Protein AF-A0A6J4VJ32-F1 (afdb_monomer)

Foldseek 3Di:
DDDDDDPAPPCVQVVVPDPDDQDAPPLPPPPDPDDQFDFAQAALAFFAQAAPVCLVVFFFAAAKEKDWDDTPNDIKIKIWTQTPQLFIWIWMDDPNGIHHIDTLDPDPARFDYYKEWDDAPQKIKIWTAHPVQWIWIWIDNSHHIPDIDTPQPPFGAPGIWYWDGDPRWIKTWTQTPVQFIWMWIGNPPDIDDIDTLAPPFGADRAHWEWHDAPQWIKIWGAGPQQFIKIWTDNPPDIPHIDTAAADDFGADYIWYWDAQVLQSWIKIWTQGPQQFIWIWIDNPPGIPYIDGDDDGDPARFDAYWAWGDDNRKIKTWTQHPVQWIWIWIGNPHIDPDIHISDGFADYHWHWDDDPQWIWIWGQGPSRGIGIDTTHSNDHSDPDPDRDDDDPDDDDDDDDDDDDDDDDDDDDD

Radius of gyration: 20.92 Å; Cα contacts (8 Å, |Δi|>4): 1018; chains: 1; bounding box: 53×56×60 Å

Secondary structure (DSSP, 8-state):
------S--TTTTHHHH-SS--------------PPPPPP-S----PEESSGGGTTT--BSS--EEEEEEETTEEEEEEEEEBTTS-EEEEEEETTEEPPPEE----SS-EEEEEEEEEETTEEEEEEEETTS-EEEEEE-SS-B---EE--TT---SSPPEEEEETTEEEEEEE-TTS-EEEEEE-SS-BPPPEES-SS----SS--EEEEETTEEEEEEE-TTS-EEEEEE-SS-B---EEPS--S--BSSPPEEEEETTTTEEEEEEEBTTS-EEEEEE-SS-B---EE-SS--SS-B-SPPEEEEETTEEEEEEEBTTSEEEEEEESSSB-SSPEEEEE---S--EEEE-SSEEEEEEE-TTS-EEEEEEETT--TT--------------PPP-PPPPP-PPP----

Sequence (412 aa):
MRPSLNRLDLLSDYRRARRAVAGLALAAAVAATGSLTTLAAGDFADGTPVGGDTADTYSYAAGPYALPYESEGERYVWTFATGEDGNAYYSAYADGAWGDWQAMGDQPTAFKGQPTAVDYADSRHVFYAGEDGKVYANRHDGEAWAGWRDQSGDYRFPEAPYADVYGDQVHLYGTADDGTLYHKAYDSTEWTAWAAVSDDATAAAYQPHAVAWGGYENVFWTGEDGKVYWNRYDGEVWTGAKALPGDGYEYAQSPYAVGYSEGEQLHAYAVTADGVPTYNAFDGEGWSGWDTAPSEAPAPLANQPSVYEHEGALHAVYTSEDGHAYYASYDGTWSEEWVDLGENYAYEPYAYADGDGYTLLYTGTDGYVYAKKYAADAAPDDDYAATKAPANTPTPEYTPAPEYTPTPDSDY

Organism: NCBI:txid1645740

Mean predicted aligned error: 10.2 Å

Structure (mmCIF, N/CA/C/O backbone):
data_AF-A0A6J4VJ32-F1
#
_entry.id   AF-A0A6J4VJ32-F1
#
loop_
_atom_site.group_PDB
_atom_site.id
_atom_site.type_symbol
_atom_site.label_atom_id
_atom_site.label_alt_id
_atom_site.label_comp_id
_atom_site.label_asym_id
_atom_site.label_entity_id
_atom_site.label_seq_id
_atom_site.pdbx_PDB_ins_code
_atom_site.Cartn_x
_atom_site.Cartn_y
_atom_site.Cartn_z
_atom_site.occupancy
_atom_site.B_iso_or_equiv
_atom_site.auth_seq_id
_atom_site.auth_comp_id
_atom_site.auth_asym_id
_atom_site.auth_atom_id
_atom_site.pdbx_PDB_model_num
ATOM 1 N N . MET A 1 1 ? 33.152 15.274 -25.070 1.00 35.91 1 MET A N 1
ATOM 2 C CA . MET A 1 1 ? 32.838 13.870 -25.406 1.00 35.91 1 MET A CA 1
ATOM 3 C C . MET A 1 1 ? 33.432 12.989 -24.325 1.00 35.91 1 MET A C 1
ATOM 5 O O . MET A 1 1 ? 34.614 12.675 -24.374 1.00 35.91 1 MET A O 1
ATOM 9 N N . ARG A 1 2 ? 32.637 12.722 -23.289 1.00 24.08 2 ARG A N 1
ATOM 10 C CA . ARG A 1 2 ? 32.912 11.706 -22.268 1.00 24.08 2 ARG A CA 1
ATOM 11 C C . ARG A 1 2 ? 32.030 10.496 -22.611 1.00 24.08 2 ARG A C 1
ATOM 13 O O . ARG A 1 2 ? 30.951 10.730 -23.156 1.00 24.08 2 ARG A O 1
ATOM 20 N N . PRO A 1 3 ? 32.491 9.254 -22.413 1.00 28.30 3 PRO A N 1
ATOM 21 C CA . PRO A 1 3 ? 31.760 8.078 -22.863 1.00 28.30 3 PRO A CA 1
ATOM 22 C C . PRO A 1 3 ? 30.519 7.871 -21.990 1.00 28.30 3 PRO A C 1
ATOM 24 O O . PRO A 1 3 ? 30.586 8.065 -20.779 1.00 28.30 3 PRO A O 1
ATOM 27 N N . SER A 1 4 ? 29.415 7.473 -22.617 1.00 33.59 4 SER A N 1
ATOM 28 C CA . SER A 1 4 ? 28.249 6.889 -21.958 1.00 33.59 4 SER A CA 1
ATOM 29 C C . SER A 1 4 ? 28.686 5.628 -21.210 1.00 33.59 4 SER A C 1
ATOM 31 O O . SER A 1 4 ? 29.111 4.657 -21.841 1.00 33.59 4 SER A O 1
ATOM 33 N N . LEU A 1 5 ? 28.640 5.658 -19.881 1.00 28.77 5 LEU A N 1
ATOM 34 C CA . LEU A 1 5 ? 28.806 4.465 -19.056 1.00 28.77 5 LEU A CA 1
ATOM 35 C C . LEU A 1 5 ? 27.450 3.752 -18.983 1.00 28.77 5 LEU A C 1
ATOM 37 O O . LEU A 1 5 ? 26.423 4.386 -18.759 1.00 28.77 5 LEU A O 1
ATOM 41 N N . ASN A 1 6 ? 27.457 2.450 -19.267 1.00 33.31 6 ASN A N 1
ATOM 42 C CA . ASN A 1 6 ? 26.282 1.585 -19.231 1.00 33.31 6 ASN A CA 1
ATOM 43 C C . ASN A 1 6 ? 25.721 1.494 -17.799 1.00 33.31 6 ASN A C 1
ATOM 45 O O . ASN A 1 6 ? 26.466 1.219 -16.865 1.00 33.31 6 ASN A O 1
ATOM 49 N N . ARG A 1 7 ? 24.399 1.677 -17.687 1.00 42.72 7 ARG A N 1
ATOM 50 C CA . ARG A 1 7 ? 23.489 1.598 -16.520 1.00 42.72 7 ARG A CA 1
ATOM 51 C C . ARG A 1 7 ? 23.446 0.212 -15.809 1.00 42.72 7 ARG A C 1
ATOM 53 O O . ARG A 1 7 ? 22.370 -0.256 -15.466 1.00 42.72 7 ARG A O 1
ATOM 60 N N . LEU A 1 8 ? 24.570 -0.492 -15.621 1.00 36.78 8 LEU A N 1
ATOM 61 C CA . LEU A 1 8 ? 24.575 -1.912 -15.192 1.00 36.78 8 LEU A CA 1
ATOM 62 C C . LEU A 1 8 ? 25.406 -2.272 -13.942 1.00 36.78 8 LEU A C 1
ATOM 64 O O . LEU A 1 8 ? 25.503 -3.452 -13.630 1.00 36.78 8 LEU A O 1
ATOM 68 N N . ASP A 1 9 ? 25.956 -1.310 -13.193 1.00 36.47 9 ASP A N 1
ATOM 69 C CA . ASP A 1 9 ? 26.766 -1.608 -11.988 1.00 36.47 9 ASP A CA 1
ATOM 70 C C . ASP A 1 9 ? 26.051 -1.368 -10.637 1.00 36.47 9 ASP A C 1
ATOM 72 O O . ASP A 1 9 ? 26.620 -1.668 -9.590 1.00 36.47 9 ASP A O 1
ATOM 76 N N . LEU A 1 10 ? 24.778 -0.946 -10.636 1.00 45.53 10 LEU A N 1
ATOM 77 C CA . LEU A 1 10 ? 24.019 -0.556 -9.427 1.00 45.53 10 LEU A CA 1
ATOM 78 C C . LEU A 1 10 ? 23.763 -1.682 -8.397 1.00 45.53 10 LEU A C 1
ATOM 80 O O . LEU A 1 10 ? 23.222 -1.434 -7.323 1.00 45.53 10 LEU A O 1
ATOM 84 N N . LEU A 1 11 ? 24.131 -2.931 -8.701 1.00 45.03 11 LEU A N 1
ATOM 85 C CA . LEU A 1 11 ? 23.859 -4.100 -7.850 1.00 45.03 11 LEU A CA 1
ATOM 86 C C . LEU A 1 11 ? 25.105 -4.902 -7.458 1.00 45.03 11 LEU A C 1
ATOM 88 O O . LEU A 1 11 ? 25.003 -5.845 -6.667 1.00 45.03 11 LEU A O 1
ATOM 92 N N . SER A 1 12 ? 26.299 -4.529 -7.934 1.00 38.59 12 SER A N 1
ATOM 93 C CA . SER A 1 12 ? 27.528 -5.145 -7.412 1.00 38.59 12 SER A CA 1
ATOM 94 C C . SER A 1 12 ? 27.752 -4.795 -5.928 1.00 38.59 12 SER A C 1
ATOM 96 O O . SER A 1 12 ? 28.304 -5.611 -5.179 1.00 38.59 12 SER A O 1
ATOM 98 N N . ASP A 1 13 ? 27.192 -3.662 -5.488 1.00 42.34 13 ASP A N 1
ATOM 99 C CA . ASP A 1 13 ? 27.245 -3.164 -4.110 1.00 42.34 13 ASP A CA 1
ATOM 100 C C . ASP A 1 13 ? 26.123 -3.720 -3.217 1.00 42.34 13 ASP A C 1
ATOM 102 O O . ASP A 1 13 ? 26.354 -3.998 -2.037 1.00 42.34 13 ASP A O 1
ATOM 106 N N . TYR A 1 14 ? 24.969 -4.082 -3.797 1.00 40.03 14 TYR A N 1
ATOM 107 C CA . TYR A 1 14 ? 23.894 -4.806 -3.100 1.00 40.03 14 TYR A CA 1
ATOM 108 C C . TYR A 1 14 ? 24.388 -6.138 -2.496 1.00 40.03 14 TYR A C 1
ATOM 110 O O . TYR A 1 14 ? 24.089 -6.465 -1.346 1.00 40.03 14 TYR A O 1
ATOM 118 N N . ARG A 1 15 ? 25.262 -6.867 -3.211 1.00 40.09 15 ARG A N 1
ATOM 119 C CA . ARG A 1 15 ? 25.861 -8.140 -2.749 1.00 40.09 15 ARG A CA 1
ATOM 120 C C . ARG A 1 15 ? 26.835 -7.984 -1.569 1.00 40.09 15 ARG A C 1
ATOM 122 O O . ARG A 1 15 ? 27.209 -8.985 -0.957 1.00 40.09 15 ARG A O 1
ATOM 129 N N . ARG A 1 16 ? 27.296 -6.766 -1.252 1.00 36.34 16 ARG A N 1
ATOM 130 C CA . ARG A 1 16 ? 28.270 -6.507 -0.170 1.00 36.34 16 ARG A CA 1
ATOM 131 C C . ARG A 1 16 ? 27.639 -5.969 1.113 1.00 36.34 16 ARG A C 1
ATOM 133 O O . ARG A 1 16 ? 28.264 -6.100 2.165 1.00 36.34 16 ARG A O 1
ATOM 140 N N . ALA A 1 17 ? 26.424 -5.425 1.050 1.00 35.50 17 ALA A N 1
ATOM 141 C CA . ALA A 1 17 ? 25.795 -4.733 2.175 1.00 35.50 17 ALA A CA 1
ATOM 142 C C . ALA A 1 17 ? 25.132 -5.657 3.223 1.00 35.50 17 ALA A C 1
ATOM 144 O O . ALA A 1 17 ? 25.091 -5.305 4.401 1.00 35.50 17 ALA A O 1
ATOM 145 N N . ARG A 1 18 ? 24.651 -6.861 2.872 1.00 35.03 18 ARG A N 1
ATOM 146 C CA . ARG A 1 18 ? 23.809 -7.669 3.784 1.00 35.03 18 ARG A CA 1
ATOM 147 C C . ARG A 1 18 ? 24.521 -8.878 4.397 1.00 35.03 18 ARG A C 1
ATOM 149 O O . ARG A 1 18 ? 24.445 -10.000 3.911 1.00 35.03 18 ARG A O 1
ATOM 156 N N . ARG A 1 19 ? 25.157 -8.666 5.554 1.00 30.22 19 ARG A N 1
ATOM 157 C CA . ARG A 1 19 ? 25.343 -9.730 6.569 1.00 30.22 19 ARG A CA 1
ATOM 158 C C . ARG A 1 19 ? 24.398 -9.616 7.770 1.00 30.22 19 ARG A C 1
ATOM 160 O O . ARG A 1 19 ? 24.496 -10.424 8.685 1.00 30.22 19 ARG A O 1
ATOM 167 N N . ALA A 1 20 ? 23.476 -8.664 7.755 1.00 28.03 20 ALA A N 1
ATOM 168 C CA . ALA A 1 20 ? 22.358 -8.559 8.681 1.00 28.03 20 ALA A CA 1
ATOM 169 C C . ALA A 1 20 ? 21.370 -7.567 8.064 1.00 28.03 20 ALA A C 1
ATOM 171 O O . ALA A 1 20 ? 21.794 -6.448 7.827 1.00 28.03 20 ALA A O 1
ATOM 172 N N . VAL A 1 21 ? 20.154 -7.999 7.724 1.00 27.20 21 VAL A N 1
ATOM 173 C CA . VAL A 1 21 ? 18.869 -7.263 7.685 1.00 27.20 21 VAL A CA 1
ATOM 174 C C . VAL A 1 21 ? 17.891 -8.241 7.019 1.00 27.20 21 VAL A C 1
ATOM 176 O O . VAL A 1 21 ? 17.789 -8.304 5.796 1.00 27.20 21 VAL A O 1
ATOM 179 N N . ALA A 1 22 ? 17.243 -9.073 7.838 1.00 26.34 22 ALA A N 1
ATOM 180 C CA . ALA A 1 22 ? 15.913 -9.573 7.505 1.00 26.34 22 ALA A CA 1
ATOM 181 C C . ALA A 1 22 ? 14.980 -8.357 7.520 1.00 26.34 22 ALA A C 1
ATOM 183 O O . ALA A 1 22 ? 15.210 -7.457 8.332 1.00 26.34 22 ALA A O 1
ATOM 184 N N . GLY A 1 23 ? 14.011 -8.309 6.605 1.00 27.88 23 GLY A N 1
ATOM 185 C CA . GLY A 1 23 ? 13.049 -7.217 6.474 1.00 27.88 23 GLY A CA 1
ATOM 186 C C . GLY A 1 23 ? 12.404 -6.890 7.815 1.00 27.88 23 GLY A C 1
ATOM 187 O O . GLY A 1 23 ? 11.471 -7.542 8.251 1.00 27.88 23 GLY A O 1
ATOM 188 N N . LEU A 1 24 ? 12.955 -5.888 8.484 1.00 26.97 24 LEU A N 1
ATOM 189 C CA . LEU A 1 24 ? 12.249 -5.088 9.451 1.00 26.97 24 LEU A CA 1
ATOM 190 C C . LEU A 1 24 ? 11.799 -3.886 8.633 1.00 26.97 24 LEU A C 1
ATOM 192 O O . LEU A 1 24 ? 12.646 -3.165 8.100 1.00 26.97 24 LEU A O 1
ATOM 196 N N . ALA A 1 25 ? 10.496 -3.626 8.593 1.00 30.81 25 ALA A N 1
ATOM 197 C CA . ALA A 1 25 ? 10.042 -2.246 8.658 1.00 30.81 25 ALA A CA 1
ATOM 198 C C . ALA A 1 25 ? 10.522 -1.701 10.015 1.00 30.81 25 ALA A C 1
ATOM 200 O O . ALA A 1 25 ? 9.773 -1.582 10.978 1.00 30.81 25 ALA A O 1
ATOM 201 N N . LEU A 1 26 ? 11.836 -1.497 10.139 1.00 26.78 26 LEU A N 1
ATOM 202 C CA . LEU A 1 26 ? 12.401 -0.720 11.212 1.00 26.78 26 LEU A CA 1
ATOM 203 C C . LEU A 1 26 ? 11.989 0.692 10.826 1.00 26.78 26 LEU A C 1
ATOM 205 O O . LEU A 1 26 ? 12.568 1.272 9.90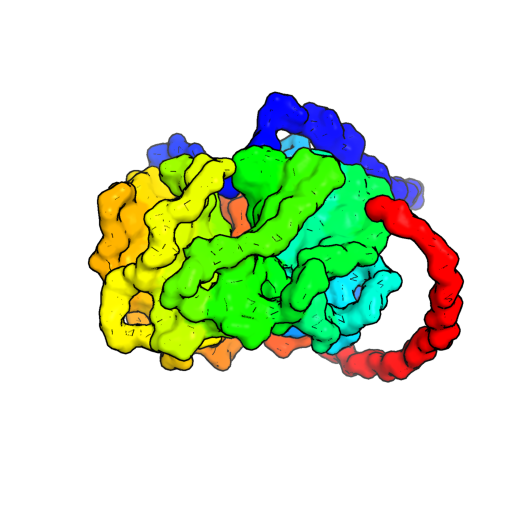7 1.00 26.78 26 LEU A O 1
ATOM 209 N N . ALA A 1 27 ? 10.993 1.240 11.518 1.00 31.02 27 ALA A N 1
ATOM 210 C CA . ALA A 1 27 ? 11.067 2.652 11.835 1.00 31.02 27 ALA A CA 1
ATOM 211 C C . ALA A 1 27 ? 12.500 2.874 12.330 1.00 31.02 27 ALA A C 1
ATOM 213 O O . ALA A 1 27 ? 12.931 2.267 13.318 1.00 31.02 27 ALA A O 1
ATOM 214 N N . ALA A 1 28 ? 13.308 3.581 11.544 1.00 25.69 28 ALA A N 1
ATOM 215 C CA . ALA A 1 28 ? 14.666 3.891 11.933 1.00 25.69 28 ALA A CA 1
ATOM 216 C C . ALA A 1 28 ? 14.560 4.853 13.118 1.00 25.69 28 ALA A C 1
ATOM 218 O O . ALA A 1 28 ? 14.509 6.064 12.944 1.00 25.69 28 ALA A O 1
ATOM 219 N N . ALA A 1 29 ? 14.484 4.309 14.333 1.00 27.19 29 ALA A N 1
ATOM 220 C CA . ALA A 1 29 ? 14.538 5.083 15.557 1.00 27.19 29 ALA A CA 1
ATOM 221 C C . ALA A 1 29 ? 15.966 5.624 15.711 1.00 27.19 29 ALA A C 1
ATOM 223 O O . ALA A 1 29 ? 16.830 5.026 16.361 1.00 27.19 29 ALA A O 1
ATOM 224 N N . VAL A 1 30 ? 16.245 6.757 15.068 1.00 29.09 30 VAL A N 1
ATOM 225 C CA . VAL A 1 30 ? 17.363 7.606 15.459 1.00 29.09 30 VAL A CA 1
ATOM 226 C C . VAL A 1 30 ? 16.919 8.310 16.732 1.00 29.09 30 VAL A C 1
ATOM 228 O O . VAL A 1 30 ? 16.208 9.305 16.694 1.00 29.09 30 VAL A O 1
ATOM 231 N N . ALA A 1 31 ? 17.334 7.771 17.879 1.00 25.72 31 ALA A N 1
ATOM 232 C CA . ALA A 1 31 ? 17.181 8.437 19.166 1.00 25.72 31 ALA A CA 1
ATOM 233 C C . ALA A 1 31 ? 18.080 9.686 19.200 1.00 25.72 31 ALA A C 1
ATOM 235 O O . ALA A 1 31 ? 19.206 9.658 19.708 1.00 25.72 31 ALA A O 1
ATOM 236 N N . ALA A 1 32 ? 17.600 10.783 18.625 1.00 29.09 32 ALA A N 1
ATOM 237 C CA . ALA A 1 32 ? 18.149 12.108 18.827 1.00 29.09 32 ALA A CA 1
ATOM 238 C C . ALA A 1 32 ? 17.280 12.819 19.866 1.00 29.09 32 ALA A C 1
ATOM 240 O O . ALA A 1 32 ? 16.115 13.110 19.635 1.00 29.09 32 ALA A O 1
ATOM 241 N N . THR A 1 33 ? 17.852 13.130 21.031 1.00 30.58 33 THR A N 1
ATOM 242 C CA . THR A 1 33 ? 17.246 14.090 21.962 1.00 30.58 33 THR A CA 1
ATOM 243 C C . THR A 1 33 ? 17.371 15.489 21.350 1.00 30.58 33 THR A C 1
ATOM 245 O O . THR A 1 33 ? 18.305 16.230 21.671 1.00 30.58 33 THR A O 1
ATOM 248 N N . GLY A 1 34 ? 16.494 15.803 20.403 1.00 33.56 34 GLY A N 1
ATOM 249 C CA . GLY A 1 34 ? 16.360 17.089 19.728 1.00 33.56 34 GLY A CA 1
ATOM 250 C C . GLY A 1 34 ? 14.980 17.683 19.993 1.00 33.56 34 GLY A C 1
ATOM 251 O O . GLY A 1 34 ? 14.041 16.972 20.333 1.00 33.56 34 GLY A O 1
ATOM 252 N N . SER A 1 35 ? 14.869 19.005 19.919 1.00 39.16 35 SER A N 1
ATOM 253 C CA . SER A 1 35 ? 13.572 19.682 19.962 1.00 39.16 35 SER A CA 1
ATOM 254 C C . SER A 1 35 ? 12.754 19.273 18.735 1.00 39.16 35 SER A C 1
ATOM 256 O O . SER A 1 35 ? 13.290 19.360 17.637 1.00 39.16 35 SER A O 1
ATOM 258 N N . LEU A 1 36 ? 11.491 18.880 18.931 1.00 39.84 36 LEU A N 1
ATOM 259 C CA . LEU A 1 36 ? 10.533 18.542 17.871 1.00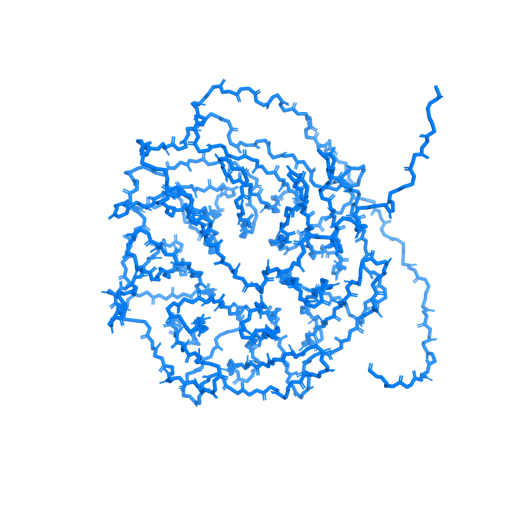 39.84 36 LEU A CA 1
ATOM 260 C C . LEU A 1 36 ? 10.515 19.626 16.784 1.00 39.84 36 LEU A C 1
ATOM 262 O O . LEU A 1 36 ? 10.245 20.795 17.087 1.00 39.84 36 LEU A O 1
ATOM 266 N N . THR A 1 37 ? 10.810 19.252 15.540 1.00 43.59 37 THR A N 1
ATOM 267 C CA . THR A 1 37 ? 10.721 20.146 14.387 1.00 43.59 37 THR A CA 1
ATOM 268 C C . THR A 1 37 ? 9.424 19.889 13.628 1.00 43.59 37 THR A C 1
ATOM 270 O O . THR A 1 37 ? 9.116 18.801 13.154 1.00 43.59 37 THR A O 1
ATOM 273 N N . THR A 1 38 ? 8.585 20.922 13.585 1.00 43.47 38 THR A N 1
ATOM 274 C CA . THR A 1 38 ? 7.395 20.957 12.736 1.00 43.47 38 THR A CA 1
ATOM 275 C C . THR A 1 38 ? 7.831 21.246 11.306 1.00 43.47 38 THR A C 1
ATOM 277 O O . THR A 1 38 ? 8.465 22.279 11.075 1.00 43.47 38 THR A O 1
ATOM 280 N N . LEU A 1 39 ? 7.443 20.390 10.357 1.00 47.38 39 LEU A N 1
ATOM 281 C CA . LEU A 1 39 ? 7.614 20.654 8.926 1.00 47.38 39 LEU A CA 1
ATOM 282 C C . LEU A 1 39 ? 7.016 22.019 8.577 1.00 47.38 39 LEU A C 1
ATOM 284 O O . LEU A 1 39 ? 5.867 22.295 8.935 1.00 47.38 39 LEU A O 1
ATOM 288 N N . ALA A 1 40 ? 7.759 22.880 7.885 1.00 43.00 40 ALA A N 1
ATOM 289 C CA . ALA A 1 40 ? 7.236 24.192 7.539 1.00 43.00 40 ALA A CA 1
ATOM 290 C C . ALA A 1 40 ? 6.604 24.255 6.143 1.00 43.00 40 ALA A C 1
ATOM 292 O O . ALA A 1 40 ? 7.115 23.695 5.182 1.00 43.00 40 ALA A O 1
ATOM 293 N N . ALA A 1 41 ? 5.527 25.040 6.055 1.00 43.59 41 ALA A N 1
ATOM 294 C CA . ALA A 1 41 ? 4.625 25.272 4.918 1.00 43.59 41 ALA A CA 1
ATOM 295 C C . ALA A 1 41 ? 5.209 25.955 3.657 1.00 43.59 41 ALA A C 1
ATOM 297 O O . ALA A 1 41 ? 4.462 26.551 2.885 1.00 43.59 41 ALA A O 1
ATOM 298 N N . GLY A 1 42 ? 6.522 25.922 3.441 1.00 40.47 42 GLY A N 1
ATOM 299 C CA . GLY A 1 42 ? 7.166 26.635 2.334 1.00 40.47 42 GLY A CA 1
ATOM 300 C C . GLY A 1 42 ? 7.155 25.845 1.034 1.00 40.47 42 GLY A C 1
ATOM 301 O O . GLY A 1 42 ? 8.099 25.113 0.770 1.00 40.47 42 GLY A O 1
ATOM 302 N N . ASP A 1 43 ? 6.101 26.002 0.236 1.00 43.72 43 ASP A N 1
ATOM 303 C CA . ASP A 1 43 ? 5.959 25.522 -1.148 1.00 43.72 43 ASP A CA 1
ATOM 304 C C . ASP A 1 43 ? 5.940 23.989 -1.343 1.00 43.72 43 ASP A C 1
ATOM 306 O O . ASP A 1 43 ? 6.833 23.341 -1.904 1.00 43.72 43 ASP A O 1
ATOM 310 N N . PHE A 1 44 ? 4.818 23.379 -0.944 1.00 52.91 44 PHE A N 1
ATOM 311 C CA . PHE A 1 44 ? 4.574 21.940 -1.067 1.00 52.91 44 PHE A CA 1
ATOM 312 C C . PHE A 1 44 ? 4.026 21.447 -2.431 1.00 52.91 44 PHE A C 1
ATOM 314 O O . PHE A 1 44 ? 4.030 20.241 -2.671 1.00 52.91 44 PHE A O 1
ATOM 321 N N . ALA A 1 45 ? 3.789 22.325 -3.413 1.00 51.69 45 ALA A N 1
ATOM 322 C CA . ALA A 1 45 ? 3.099 21.973 -4.670 1.00 51.69 45 ALA A CA 1
ATOM 323 C C . ALA A 1 45 ? 3.959 21.483 -5.870 1.00 51.69 45 ALA A C 1
ATOM 325 O O . ALA A 1 45 ? 3.397 21.030 -6.859 1.00 51.69 45 ALA A O 1
ATOM 326 N N . ASP A 1 46 ? 5.298 21.512 -5.821 1.00 64.44 46 ASP A N 1
ATOM 327 C CA . ASP A 1 46 ? 6.132 21.164 -6.996 1.00 64.44 46 ASP A CA 1
ATOM 328 C C . ASP A 1 46 ? 6.892 19.832 -6.842 1.00 64.44 46 ASP A C 1
ATOM 330 O O . ASP A 1 46 ? 8.098 19.808 -6.583 1.00 64.44 46 ASP A O 1
ATOM 334 N N . GLY A 1 47 ? 6.198 18.697 -6.952 1.00 78.88 47 GLY A N 1
ATOM 335 C CA . GLY A 1 47 ? 6.862 17.392 -7.025 1.00 78.88 47 GLY A CA 1
ATOM 336 C C . GLY A 1 47 ? 7.795 17.284 -8.239 1.00 78.88 47 GLY A C 1
ATOM 337 O O . GLY A 1 47 ? 7.532 17.843 -9.302 1.00 78.88 47 GLY A O 1
ATOM 338 N N . THR A 1 48 ? 8.901 16.551 -8.106 1.00 89.50 48 THR A N 1
ATOM 339 C CA . THR A 1 48 ? 9.769 16.234 -9.250 1.00 89.50 48 THR A CA 1
ATOM 340 C C . THR A 1 48 ? 9.164 15.059 -10.019 1.00 89.50 48 THR A C 1
ATOM 342 O O . THR A 1 48 ? 8.921 14.023 -9.396 1.00 89.50 48 THR A O 1
ATOM 345 N N . PRO A 1 49 ? 8.939 15.167 -11.342 1.00 92.25 49 PRO A N 1
ATOM 346 C CA . PRO A 1 49 ? 8.411 14.058 -12.126 1.00 92.25 49 PRO A CA 1
ATOM 347 C C . PRO A 1 49 ? 9.303 12.818 -12.019 1.00 92.25 49 PRO A C 1
ATOM 349 O O . PRO A 1 49 ? 10.529 12.890 -12.154 1.00 92.25 49 PRO A O 1
ATOM 352 N N . VAL A 1 50 ? 8.682 11.668 -11.793 1.00 95.19 50 VAL A N 1
ATOM 353 C CA . VAL A 1 50 ? 9.341 10.365 -11.832 1.00 95.19 50 VAL A CA 1
ATOM 354 C C . VAL A 1 50 ? 9.289 9.834 -13.255 1.00 95.19 50 VAL A C 1
ATOM 356 O O . VAL A 1 50 ? 8.257 9.937 -13.914 1.00 95.19 50 VAL A O 1
ATOM 359 N N . GLY A 1 51 ? 10.383 9.232 -13.726 1.00 92.62 51 GLY A N 1
ATOM 360 C CA . GLY A 1 51 ? 10.425 8.624 -15.057 1.00 92.62 51 GLY A CA 1
ATOM 361 C C . GLY A 1 51 ? 11.387 9.258 -16.051 1.00 92.62 51 GLY A C 1
ATOM 362 O O . GLY A 1 51 ? 11.220 9.015 -17.244 1.00 92.62 51 GLY A O 1
ATOM 363 N N . GLY A 1 52 ? 12.361 10.061 -15.613 1.00 91.06 52 GLY A N 1
ATOM 364 C CA . GLY A 1 52 ? 13.416 10.581 -16.489 1.00 91.06 52 GLY A CA 1
ATOM 365 C C . GLY A 1 52 ? 12.866 11.298 -17.728 1.00 91.06 52 GLY A C 1
ATOM 366 O O . GLY A 1 52 ? 12.013 12.177 -17.613 1.00 91.06 52 GLY A O 1
ATOM 367 N N . ASP A 1 53 ? 13.316 10.888 -18.916 1.00 89.31 53 ASP A N 1
ATOM 368 C CA . ASP A 1 53 ? 12.869 11.451 -20.201 1.00 89.31 53 ASP A CA 1
ATOM 369 C C . ASP A 1 53 ? 11.457 10.979 -20.606 1.00 89.31 53 ASP A C 1
ATOM 371 O O . ASP A 1 53 ? 10.899 11.463 -21.588 1.00 89.31 53 ASP A O 1
ATOM 375 N N . THR A 1 54 ? 10.883 10.026 -19.869 1.00 91.94 54 THR A N 1
ATOM 376 C CA . THR A 1 54 ? 9.550 9.439 -20.105 1.00 91.94 54 THR A CA 1
ATOM 377 C C . THR A 1 54 ? 8.522 9.820 -19.038 1.00 91.94 54 THR A C 1
ATOM 379 O O . THR A 1 54 ? 7.460 9.204 -18.952 1.00 91.94 54 THR A O 1
ATOM 382 N N . ALA A 1 55 ? 8.831 10.808 -18.195 1.00 88.81 55 ALA A N 1
ATOM 383 C CA . ALA A 1 55 ? 7.987 11.181 -17.062 1.00 88.81 55 ALA A CA 1
ATOM 384 C C . ALA A 1 55 ? 6.578 11.653 -17.472 1.00 88.81 55 ALA A C 1
ATOM 386 O O . ALA A 1 55 ? 5.633 11.474 -16.715 1.00 88.81 55 ALA A O 1
ATOM 387 N N . ASP A 1 56 ? 6.435 12.200 -18.680 1.00 88.12 56 ASP A N 1
ATOM 388 C CA .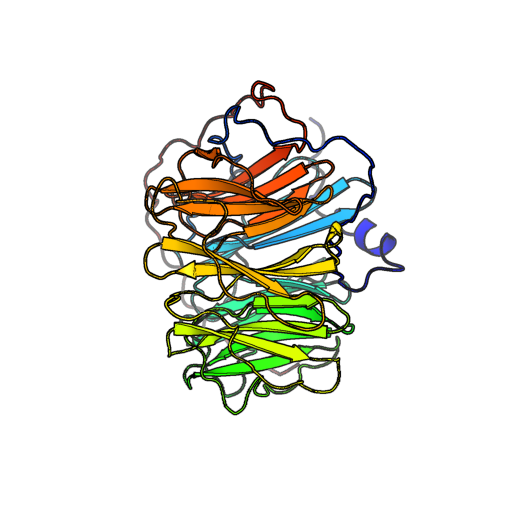 ASP A 1 56 ? 5.179 12.666 -19.280 1.00 88.12 56 ASP A CA 1
ATOM 389 C C . ASP A 1 56 ? 4.638 11.722 -20.373 1.00 88.12 56 ASP A C 1
ATOM 391 O O . ASP A 1 56 ? 3.761 12.086 -21.155 1.00 88.12 56 ASP A O 1
ATOM 395 N N . THR A 1 57 ? 5.190 10.509 -20.475 1.00 90.38 57 THR A N 1
ATOM 396 C CA . THR A 1 57 ? 4.831 9.549 -21.532 1.00 90.38 57 THR A CA 1
ATOM 397 C C . THR A 1 57 ? 3.671 8.639 -21.138 1.00 90.38 57 THR A C 1
ATOM 399 O O . THR A 1 57 ? 2.884 8.254 -22.003 1.00 90.38 57 THR A O 1
ATOM 402 N N . TYR A 1 58 ? 3.565 8.292 -19.855 1.00 93.19 58 TYR A N 1
ATOM 403 C CA . TYR A 1 58 ? 2.583 7.341 -19.333 1.00 93.19 58 TYR A CA 1
ATOM 404 C C . TYR A 1 58 ? 1.752 7.990 -18.231 1.00 93.19 58 TYR A C 1
ATOM 406 O O . TYR A 1 58 ? 2.292 8.749 -17.429 1.00 93.19 58 TYR A O 1
ATOM 414 N N . SER A 1 59 ? 0.465 7.658 -18.183 1.00 95.00 59 SER A N 1
ATOM 415 C CA . SER A 1 59 ? -0.447 8.011 -17.096 1.00 95.00 59 SER A CA 1
ATOM 416 C C . SER A 1 59 ? -0.744 6.793 -16.221 1.00 95.00 59 SER A C 1
ATOM 418 O O . SER A 1 59 ? -0.702 5.655 -16.696 1.00 95.00 59 SER A O 1
ATOM 420 N N . TYR A 1 60 ? -1.046 7.025 -14.945 1.00 96.50 60 TYR A N 1
ATOM 421 C CA . TYR A 1 60 ? -1.175 5.996 -13.915 1.00 96.50 60 TYR A CA 1
ATOM 422 C C . TYR A 1 60 ? -2.524 6.066 -13.195 1.00 96.50 60 TYR A C 1
ATOM 424 O O . TYR A 1 60 ? -3.063 7.143 -12.948 1.00 96.50 60 TYR A O 1
ATOM 432 N N . ALA A 1 61 ? -3.061 4.895 -12.849 1.00 92.38 61 ALA A N 1
ATOM 433 C CA . ALA A 1 61 ? -4.438 4.722 -12.375 1.00 92.38 61 ALA A CA 1
ATOM 434 C C . ALA A 1 61 ? -4.553 4.380 -10.875 1.00 92.38 61 ALA A C 1
ATOM 436 O O . ALA A 1 61 ? -5.606 3.929 -10.427 1.00 92.38 61 ALA A O 1
ATOM 437 N N . ALA A 1 62 ? -3.466 4.524 -10.114 1.00 93.88 62 ALA A N 1
ATOM 438 C CA . ALA A 1 62 ? -3.413 4.229 -8.684 1.00 93.88 62 ALA A CA 1
ATOM 439 C C . ALA A 1 62 ? -2.230 4.940 -8.008 1.00 93.88 62 ALA A C 1
ATOM 441 O O . ALA A 1 62 ? -1.369 5.521 -8.683 1.00 93.88 62 ALA A O 1
ATOM 442 N N . GLY A 1 63 ? -2.162 4.851 -6.676 1.00 92.81 63 GLY A N 1
ATOM 443 C CA . GLY A 1 63 ? -0.972 5.230 -5.919 1.00 92.81 63 GLY A CA 1
ATOM 444 C C . GLY A 1 63 ? 0.249 4.399 -6.350 1.00 92.81 63 GLY A C 1
ATOM 445 O O . GLY A 1 63 ? 0.112 3.206 -6.640 1.00 92.81 63 GLY A O 1
ATOM 446 N N . PRO A 1 64 ? 1.450 4.996 -6.438 1.00 95.62 64 PRO A N 1
ATOM 447 C CA . PRO A 1 64 ? 2.671 4.239 -6.681 1.00 95.62 64 PRO A CA 1
ATOM 448 C C . PRO A 1 64 ? 3.071 3.448 -5.427 1.00 95.62 64 PRO A C 1
ATOM 450 O O . PRO A 1 64 ? 2.650 3.758 -4.313 1.00 95.62 64 PRO A O 1
ATOM 453 N N . TYR A 1 65 ? 3.938 2.452 -5.588 1.00 95.31 65 TYR A N 1
ATOM 454 C CA . TYR A 1 65 ? 4.551 1.736 -4.467 1.00 95.31 65 TYR A CA 1
ATOM 455 C C . TYR A 1 65 ? 6.067 1.853 -4.526 1.00 95.31 65 TYR A C 1
ATOM 457 O O . TYR A 1 65 ? 6.656 1.634 -5.586 1.00 95.31 65 TYR A O 1
ATOM 465 N N . ALA A 1 66 ? 6.710 2.160 -3.398 1.00 93.44 66 ALA A N 1
ATOM 466 C CA . ALA A 1 66 ? 8.148 2.392 -3.345 1.00 93.44 66 ALA A CA 1
ATOM 467 C C . ALA A 1 66 ? 8.891 1.369 -2.484 1.00 93.44 66 ALA A C 1
ATOM 469 O O . ALA A 1 66 ? 8.496 1.051 -1.366 1.00 93.44 66 ALA A O 1
ATOM 470 N N . LEU A 1 67 ? 10.047 0.938 -2.978 1.00 92.62 67 LEU A N 1
ATOM 471 C CA . LEU A 1 67 ? 11.026 0.132 -2.260 1.00 92.62 67 LEU A CA 1
ATOM 472 C C . LEU A 1 67 ? 12.354 0.886 -2.157 1.00 92.62 67 LEU A C 1
ATOM 474 O O . LEU A 1 67 ? 13.220 0.740 -3.032 1.00 92.62 67 LEU A O 1
ATOM 478 N N . PRO A 1 68 ? 12.519 1.727 -1.122 1.00 90.06 68 PRO A N 1
ATOM 479 C CA . PRO A 1 68 ? 13.790 2.367 -0.836 1.00 90.06 68 PRO A CA 1
ATOM 480 C C . PRO A 1 68 ? 14.788 1.370 -0.235 1.00 90.06 68 PRO A C 1
ATOM 482 O O . PRO A 1 68 ? 14.435 0.498 0.558 1.00 90.06 68 PRO A O 1
ATOM 485 N N . TYR A 1 69 ? 16.061 1.536 -0.571 1.00 84.94 69 TYR A N 1
ATOM 486 C CA . TYR A 1 69 ? 17.175 0.885 0.105 1.00 84.94 69 TYR A CA 1
ATOM 487 C C . TYR A 1 69 ? 18.405 1.792 0.098 1.00 84.94 69 TYR A C 1
ATOM 489 O O . TYR A 1 69 ? 18.570 2.654 -0.767 1.00 84.94 69 TYR A O 1
ATOM 497 N N . GLU A 1 70 ? 19.292 1.579 1.062 1.00 83.25 70 GLU A N 1
ATOM 498 C CA . GLU A 1 70 ? 20.556 2.304 1.149 1.00 83.25 70 GLU A CA 1
ATOM 499 C C . GLU A 1 70 ? 21.729 1.359 0.890 1.00 83.25 70 GLU A C 1
ATOM 501 O O . GLU A 1 70 ? 21.751 0.215 1.353 1.00 83.25 70 GLU A O 1
ATOM 506 N N . SER A 1 71 ? 22.711 1.835 0.131 1.00 79.19 71 SER A N 1
ATOM 507 C CA . SER A 1 71 ? 23.947 1.117 -0.165 1.00 79.19 71 SER A CA 1
ATOM 508 C C . SER A 1 71 ? 25.095 2.113 -0.257 1.00 79.19 71 SER A C 1
ATOM 510 O O . SER A 1 71 ? 24.979 3.135 -0.916 1.00 79.19 71 SER A O 1
ATOM 512 N N . GLU A 1 72 ? 26.199 1.825 0.433 1.00 84.69 72 GLU A N 1
ATOM 513 C CA . GLU A 1 72 ? 27.407 2.672 0.457 1.00 84.69 72 GLU A CA 1
ATOM 514 C C . GLU A 1 72 ? 27.171 4.147 0.855 1.00 84.69 72 GLU A C 1
ATOM 516 O O . GLU A 1 72 ? 27.951 5.030 0.508 1.00 84.69 72 GLU A O 1
ATOM 521 N N . GLY A 1 73 ? 26.128 4.415 1.651 1.00 79.06 73 GLY A N 1
ATOM 522 C CA . GLY A 1 73 ? 25.746 5.775 2.058 1.00 79.06 73 GLY A CA 1
ATOM 523 C C . GLY A 1 73 ? 24.975 6.545 0.983 1.00 79.06 73 GLY A C 1
ATOM 524 O O . GLY A 1 73 ? 24.676 7.722 1.171 1.00 79.06 73 GLY A O 1
ATOM 525 N N . GLU A 1 74 ? 24.646 5.882 -0.122 1.00 79.88 74 GLU A N 1
ATOM 526 C CA . GLU A 1 74 ? 23.755 6.379 -1.152 1.00 79.88 74 GLU A CA 1
ATOM 527 C C . GLU A 1 74 ? 22.395 5.703 -1.072 1.00 79.88 74 GLU A C 1
ATOM 529 O O . GLU A 1 74 ? 22.214 4.604 -0.538 1.00 79.88 74 GLU A O 1
ATOM 534 N N . ARG A 1 75 ? 21.426 6.408 -1.634 1.00 82.81 75 ARG A N 1
ATOM 535 C CA . ARG A 1 75 ? 20.025 6.056 -1.607 1.00 82.81 75 ARG A CA 1
ATOM 536 C C . ARG A 1 75 ? 19.565 5.616 -2.971 1.00 82.81 75 ARG A C 1
ATOM 538 O O . ARG A 1 75 ? 19.777 6.312 -3.963 1.00 82.81 75 ARG A O 1
ATOM 545 N N . TYR A 1 76 ? 18.827 4.525 -2.964 1.00 89.25 76 TYR A N 1
ATOM 546 C CA . TYR A 1 76 ? 18.220 3.958 -4.143 1.00 89.25 76 TYR A CA 1
ATOM 547 C C . TYR A 1 76 ? 16.753 3.698 -3.861 1.00 89.25 76 TYR A C 1
ATOM 549 O O . TYR A 1 76 ? 16.377 3.298 -2.761 1.00 89.25 76 TYR A O 1
ATOM 557 N N . VAL A 1 77 ? 15.911 3.931 -4.856 1.00 92.56 77 VAL A N 1
ATOM 558 C CA . VAL A 1 77 ? 14.472 3.695 -4.727 1.00 92.56 77 VAL A CA 1
ATOM 559 C C . VAL A 1 77 ? 14.002 3.027 -5.989 1.00 92.56 77 VAL A C 1
ATOM 561 O O . VAL A 1 77 ? 14.319 3.489 -7.078 1.00 92.56 77 VAL A O 1
ATOM 564 N N . TRP A 1 78 ? 13.252 1.945 -5.856 1.00 95.38 78 TRP A N 1
ATOM 565 C CA . TRP A 1 78 ? 12.467 1.427 -6.965 1.00 95.38 78 TRP A CA 1
ATOM 566 C C . TRP A 1 78 ? 11.021 1.792 -6.732 1.00 95.38 78 TRP A C 1
ATOM 568 O O . TRP A 1 78 ? 10.512 1.585 -5.636 1.00 95.38 78 TRP A O 1
ATOM 578 N N . THR A 1 79 ? 10.380 2.338 -7.751 1.00 97.31 79 THR A N 1
ATOM 579 C CA . THR A 1 79 ? 8.950 2.609 -7.719 1.00 97.31 79 THR A CA 1
ATOM 580 C C . THR A 1 79 ? 8.235 1.754 -8.747 1.00 97.31 79 THR A C 1
ATOM 582 O O . THR A 1 79 ? 8.782 1.460 -9.815 1.00 97.31 79 THR A O 1
ATOM 585 N N . PHE A 1 80 ? 7.018 1.359 -8.406 1.00 97.94 80 PHE A N 1
ATOM 586 C CA . PHE A 1 80 ? 6.135 0.516 -9.190 1.00 97.94 80 PHE A CA 1
ATOM 587 C C . PHE A 1 80 ? 4.795 1.211 -9.350 1.00 97.94 80 PHE A C 1
ATOM 589 O O . PHE A 1 80 ? 4.286 1.792 -8.392 1.00 97.94 80 PHE A O 1
ATOM 596 N N . ALA A 1 81 ? 4.230 1.147 -10.549 1.00 97.56 81 ALA A N 1
ATOM 597 C CA . ALA A 1 81 ? 2.958 1.785 -10.838 1.00 97.56 81 ALA A CA 1
ATOM 598 C C . ALA A 1 81 ? 2.164 1.001 -11.884 1.00 97.56 81 ALA A C 1
ATOM 600 O O . ALA A 1 81 ? 2.730 0.384 -12.791 1.00 97.56 81 ALA A O 1
ATOM 601 N N . THR A 1 82 ? 0.842 1.077 -11.761 1.00 97.62 82 THR A N 1
ATOM 602 C CA . THR A 1 82 ? -0.109 0.549 -12.740 1.00 97.62 82 THR A CA 1
ATOM 603 C C . THR A 1 82 ? -0.513 1.670 -13.688 1.00 97.62 82 THR A C 1
ATOM 605 O O . THR A 1 82 ? -1.081 2.676 -13.254 1.00 97.62 82 THR A O 1
ATOM 608 N N . GLY A 1 83 ? -0.203 1.520 -14.975 1.00 97.25 83 GLY A N 1
ATOM 609 C CA . GLY A 1 83 ? -0.604 2.479 -16.001 1.00 97.25 83 GLY A CA 1
ATOM 610 C C . GLY A 1 83 ? -2.116 2.472 -16.240 1.00 97.25 83 GLY A C 1
ATOM 611 O O . GLY A 1 83 ? -2.783 1.463 -16.015 1.00 97.25 83 GLY A O 1
ATOM 612 N N . GLU A 1 84 ? -2.671 3.571 -16.756 1.00 96.56 84 GLU A N 1
ATOM 613 C CA . GLU A 1 84 ? -4.068 3.617 -17.233 1.00 96.56 84 GLU A CA 1
ATOM 614 C C . GLU A 1 84 ? -4.329 2.646 -18.398 1.00 96.56 84 GLU A C 1
ATOM 616 O O . GLU A 1 84 ? -5.465 2.255 -18.658 1.00 96.56 84 GLU A O 1
ATOM 621 N N . ASP A 1 85 ? -3.271 2.232 -19.096 1.00 96.25 85 ASP A N 1
ATOM 622 C CA . ASP A 1 85 ? -3.288 1.181 -20.113 1.00 96.25 85 ASP A CA 1
ATOM 623 C C . ASP A 1 85 ? -3.312 -0.244 -19.523 1.00 96.25 85 ASP A C 1
ATOM 625 O O . ASP A 1 85 ? -3.318 -1.225 -20.271 1.00 96.25 85 ASP A O 1
ATOM 629 N N . GLY A 1 86 ? -3.308 -0.362 -18.193 1.00 96.81 86 GLY A N 1
ATOM 630 C CA . GLY A 1 86 ? -3.260 -1.610 -17.447 1.00 96.81 86 GLY A CA 1
ATOM 631 C C . GLY A 1 86 ? -1.876 -2.256 -17.394 1.00 96.81 86 GLY A C 1
ATOM 632 O O . GLY A 1 86 ? -1.769 -3.371 -16.887 1.00 96.81 86 GLY A O 1
ATOM 633 N N . ASN A 1 87 ? -0.815 -1.626 -17.911 1.00 97.62 87 ASN A N 1
ATOM 634 C CA . ASN A 1 87 ? 0.531 -2.199 -17.877 1.00 97.62 87 ASN A CA 1
ATOM 635 C C . ASN A 1 87 ? 1.234 -1.940 -16.536 1.00 97.62 87 ASN A C 1
ATOM 637 O O . ASN A 1 87 ? 1.106 -0.871 -15.938 1.00 97.62 87 ASN A O 1
ATOM 641 N N . ALA A 1 88 ? 2.029 -2.910 -16.080 1.00 97.94 88 ALA A N 1
ATOM 642 C CA . ALA A 1 88 ? 2.956 -2.714 -14.968 1.00 97.94 88 ALA A CA 1
ATOM 643 C C . ALA A 1 88 ? 4.200 -1.940 -15.422 1.00 97.94 88 ALA A C 1
ATOM 645 O O . ALA A 1 88 ? 4.888 -2.344 -16.368 1.00 97.94 88 ALA A O 1
ATOM 646 N N . TYR A 1 89 ? 4.541 -0.885 -14.686 1.00 98.06 89 TYR A N 1
ATOM 647 C CA . TYR A 1 89 ? 5.723 -0.062 -14.917 1.00 98.06 89 TYR A CA 1
ATOM 648 C C . TYR A 1 89 ? 6.628 -0.013 -13.686 1.00 98.06 89 TYR A C 1
ATOM 650 O O . TYR A 1 89 ? 6.176 -0.145 -12.546 1.00 98.06 89 TYR A O 1
ATOM 658 N N . TYR A 1 90 ? 7.923 0.209 -13.915 1.00 97.81 90 TYR A N 1
ATOM 659 C CA . TYR A 1 90 ? 8.861 0.596 -12.863 1.00 97.81 90 TYR A CA 1
ATOM 660 C C . TYR A 1 90 ? 9.817 1.699 -13.302 1.00 97.81 90 TYR A C 1
ATOM 662 O O . TYR A 1 90 ? 10.165 1.820 -14.478 1.00 97.81 90 TYR A O 1
ATOM 670 N N . SER A 1 91 ? 10.275 2.473 -12.326 1.00 97.38 91 SER A N 1
ATOM 671 C CA . SER A 1 91 ? 11.394 3.402 -12.450 1.00 97.38 91 SER A CA 1
ATOM 672 C C . SER A 1 91 ? 12.291 3.257 -11.222 1.00 97.38 91 SER A C 1
ATOM 674 O O . SER A 1 91 ? 11.861 2.780 -10.170 1.00 97.38 91 SER A O 1
ATOM 676 N N . ALA A 1 92 ? 13.557 3.636 -11.362 1.00 94.81 92 ALA A N 1
ATOM 677 C CA . ALA A 1 92 ? 14.521 3.600 -10.275 1.00 94.81 92 ALA A CA 1
ATOM 678 C C . ALA A 1 92 ? 15.175 4.969 -10.085 1.00 94.81 92 ALA A C 1
ATOM 680 O O . ALA A 1 92 ? 15.580 5.608 -11.057 1.00 94.81 92 ALA A O 1
ATOM 681 N N . TYR A 1 93 ? 15.299 5.394 -8.833 1.00 92.81 93 TYR A N 1
ATOM 682 C CA . TYR A 1 93 ? 16.114 6.522 -8.414 1.00 92.81 93 TYR A CA 1
ATOM 683 C C . TYR A 1 93 ? 17.513 6.022 -8.065 1.00 92.81 93 TYR A C 1
ATOM 685 O O . TYR A 1 93 ? 17.664 5.130 -7.226 1.00 92.81 93 TYR A O 1
ATOM 693 N N . ALA A 1 94 ? 18.522 6.587 -8.717 1.00 88.25 94 ALA A N 1
ATOM 694 C CA . ALA A 1 94 ? 19.933 6.309 -8.480 1.00 88.25 94 ALA A CA 1
ATOM 695 C C . ALA A 1 94 ? 20.763 7.531 -8.887 1.00 88.25 94 ALA A C 1
ATOM 697 O O . ALA A 1 94 ? 20.348 8.301 -9.755 1.00 88.25 94 ALA A O 1
ATOM 698 N N . ASP A 1 95 ? 21.933 7.717 -8.274 1.00 87.25 95 ASP A N 1
ATOM 699 C CA . ASP A 1 95 ? 22.883 8.775 -8.649 1.00 87.25 95 ASP A CA 1
ATOM 700 C C . ASP A 1 95 ? 22.264 10.193 -8.698 1.00 87.25 95 ASP A C 1
ATOM 702 O O . ASP A 1 95 ? 22.659 11.045 -9.499 1.00 87.25 95 ASP A O 1
ATOM 706 N N . GLY A 1 96 ? 21.262 10.454 -7.850 1.00 84.88 96 GLY A N 1
ATOM 707 C CA . GLY A 1 96 ? 20.594 11.752 -7.751 1.00 84.88 96 GLY A CA 1
ATOM 708 C C . GLY A 1 96 ? 19.449 12.001 -8.744 1.00 84.88 96 GLY A C 1
ATOM 709 O O . GLY A 1 96 ? 18.933 13.119 -8.774 1.00 84.88 96 GLY A O 1
ATOM 710 N N . ALA A 1 97 ? 19.038 11.018 -9.555 1.00 88.44 97 ALA A N 1
ATOM 711 C CA . ALA A 1 97 ? 17.975 11.191 -10.548 1.00 88.44 97 ALA A CA 1
ATOM 712 C C . ALA A 1 97 ? 17.101 9.940 -10.743 1.00 88.44 97 ALA A C 1
ATOM 714 O O . ALA A 1 97 ? 17.535 8.809 -10.533 1.00 88.44 97 ALA A O 1
ATOM 715 N N . TRP A 1 98 ? 15.868 10.153 -11.211 1.00 93.25 98 TRP A N 1
ATOM 716 C CA . TRP A 1 98 ? 14.995 9.076 -11.680 1.00 93.25 98 TRP A CA 1
ATOM 717 C C . TRP A 1 98 ? 15.381 8.630 -13.091 1.00 93.25 98 TRP A C 1
ATOM 719 O O . TRP A 1 98 ? 15.607 9.450 -13.984 1.00 93.25 98 TRP A O 1
ATOM 729 N N . GLY A 1 99 ? 15.431 7.318 -13.297 1.00 93.75 99 GLY A N 1
ATOM 730 C CA . GLY A 1 99 ? 15.510 6.709 -14.618 1.00 93.75 99 GLY A CA 1
ATOM 731 C C . GLY A 1 99 ? 14.168 6.719 -15.351 1.00 93.75 99 GLY A C 1
ATOM 732 O O . GLY A 1 99 ? 13.125 7.046 -14.786 1.00 93.75 99 GLY A O 1
ATOM 733 N N . ASP A 1 100 ? 14.205 6.314 -16.616 1.00 97.06 100 ASP A N 1
ATOM 734 C CA . ASP A 1 100 ? 13.011 6.209 -17.455 1.00 97.06 100 ASP A CA 1
ATOM 735 C C . ASP A 1 100 ? 12.056 5.129 -16.938 1.00 97.06 100 ASP A C 1
ATOM 737 O O . ASP A 1 100 ? 12.502 4.102 -16.411 1.00 97.06 100 ASP A O 1
ATOM 741 N N . TRP A 1 101 ? 10.753 5.350 -17.113 1.00 97.38 101 TRP A N 1
ATOM 742 C CA . TRP A 1 101 ? 9.739 4.332 -16.887 1.00 97.38 101 TRP A CA 1
ATOM 743 C C . TRP A 1 101 ? 9.923 3.182 -17.871 1.00 97.38 101 TRP A C 1
ATOM 745 O O . TRP A 1 101 ? 10.070 3.369 -19.082 1.00 97.38 101 TRP A O 1
ATOM 755 N N . GLN A 1 102 ? 9.904 1.970 -17.332 1.00 96.62 102 GLN A N 1
ATOM 756 C CA . GLN A 1 102 ? 10.061 0.731 -18.077 1.00 96.62 102 GLN A CA 1
ATOM 757 C C . GLN A 1 102 ? 8.821 -0.130 -17.872 1.00 96.62 102 GLN A C 1
ATOM 759 O O . GLN A 1 102 ? 8.480 -0.468 -16.739 1.00 96.62 102 GLN A O 1
ATOM 764 N N . ALA A 1 103 ? 8.162 -0.496 -18.971 1.00 94.88 103 ALA A N 1
ATOM 765 C CA . ALA A 1 103 ? 7.114 -1.508 -18.940 1.00 94.88 103 ALA A CA 1
ATOM 766 C C . ALA A 1 103 ? 7.730 -2.867 -18.576 1.00 94.88 103 ALA A C 1
ATOM 768 O O . ALA A 1 103 ? 8.778 -3.242 -19.108 1.00 94.88 103 ALA A O 1
ATOM 769 N N . MET A 1 104 ? 7.069 -3.629 -17.707 1.00 94.25 104 MET A N 1
ATOM 770 C CA . MET A 1 104 ? 7.549 -4.947 -17.274 1.00 94.25 104 MET A CA 1
ATOM 771 C C . MET A 1 104 ? 7.276 -6.083 -18.266 1.00 94.25 104 MET A C 1
ATOM 773 O O . MET A 1 104 ? 7.723 -7.197 -18.011 1.00 94.25 104 MET A O 1
ATOM 777 N N . GLY A 1 105 ? 6.606 -5.800 -19.390 1.00 82.62 105 GLY A N 1
ATOM 778 C CA . GLY A 1 105 ? 6.446 -6.702 -20.537 1.00 82.62 105 GLY A CA 1
ATOM 779 C C . GLY A 1 105 ? 5.716 -8.022 -20.249 1.00 82.62 105 GLY A C 1
ATOM 780 O O . GLY A 1 105 ? 5.503 -8.401 -19.101 1.00 82.62 105 GLY A O 1
ATOM 781 N N . ASP A 1 106 ? 5.302 -8.705 -21.322 1.00 90.88 106 ASP A N 1
ATOM 782 C CA . ASP A 1 106 ? 4.726 -10.063 -21.335 1.00 90.88 106 ASP A CA 1
ATOM 783 C C . ASP A 1 106 ? 3.742 -10.380 -20.188 1.00 90.88 106 ASP A C 1
ATOM 785 O O . ASP A 1 106 ? 3.730 -11.488 -19.642 1.00 90.88 106 ASP A O 1
ATOM 789 N N . GLN A 1 107 ? 2.911 -9.403 -19.804 1.00 95.38 107 GLN A N 1
ATOM 790 C CA . GLN A 1 107 ? 1.928 -9.593 -18.744 1.00 95.38 107 GLN A CA 1
ATOM 791 C C . GLN A 1 107 ? 0.715 -10.392 -19.247 1.00 95.38 107 GLN A C 1
ATOM 793 O O . GLN A 1 107 ? 0.279 -10.219 -20.388 1.00 95.38 107 GLN A O 1
ATOM 798 N N . PRO A 1 108 ? 0.156 -11.284 -18.413 1.00 96.31 108 PRO A N 1
ATOM 799 C CA . PRO A 1 108 ? -0.889 -12.222 -18.829 1.00 96.31 108 PRO A CA 1
ATOM 800 C C . PRO A 1 108 ? -2.272 -11.577 -19.003 1.00 96.31 108 PRO A C 1
ATOM 802 O O . PRO A 1 108 ? -3.137 -12.145 -19.667 1.00 96.31 108 PRO A O 1
ATOM 805 N N . THR A 1 109 ? -2.485 -10.407 -18.405 1.00 97.94 109 THR A N 1
ATOM 806 C CA . THR A 1 109 ? -3.734 -9.635 -18.421 1.00 97.94 109 THR A CA 1
ATOM 807 C C . THR A 1 109 ? -3.412 -8.163 -18.169 1.00 97.94 109 THR A C 1
ATOM 809 O O . THR A 1 109 ? -2.300 -7.854 -17.747 1.00 97.94 109 THR A O 1
ATOM 812 N N . ALA A 1 110 ? -4.363 -7.255 -18.394 1.00 97.69 110 ALA A N 1
ATOM 813 C CA . ALA A 1 110 ? -4.299 -5.913 -17.819 1.00 97.69 110 ALA A CA 1
ATOM 814 C C . ALA A 1 110 ? -4.328 -6.000 -16.284 1.00 97.69 110 ALA A C 1
ATOM 816 O O . ALA A 1 110 ? -5.051 -6.833 -15.720 1.00 97.69 110 ALA A O 1
ATOM 817 N N . PHE A 1 111 ? -3.528 -5.164 -15.631 1.00 97.38 111 PHE A N 1
ATOM 818 C CA . PHE A 1 111 ? -3.486 -5.004 -14.185 1.00 97.38 111 PHE A CA 1
ATOM 819 C C . PHE A 1 111 ? -4.258 -3.766 -13.739 1.00 97.38 111 PHE A C 1
ATOM 821 O O . PHE A 1 111 ? -4.539 -2.869 -14.532 1.00 97.38 111 PHE A O 1
ATOM 828 N N . LYS A 1 112 ? -4.598 -3.731 -12.452 1.00 94.88 112 LYS A N 1
ATOM 829 C CA . LYS A 1 112 ? -5.361 -2.654 -11.818 1.00 94.88 112 LYS A CA 1
ATOM 830 C C . LYS A 1 112 ? -4.921 -2.432 -10.371 1.00 94.88 112 LYS A C 1
ATOM 832 O O . LYS A 1 112 ? -4.317 -3.318 -9.765 1.00 94.88 112 LYS A O 1
ATOM 837 N N . GLY A 1 113 ? -5.287 -1.269 -9.834 1.00 92.38 113 GLY A N 1
ATOM 838 C CA . GLY A 1 113 ? -5.031 -0.898 -8.443 1.00 92.38 113 GLY A CA 1
ATOM 839 C C . GLY A 1 113 ? -3.554 -0.636 -8.141 1.00 92.38 113 GLY A C 1
ATOM 840 O O . GLY A 1 113 ? -2.701 -0.661 -9.035 1.00 92.38 113 GLY A O 1
ATOM 841 N N . GLN A 1 114 ? -3.262 -0.354 -6.873 1.00 93.31 114 GLN A N 1
ATOM 842 C CA . GLN A 1 114 ? -1.901 -0.137 -6.389 1.00 93.31 114 GLN A CA 1
ATOM 843 C C . GLN A 1 114 ? -1.143 -1.478 -6.326 1.00 93.31 114 GLN A C 1
ATOM 845 O O . GLN A 1 114 ? -1.653 -2.446 -5.756 1.00 93.31 114 GLN A O 1
ATOM 850 N N . PRO A 1 115 ? 0.071 -1.580 -6.900 1.00 95.75 115 PRO A N 1
ATOM 851 C CA . PRO A 1 115 ? 0.906 -2.759 -6.709 1.00 95.75 115 PRO A CA 1
ATOM 852 C C . PRO A 1 115 ? 1.499 -2.799 -5.302 1.00 95.75 115 PRO A C 1
ATOM 854 O O . PRO A 1 115 ? 1.603 -1.782 -4.629 1.00 95.75 115 PRO A O 1
ATOM 857 N N . THR A 1 116 ? 2.000 -3.961 -4.894 1.00 96.12 116 THR A N 1
ATOM 858 C CA . THR A 1 116 ? 2.853 -4.072 -3.702 1.00 96.12 116 THR A CA 1
ATOM 859 C C . THR A 1 116 ? 4.165 -4.748 -4.068 1.00 96.12 116 THR A C 1
ATOM 861 O O . THR A 1 116 ? 4.222 -5.560 -4.998 1.00 96.12 116 THR A O 1
ATOM 864 N N . ALA A 1 117 ? 5.238 -4.445 -3.348 1.00 96.19 117 ALA A N 1
ATOM 865 C CA . ALA A 1 117 ? 6.535 -5.052 -3.599 1.00 96.19 117 ALA A CA 1
ATOM 866 C C . ALA A 1 117 ? 7.311 -5.275 -2.301 1.00 96.19 117 ALA A C 1
ATOM 868 O O . ALA A 1 117 ? 7.138 -4.537 -1.341 1.00 96.19 117 ALA A O 1
ATOM 869 N N . VAL A 1 118 ? 8.209 -6.263 -2.290 1.00 95.94 118 VAL A N 1
ATOM 870 C CA . VAL A 1 118 ? 9.145 -6.511 -1.181 1.00 95.94 118 VAL A CA 1
ATOM 871 C C . VAL A 1 118 ? 10.522 -6.933 -1.685 1.00 95.94 118 VAL A C 1
ATOM 873 O O . VAL A 1 118 ? 10.649 -7.568 -2.735 1.00 95.94 118 VAL A O 1
ATOM 876 N N . ASP A 1 119 ? 11.558 -6.646 -0.899 1.00 93.38 119 ASP A N 1
ATOM 877 C CA . ASP A 1 119 ? 12.895 -7.208 -1.101 1.00 93.38 119 ASP A CA 1
ATOM 878 C C . ASP A 1 119 ? 13.105 -8.422 -0.190 1.00 93.38 119 ASP A C 1
ATOM 880 O O . ASP A 1 119 ? 13.077 -8.313 1.036 1.00 93.38 119 ASP A O 1
ATOM 884 N N . TYR A 1 120 ? 13.371 -9.581 -0.790 1.00 92.44 120 TYR A N 1
ATOM 885 C CA . TYR A 1 120 ? 13.540 -10.851 -0.091 1.00 92.44 120 TYR A CA 1
ATOM 886 C C . TYR A 1 120 ? 14.531 -11.770 -0.814 1.00 92.44 120 TYR A C 1
ATOM 888 O O . TYR A 1 120 ? 14.500 -11.882 -2.039 1.00 92.44 120 TYR A O 1
ATOM 896 N N . ALA A 1 121 ? 15.405 -12.443 -0.056 1.00 87.31 121 ALA A N 1
ATOM 897 C CA . ALA A 1 121 ? 16.397 -13.396 -0.572 1.00 87.31 121 ALA A CA 1
ATOM 898 C C . ALA A 1 121 ? 17.161 -12.890 -1.817 1.00 87.31 121 ALA A C 1
ATOM 900 O O . ALA A 1 121 ? 17.229 -13.558 -2.850 1.00 87.31 121 ALA A O 1
ATOM 901 N N . ASP A 1 122 ? 17.713 -11.677 -1.715 1.00 84.25 122 ASP A N 1
ATOM 902 C CA . ASP A 1 122 ? 18.463 -11.008 -2.786 1.00 84.25 122 ASP A CA 1
ATOM 903 C C . ASP A 1 122 ? 17.679 -10.765 -4.070 1.00 84.25 122 ASP A C 1
ATOM 905 O O . ASP A 1 122 ? 18.222 -10.732 -5.174 1.00 84.25 122 ASP A O 1
ATOM 909 N N . SER A 1 123 ? 16.369 -10.608 -3.945 1.00 90.69 123 SER A N 1
ATOM 910 C CA . SER A 1 123 ? 15.514 -10.323 -5.078 1.00 90.69 123 SER A CA 1
ATOM 911 C C . SER A 1 123 ? 14.340 -9.460 -4.696 1.00 90.69 123 SER A C 1
ATOM 913 O O . SER A 1 123 ? 13.788 -9.549 -3.600 1.00 90.69 123 SER A O 1
ATOM 915 N N . ARG A 1 124 ? 13.919 -8.666 -5.665 1.00 94.50 124 ARG A N 1
ATOM 916 C CA . ARG A 1 124 ? 12.717 -7.869 -5.549 1.00 94.50 124 ARG A CA 1
ATOM 917 C C . ARG A 1 124 ? 11.540 -8.656 -6.075 1.00 94.50 124 ARG A C 1
ATOM 919 O O . ARG A 1 124 ? 11.606 -9.168 -7.189 1.00 94.50 124 ARG A O 1
ATOM 926 N N . HIS A 1 125 ? 10.482 -8.737 -5.293 1.00 96.44 125 HIS A N 1
ATOM 927 C CA . HIS A 1 125 ? 9.226 -9.356 -5.679 1.00 96.44 125 HIS A CA 1
ATOM 928 C C . HIS A 1 125 ? 8.187 -8.254 -5.801 1.00 96.44 125 HIS A C 1
ATOM 930 O O . HIS A 1 125 ? 8.093 -7.409 -4.916 1.00 96.44 125 HIS A O 1
ATOM 936 N N . VAL A 1 126 ? 7.432 -8.250 -6.892 1.00 97.75 126 VAL A N 1
ATOM 937 C CA . VAL A 1 126 ? 6.331 -7.312 -7.117 1.00 97.75 126 VAL A CA 1
ATOM 938 C C . VAL A 1 126 ? 5.066 -8.093 -7.418 1.00 97.75 126 VAL A C 1
ATOM 940 O O . VAL A 1 126 ? 5.117 -9.116 -8.106 1.00 97.75 126 VAL A O 1
ATOM 943 N N . PHE A 1 127 ? 3.946 -7.612 -6.897 1.00 98.06 127 PHE A N 1
ATOM 944 C CA . PHE A 1 127 ? 2.653 -8.263 -6.980 1.00 98.06 127 PHE A CA 1
ATOM 945 C C . PHE A 1 127 ? 1.599 -7.285 -7.495 1.00 98.06 127 PHE A C 1
ATOM 947 O O . PHE A 1 127 ? 1.522 -6.145 -7.038 1.00 98.06 127 PHE A O 1
ATOM 954 N N . TYR A 1 128 ? 0.789 -7.753 -8.442 1.00 97.56 128 TYR A N 1
ATOM 955 C CA . TYR A 1 128 ? -0.306 -7.004 -9.060 1.00 97.56 128 TYR A CA 1
ATOM 956 C C . TYR A 1 128 ? -1.585 -7.844 -9.064 1.00 97.56 128 TYR A C 1
ATOM 958 O O . TYR A 1 128 ? -1.522 -9.077 -9.134 1.00 97.56 128 TYR A O 1
ATOM 966 N N . ALA A 1 129 ? -2.740 -7.177 -9.054 1.00 96.44 129 ALA A N 1
ATOM 967 C CA . ALA A 1 129 ? -4.011 -7.796 -9.414 1.00 96.44 129 ALA A CA 1
ATOM 968 C C . ALA A 1 129 ? -4.300 -7.630 -10.904 1.00 96.44 129 ALA A C 1
ATOM 970 O O . ALA A 1 129 ? -4.179 -6.543 -11.467 1.00 96.44 129 ALA A O 1
ATOM 971 N N . GLY A 1 130 ? -4.723 -8.722 -11.526 1.00 97.50 130 G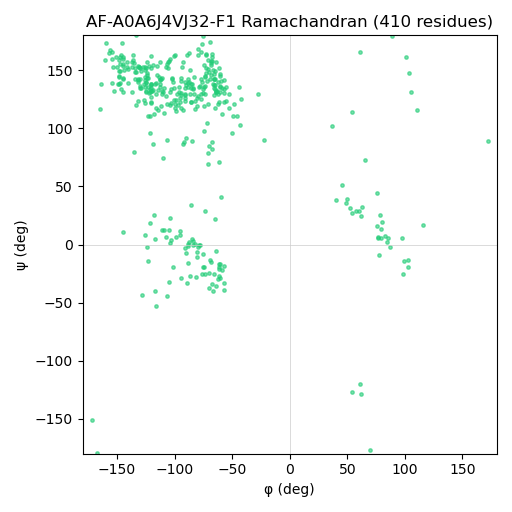LY A N 1
ATOM 972 C CA . GLY A 1 130 ? -5.246 -8.767 -12.878 1.00 97.50 130 GLY A CA 1
ATOM 973 C C . GLY A 1 130 ? -6.740 -8.483 -12.945 1.00 97.50 130 GLY A C 1
ATOM 974 O O . GLY A 1 130 ? -7.510 -8.843 -12.055 1.00 97.50 130 GLY A O 1
ATOM 975 N N . GLU A 1 131 ? -7.182 -7.904 -14.059 1.00 96.62 131 GLU A N 1
ATOM 976 C CA . GLU A 1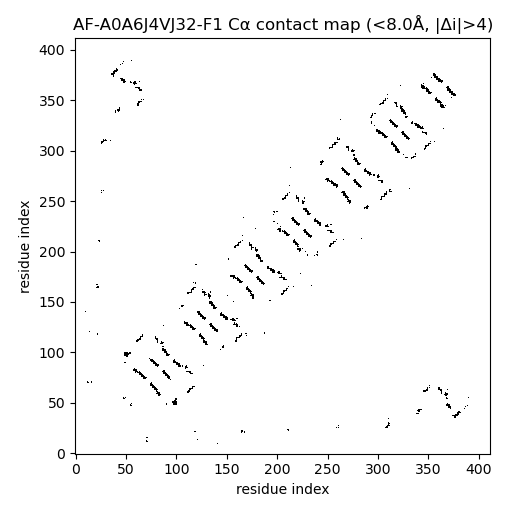 131 ? -8.610 -7.778 -14.385 1.00 96.62 131 GLU A CA 1
ATOM 977 C C . GLU A 1 131 ? -9.330 -9.138 -14.510 1.00 96.62 131 GLU A C 1
ATOM 979 O O . GLU A 1 131 ? -10.555 -9.213 -14.429 1.00 96.62 131 GLU A O 1
ATOM 984 N N . ASP A 1 132 ? -8.583 -10.233 -14.661 1.00 97.38 132 ASP A N 1
ATOM 985 C CA . ASP A 1 132 ? -9.084 -11.611 -14.667 1.00 97.38 132 ASP A CA 1
ATOM 986 C C . ASP A 1 132 ? -9.381 -12.183 -13.261 1.00 97.38 132 ASP A C 1
ATOM 988 O O . ASP A 1 132 ? -9.853 -13.329 -13.144 1.00 97.38 132 ASP A O 1
ATOM 992 N N . GLY A 1 133 ? -9.149 -11.380 -12.215 1.00 96.44 133 GLY A N 1
ATOM 993 C CA . GLY A 1 133 ? -9.331 -11.724 -10.807 1.00 96.44 133 GLY A CA 1
ATOM 994 C C . GLY A 1 133 ? -8.176 -12.537 -10.228 1.00 96.44 133 GLY A C 1
ATOM 995 O O . GLY A 1 133 ? -8.374 -13.239 -9.240 1.00 96.44 133 GLY A O 1
ATOM 996 N N . LYS A 1 134 ? -6.996 -12.526 -10.857 1.00 97.75 134 LYS A N 1
ATOM 997 C CA . LYS A 1 134 ? -5.817 -13.253 -10.377 1.00 97.75 134 LYS A CA 1
ATOM 998 C C . LYS A 1 134 ? -4.773 -12.315 -9.794 1.00 97.75 134 LYS A C 1
ATOM 1000 O O . LYS A 1 134 ? -4.661 -11.158 -10.179 1.00 97.75 134 LYS A O 1
ATOM 1005 N N . VAL A 1 135 ? -3.954 -12.863 -8.906 1.00 97.88 135 VAL A N 1
ATOM 1006 C CA . VAL A 1 135 ? -2.759 -12.204 -8.380 1.00 97.88 135 VAL A CA 1
ATOM 1007 C C . VAL A 1 135 ? -1.556 -12.714 -9.147 1.00 97.88 135 VAL A C 1
ATOM 1009 O O . VAL A 1 135 ? -1.360 -13.925 -9.239 1.00 97.88 135 VAL A O 1
ATOM 1012 N N . TYR A 1 136 ? -0.726 -11.808 -9.646 1.00 98.19 136 TYR A N 1
ATOM 1013 C CA . TYR A 1 136 ? 0.497 -12.151 -10.357 1.00 98.19 136 TYR A CA 1
ATOM 1014 C C . TYR A 1 136 ? 1.719 -11.634 -9.617 1.00 98.19 136 TYR A C 1
ATOM 1016 O O . TYR A 1 136 ? 1.722 -10.509 -9.132 1.00 98.19 136 TYR A O 1
ATOM 1024 N N . ALA A 1 137 ? 2.762 -12.458 -9.565 1.00 97.44 137 ALA A N 1
ATOM 1025 C CA . ALA A 1 137 ? 4.067 -12.104 -9.031 1.00 97.44 137 ALA A CA 1
ATOM 1026 C C . ALA A 1 137 ? 5.108 -12.057 -10.150 1.00 97.44 137 ALA A C 1
ATOM 1028 O O . ALA A 1 137 ? 5.115 -12.925 -11.026 1.00 97.44 137 ALA A O 1
ATOM 1029 N N . ASN A 1 138 ? 6.030 -11.104 -10.076 1.00 97.25 138 ASN A N 1
ATOM 1030 C CA . ASN A 1 138 ? 7.267 -11.112 -10.850 1.00 97.25 138 ASN A CA 1
ATOM 1031 C C . ASN A 1 138 ? 8.448 -10.874 -9.907 1.00 97.25 138 ASN A C 1
ATOM 1033 O O . ASN A 1 138 ? 8.315 -10.220 -8.870 1.00 97.25 138 ASN A O 1
ATOM 1037 N N . ARG A 1 139 ? 9.604 -11.436 -10.253 1.00 94.25 139 ARG A N 1
ATOM 1038 C CA . ARG A 1 139 ? 10.817 -11.369 -9.441 1.00 94.25 139 ARG A CA 1
ATOM 1039 C C . ARG A 1 139 ? 11.956 -10.799 -10.267 1.00 94.25 139 ARG A C 1
ATOM 1041 O O . ARG A 1 139 ? 12.216 -11.292 -11.359 1.00 94.25 139 ARG A O 1
ATOM 1048 N N . HIS A 1 140 ? 12.661 -9.821 -9.716 1.00 94.31 140 HIS A N 1
ATOM 1049 C CA . HIS A 1 140 ? 13.903 -9.297 -10.266 1.00 94.31 140 HIS A CA 1
ATOM 1050 C C . HIS A 1 140 ? 15.084 -9.779 -9.415 1.00 94.31 140 HIS A C 1
ATOM 1052 O O . HIS A 1 140 ? 15.142 -9.496 -8.216 1.00 94.31 140 HIS A O 1
ATOM 1058 N N . ASP A 1 141 ? 16.026 -10.501 -10.019 1.00 88.88 141 ASP A N 1
ATOM 1059 C CA . ASP A 1 141 ? 17.205 -11.076 -9.340 1.00 88.88 141 ASP A CA 1
ATOM 1060 C C . ASP A 1 141 ? 18.422 -10.133 -9.288 1.00 88.88 141 ASP A C 1
ATOM 1062 O O . ASP A 1 141 ? 19.485 -10.472 -8.767 1.00 88.88 141 ASP A O 1
ATOM 1066 N N . GLY A 1 142 ? 18.252 -8.937 -9.843 1.00 84.06 142 GLY A N 1
ATOM 1067 C CA . GLY A 1 142 ? 19.288 -7.927 -9.994 1.00 84.06 142 GLY A CA 1
ATOM 1068 C C . GLY A 1 142 ? 19.850 -7.827 -11.416 1.00 84.06 142 GLY A C 1
ATOM 1069 O O . GLY A 1 142 ? 20.499 -6.842 -11.754 1.00 84.06 142 GLY A O 1
ATOM 1070 N N . GLU A 1 143 ? 19.565 -8.793 -12.278 1.00 86.19 143 GLU A N 1
ATOM 1071 C CA . GLU A 1 143 ? 19.995 -8.782 -13.675 1.00 86.19 143 GLU A CA 1
ATOM 1072 C C . GLU A 1 143 ? 18.793 -8.753 -14.622 1.00 86.19 143 GLU A C 1
ATOM 1074 O O . GLU A 1 143 ? 18.820 -8.029 -15.620 1.00 86.19 143 GLU A O 1
ATOM 1079 N N . ALA A 1 144 ? 17.733 -9.501 -14.309 1.00 90.62 144 ALA A N 1
ATOM 1080 C CA . ALA A 1 144 ? 16.530 -9.556 -15.125 1.00 90.62 144 ALA A CA 1
ATOM 1081 C C . ALA A 1 144 ? 15.264 -9.852 -14.312 1.00 90.62 144 ALA A C 1
ATOM 1083 O O . ALA A 1 144 ? 15.296 -10.392 -13.204 1.00 90.62 144 ALA A O 1
ATOM 1084 N N . TRP A 1 145 ? 14.122 -9.535 -14.922 1.00 94.81 145 TRP A N 1
ATOM 1085 C CA . TRP A 1 145 ? 12.820 -10.033 -14.493 1.00 94.81 145 TRP A CA 1
ATOM 1086 C C . TRP A 1 145 ? 12.646 -11.495 -14.912 1.00 94.81 145 TRP A C 1
ATOM 1088 O O . TRP A 1 145 ? 12.899 -11.853 -16.063 1.00 94.81 145 TRP A O 1
ATOM 1098 N N . ALA A 1 146 ? 12.177 -12.332 -13.991 1.00 94.44 146 ALA A N 1
ATOM 1099 C CA . ALA A 1 146 ? 11.927 -13.752 -14.233 1.00 94.44 146 ALA A CA 1
ATOM 1100 C C . ALA A 1 146 ? 10.666 -14.011 -15.082 1.00 94.44 146 ALA A C 1
ATOM 1102 O O . ALA A 1 146 ? 10.529 -15.092 -15.654 1.00 94.44 146 ALA A O 1
ATOM 1103 N N . GLY A 1 147 ? 9.762 -13.029 -15.163 1.00 96.19 147 GLY A N 1
ATOM 1104 C CA . GLY A 1 147 ? 8.463 -13.134 -15.824 1.00 96.19 147 GLY A CA 1
ATOM 1105 C C . GLY A 1 147 ? 7.315 -13.348 -14.833 1.00 96.19 147 GLY A C 1
ATOM 1106 O O . GLY A 1 147 ? 7.516 -13.736 -13.680 1.00 96.19 147 GLY A O 1
ATOM 1107 N N . TRP A 1 148 ? 6.095 -13.069 -15.291 1.00 97.81 148 TRP A N 1
ATOM 1108 C CA . TRP A 1 148 ? 4.890 -13.127 -14.464 1.00 97.81 148 TRP A CA 1
ATOM 1109 C C . TRP A 1 148 ? 4.457 -14.559 -14.156 1.00 97.81 148 TRP A C 1
ATOM 1111 O O . TRP A 1 148 ? 4.391 -15.414 -15.040 1.00 97.81 148 TRP A O 1
ATOM 1121 N N . ARG A 1 149 ? 4.089 -14.805 -12.897 1.00 96.62 149 ARG A N 1
ATOM 1122 C CA . ARG A 1 149 ? 3.528 -16.074 -12.428 1.00 96.62 149 ARG A CA 1
ATOM 1123 C C . ARG A 1 149 ? 2.261 -15.847 -11.627 1.00 96.62 149 ARG A C 1
ATOM 1125 O O . ARG A 1 149 ? 2.230 -15.000 -10.741 1.00 96.62 149 ARG A O 1
ATOM 1132 N N . ASP A 1 150 ? 1.246 -16.647 -11.919 1.00 97.62 150 ASP A N 1
ATOM 1133 C CA . ASP A 1 150 ? -0.010 -16.674 -11.176 1.00 97.62 150 ASP A CA 1
ATOM 1134 C C . ASP A 1 150 ? 0.221 -17.186 -9.742 1.00 97.62 150 ASP A C 1
ATOM 1136 O O . ASP A 1 150 ? 0.842 -18.230 -9.537 1.00 97.62 150 ASP A O 1
ATOM 1140 N N . GLN A 1 151 ? -0.267 -16.440 -8.753 1.00 97.69 151 GLN A N 1
ATOM 1141 C CA . GLN A 1 151 ? -0.208 -16.769 -7.330 1.00 97.69 151 GLN A CA 1
ATOM 1142 C C . GLN A 1 151 ? -1.584 -16.966 -6.691 1.00 97.69 151 GLN A C 1
ATOM 1144 O O . GLN A 1 151 ? -1.651 -17.193 -5.481 1.00 97.69 151 GLN A O 1
ATOM 1149 N N . SER A 1 152 ? -2.663 -16.922 -7.474 1.00 97.19 152 SER A N 1
ATOM 1150 C CA . SER A 1 152 ? -4.047 -16.960 -6.989 1.00 97.19 152 SER A CA 1
ATOM 1151 C C . SER A 1 152 ? -4.505 -18.340 -6.500 1.00 97.19 152 SER A C 1
ATOM 1153 O O . SER A 1 152 ? -5.348 -18.432 -5.609 1.00 97.19 152 SER A O 1
ATOM 1155 N N . GLY A 1 153 ? -3.899 -19.423 -6.995 1.00 95.00 153 GLY A N 1
ATOM 1156 C CA . GLY A 1 153 ? -4.354 -20.779 -6.678 1.00 95.00 153 GLY A CA 1
ATOM 1157 C C . GLY A 1 153 ? -5.784 -21.003 -7.179 1.00 95.00 153 GLY A C 1
ATOM 1158 O O . GLY A 1 153 ? -6.074 -20.735 -8.341 1.00 95.00 153 GLY A O 1
ATOM 1159 N N . ASP A 1 154 ? -6.670 -21.485 -6.305 1.00 95.19 154 ASP A N 1
ATOM 1160 C CA . ASP A 1 154 ? -8.088 -21.712 -6.628 1.00 95.19 154 ASP A CA 1
ATOM 1161 C C . ASP A 1 154 ? -8.981 -20.479 -6.378 1.00 95.19 154 ASP A C 1
ATOM 1163 O O . ASP A 1 154 ? -10.190 -20.528 -6.618 1.00 95.19 154 ASP A O 1
ATOM 1167 N N . TYR A 1 155 ? -8.404 -19.381 -5.883 1.00 97.50 155 TYR A N 1
ATOM 1168 C CA . TYR A 1 155 ? -9.140 -18.196 -5.448 1.00 97.50 155 TYR A CA 1
ATOM 1169 C C . TYR A 1 155 ? -9.127 -17.095 -6.503 1.00 97.50 155 TYR A C 1
ATOM 1171 O O . TYR A 1 155 ? -8.310 -17.080 -7.424 1.00 97.50 155 TYR A O 1
ATOM 1179 N N . ARG A 1 156 ? -10.048 -16.145 -6.344 1.00 97.69 156 ARG A N 1
ATOM 1180 C CA . ARG A 1 156 ? -10.091 -14.914 -7.127 1.00 97.69 156 ARG A CA 1
ATOM 1181 C C . ARG A 1 156 ? -9.995 -13.719 -6.207 1.00 97.69 156 ARG A C 1
ATOM 1183 O O . ARG A 1 156 ? -10.729 -13.661 -5.228 1.00 97.69 156 ARG A O 1
ATOM 1190 N N . PHE A 1 157 ? -9.103 -12.802 -6.544 1.00 96.31 157 PHE A N 1
ATOM 1191 C CA . PHE A 1 157 ? -8.798 -11.610 -5.770 1.00 96.31 157 PHE A CA 1
ATOM 1192 C C . PHE A 1 157 ? -9.133 -10.383 -6.621 1.00 96.31 157 PHE A C 1
ATOM 1194 O O . PHE A 1 157 ? -8.486 -10.166 -7.652 1.00 96.31 157 PHE A O 1
ATOM 1201 N N . PRO A 1 158 ? -10.162 -9.605 -6.249 1.00 93.00 158 PRO A N 1
ATOM 1202 C CA . PRO A 1 158 ? -10.522 -8.398 -6.972 1.00 93.00 158 PRO A CA 1
ATOM 1203 C C . PRO A 1 158 ? -9.487 -7.285 -6.797 1.00 93.00 158 PRO A C 1
ATOM 1205 O O . PRO A 1 158 ? -9.387 -6.465 -7.696 1.00 93.00 158 PRO A O 1
ATOM 1208 N N . GLU A 1 159 ? -8.700 -7.268 -5.724 1.00 93.12 159 GLU A N 1
ATOM 1209 C CA . GLU A 1 159 ? -7.654 -6.265 -5.487 1.00 93.12 159 GLU A CA 1
ATOM 1210 C C . GLU A 1 159 ? -6.272 -6.911 -5.365 1.00 93.12 159 GLU A C 1
ATOM 1212 O O . GLU A 1 159 ? -6.152 -8.126 -5.166 1.00 93.12 159 GLU A O 1
ATOM 1217 N N . ALA A 1 160 ? -5.216 -6.106 -5.518 1.00 92.12 160 ALA A N 1
ATOM 1218 C CA . ALA A 1 160 ? -3.847 -6.579 -5.332 1.00 92.12 160 ALA A CA 1
ATOM 1219 C C . ALA A 1 160 ? -3.665 -7.089 -3.892 1.00 92.12 160 ALA A C 1
ATOM 1221 O O . ALA A 1 160 ? -4.265 -6.538 -2.965 1.00 92.12 160 ALA A O 1
ATOM 1222 N N . PRO A 1 161 ? -2.856 -8.140 -3.665 1.00 96.06 161 PRO A N 1
ATOM 1223 C CA . PRO A 1 161 ? -2.543 -8.542 -2.305 1.00 96.06 161 PRO A CA 1
ATOM 1224 C C . PRO A 1 161 ? -1.674 -7.468 -1.650 1.00 96.06 161 PRO A C 1
ATOM 1226 O O . PRO A 1 161 ? -0.973 -6.728 -2.340 1.00 96.06 161 PRO A O 1
ATOM 1229 N N . TYR A 1 162 ? -1.654 -7.426 -0.328 1.00 97.38 162 TYR A N 1
ATOM 1230 C CA . TYR A 1 162 ? -0.585 -6.759 0.405 1.00 97.38 162 TYR A CA 1
ATOM 1231 C C . TYR A 1 162 ? 0.554 -7.742 0.648 1.00 97.38 162 TYR A C 1
ATOM 1233 O O . TYR A 1 162 ? 0.303 -8.927 0.882 1.00 97.38 162 TYR A O 1
ATOM 1241 N N . ALA A 1 163 ? 1.791 -7.256 0.561 1.00 96.81 163 ALA A N 1
ATOM 1242 C CA . ALA A 1 163 ? 2.984 -8.067 0.728 1.00 96.81 163 ALA A CA 1
ATOM 1243 C C . ALA A 1 163 ? 3.939 -7.417 1.714 1.00 96.81 163 ALA A C 1
ATOM 1245 O O . ALA A 1 163 ? 4.233 -6.228 1.617 1.00 96.81 163 ALA A O 1
ATOM 1246 N N . ASP A 1 164 ? 4.484 -8.237 2.591 1.00 94.31 164 ASP A N 1
ATOM 1247 C CA . ASP A 1 164 ? 5.469 -7.869 3.592 1.00 94.31 164 ASP A CA 1
ATOM 1248 C C . ASP A 1 164 ? 6.451 -9.031 3.803 1.00 94.31 164 ASP A C 1
ATOM 1250 O O . ASP A 1 164 ? 6.320 -10.117 3.226 1.00 94.31 164 ASP A O 1
ATOM 1254 N N . VAL A 1 165 ? 7.488 -8.778 4.597 1.00 94.19 165 VAL A N 1
ATOM 1255 C CA . VAL A 1 165 ? 8.448 -9.805 4.999 1.00 94.19 165 VAL A CA 1
ATOM 1256 C C . VAL A 1 165 ? 8.359 -9.978 6.505 1.00 94.19 165 VAL A C 1
ATOM 1258 O O . VAL A 1 165 ? 8.714 -9.073 7.257 1.00 94.19 165 VAL A O 1
ATOM 1261 N N . TYR A 1 166 ? 7.972 -11.177 6.927 1.00 92.75 166 TYR A N 1
ATOM 1262 C CA . TYR A 1 166 ? 7.886 -11.586 8.323 1.00 92.75 166 TYR A CA 1
ATOM 1263 C C . TYR A 1 166 ? 8.521 -12.969 8.480 1.00 92.75 166 TYR A C 1
ATOM 1265 O O . TYR A 1 166 ? 8.441 -13.805 7.587 1.00 92.75 166 TYR A O 1
ATOM 1273 N N . GLY A 1 167 ? 9.224 -13.215 9.590 1.00 87.69 167 GLY A N 1
ATOM 1274 C CA . GLY A 1 167 ? 9.767 -14.550 9.887 1.00 87.69 167 GLY A CA 1
ATOM 1275 C C . GLY A 1 167 ? 10.717 -15.148 8.832 1.00 87.69 167 GLY A C 1
ATOM 1276 O O . GLY A 1 167 ? 10.785 -16.367 8.721 1.00 87.69 167 GLY A O 1
ATOM 1277 N N . ASP A 1 168 ? 11.451 -14.317 8.078 1.00 90.62 168 ASP A N 1
ATOM 1278 C CA . ASP A 1 168 ? 12.286 -14.727 6.926 1.00 90.62 168 ASP A CA 1
ATOM 1279 C C . ASP A 1 168 ? 11.491 -15.349 5.765 1.00 90.62 168 ASP A C 1
ATOM 1281 O O . ASP A 1 168 ? 11.983 -16.209 5.033 1.00 90.62 168 ASP A O 1
ATOM 1285 N N . GLN A 1 169 ? 10.256 -14.897 5.573 1.00 94.44 169 GLN A N 1
ATOM 1286 C CA . GLN A 1 169 ? 9.385 -15.292 4.474 1.00 94.44 169 GLN A CA 1
ATOM 1287 C C . GLN A 1 169 ? 8.720 -14.053 3.872 1.00 94.44 169 GLN A C 1
ATOM 1289 O O . GLN A 1 169 ? 8.499 -13.063 4.567 1.00 94.44 169 GLN A O 1
ATOM 1294 N N . VAL A 1 170 ? 8.377 -14.101 2.584 1.00 96.75 170 VAL A N 1
ATOM 1295 C CA . VAL A 1 170 ? 7.411 -13.142 2.021 1.00 96.75 170 VAL A CA 1
ATOM 1296 C C . VAL A 1 170 ? 6.021 -13.621 2.384 1.00 96.75 170 VAL A C 1
ATOM 1298 O O . VAL A 1 170 ? 5.687 -14.763 2.076 1.00 96.75 170 VAL A O 1
ATOM 1301 N N . HIS A 1 171 ? 5.208 -12.761 2.974 1.00 97.62 171 HIS A N 1
ATOM 1302 C CA . HIS A 1 171 ? 3.797 -13.020 3.209 1.00 97.62 171 HIS A CA 1
ATOM 1303 C C . HIS A 1 171 ? 2.960 -12.264 2.177 1.00 97.62 171 HIS A C 1
ATOM 1305 O O . HIS A 1 171 ? 3.314 -11.169 1.749 1.00 97.62 171 HIS A O 1
ATOM 1311 N N . LEU A 1 172 ? 1.872 -12.889 1.727 1.00 98.19 172 LEU A N 1
ATOM 1312 C CA . LEU A 1 172 ? 0.837 -12.255 0.918 1.00 98.19 172 LEU A CA 1
ATOM 1313 C C . LEU A 1 172 ? -0.490 -12.359 1.642 1.00 98.19 172 LEU A C 1
ATOM 1315 O O . LEU A 1 172 ? -0.866 -13.454 2.064 1.00 98.19 172 LEU A O 1
ATOM 1319 N N . TYR A 1 173 ? -1.219 -11.251 1.682 1.00 98.38 173 TYR A N 1
ATOM 1320 C CA . TYR A 1 173 ? -2.573 -11.162 2.209 1.00 98.38 173 TYR A CA 1
ATOM 1321 C C . TYR A 1 173 ? -3.505 -10.644 1.126 1.00 98.38 173 TYR A C 1
ATOM 1323 O O . TYR A 1 173 ? -3.216 -9.629 0.499 1.00 98.38 173 TYR A O 1
ATOM 1331 N N . GLY A 1 174 ? -4.627 -11.317 0.896 1.00 97.31 174 GLY A N 1
ATOM 1332 C CA . GLY A 1 174 ? -5.580 -10.910 -0.131 1.00 97.31 174 GLY A CA 1
ATOM 1333 C C . GLY A 1 174 ? -7.008 -11.237 0.262 1.00 97.31 174 GLY A C 1
ATOM 1334 O O . GLY A 1 174 ? -7.279 -12.313 0.796 1.00 97.31 174 GLY A O 1
ATOM 1335 N N . THR A 1 175 ? -7.922 -10.315 -0.023 1.00 97.06 175 THR A N 1
ATOM 1336 C CA . THR A 1 175 ? -9.358 -10.555 0.122 1.00 97.06 175 THR A CA 1
ATOM 1337 C C . THR A 1 175 ? -9.883 -11.216 -1.141 1.00 97.06 175 THR A C 1
ATOM 1339 O O . THR A 1 175 ? -9.708 -10.667 -2.227 1.00 97.06 175 THR A O 1
ATOM 1342 N N . ALA A 1 176 ? -10.496 -12.391 -1.021 1.00 96.81 176 ALA A N 1
ATOM 1343 C CA . ALA A 1 176 ? -11.069 -13.106 -2.155 1.00 96.81 176 ALA A CA 1
ATOM 1344 C C . ALA A 1 176 ? -12.538 -12.717 -2.415 1.00 96.81 176 ALA A C 1
ATOM 1346 O O . ALA A 1 176 ? -13.221 -12.192 -1.538 1.00 96.81 176 ALA A O 1
ATOM 1347 N N . ASP A 1 177 ? -13.050 -13.038 -3.609 1.00 95.75 177 ASP A N 1
ATOM 1348 C CA . ASP A 1 177 ? -14.454 -12.813 -4.020 1.00 95.75 177 ASP A CA 1
ATOM 1349 C C . ASP A 1 177 ? -15.494 -13.485 -3.097 1.00 95.75 177 ASP A C 1
ATOM 1351 O O . ASP A 1 177 ? -16.678 -13.152 -3.146 1.00 95.75 177 ASP A O 1
ATOM 1355 N N . ASP A 1 178 ? -15.083 -14.466 -2.290 1.00 95.50 178 ASP A N 1
ATOM 1356 C CA . ASP A 1 178 ? -15.946 -15.140 -1.315 1.00 95.50 178 ASP A CA 1
ATOM 1357 C C . ASP A 1 178 ? -16.066 -14.395 0.027 1.00 95.50 178 ASP A C 1
ATOM 1359 O O . ASP A 1 178 ? -16.730 -14.891 0.939 1.00 95.50 178 ASP A O 1
ATOM 1363 N N . GLY A 1 179 ? -15.445 -13.218 0.141 1.00 95.50 179 GLY A N 1
ATOM 1364 C CA . GLY A 1 179 ? -15.458 -12.392 1.343 1.00 95.50 179 GLY A CA 1
ATOM 1365 C C . GLY A 1 179 ? -14.490 -12.867 2.426 1.00 95.50 179 GLY A C 1
ATOM 1366 O O . GLY A 1 179 ? -14.590 -12.412 3.563 1.00 95.50 179 GLY A O 1
ATOM 1367 N N . THR A 1 180 ? -13.559 -13.775 2.120 1.00 97.19 180 THR A N 1
ATOM 1368 C CA . THR A 1 180 ? -12.546 -14.251 3.072 1.00 97.19 180 THR A CA 1
ATOM 1369 C C . THR A 1 180 ? -11.205 -13.564 2.828 1.00 97.19 180 THR A C 1
ATOM 1371 O O . THR A 1 180 ? -10.719 -13.479 1.698 1.00 97.19 180 THR A O 1
ATOM 1374 N N . LEU A 1 181 ? -10.562 -13.118 3.909 1.00 98.00 181 LEU A N 1
ATOM 1375 C CA . LEU A 1 181 ? -9.159 -12.713 3.886 1.00 98.00 181 LEU A CA 1
ATOM 1376 C C . LEU A 1 181 ? -8.265 -13.957 3.975 1.00 98.00 181 LEU A C 1
ATOM 1378 O O . LEU A 1 181 ? -8.302 -14.690 4.967 1.00 98.00 181 LEU A O 1
ATOM 1382 N N . TYR A 1 182 ? -7.437 -14.179 2.961 1.00 98.25 182 TYR A N 1
ATOM 1383 C CA . TYR A 1 182 ? -6.486 -15.286 2.890 1.00 98.25 182 TYR A CA 1
ATOM 1384 C C .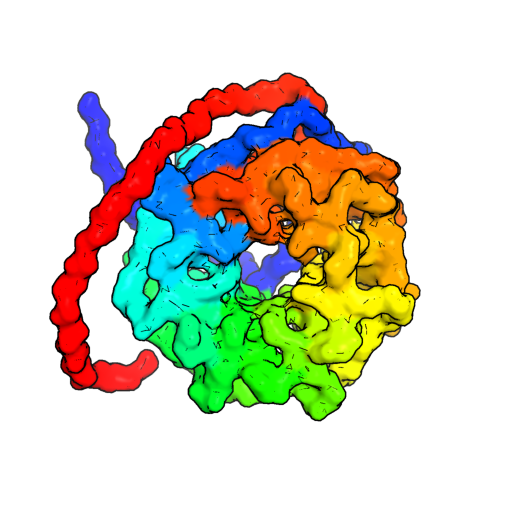 TYR A 1 182 ? -5.047 -14.808 3.070 1.00 98.25 182 TYR A C 1
ATOM 1386 O O . TYR A 1 182 ? -4.710 -13.680 2.714 1.00 98.25 182 TYR A O 1
ATOM 1394 N N . HIS A 1 183 ? -4.188 -15.700 3.570 1.00 97.62 183 HIS A N 1
ATOM 1395 C CA . HIS A 1 183 ? -2.739 -15.526 3.566 1.00 97.62 183 HIS A CA 1
ATOM 1396 C C . HIS A 1 183 ? -2.004 -16.703 2.918 1.00 97.62 183 HIS A C 1
ATOM 1398 O O . HIS A 1 183 ? -2.480 -17.840 2.960 1.00 97.62 183 HIS A O 1
ATOM 1404 N N . LYS A 1 184 ? -0.822 -16.434 2.366 1.00 97.75 184 LYS A N 1
ATOM 1405 C CA . LYS A 1 184 ? 0.189 -17.437 1.996 1.00 97.75 184 LYS A CA 1
ATOM 1406 C C . LYS A 1 184 ? 1.588 -16.881 2.237 1.00 97.75 184 LYS A C 1
ATOM 1408 O O . LYS A 1 184 ? 1.757 -15.669 2.323 1.00 97.75 184 LYS A O 1
ATOM 1413 N N . ALA A 1 185 ? 2.580 -17.759 2.315 1.00 97.25 185 ALA A N 1
ATOM 1414 C CA . ALA A 1 185 ? 3.964 -17.391 2.588 1.00 97.25 185 ALA A CA 1
ATOM 1415 C C . ALA A 1 185 ? 4.936 -18.053 1.601 1.00 97.25 185 ALA A C 1
ATOM 1417 O O . ALA A 1 185 ? 4.636 -19.123 1.068 1.00 97.25 185 ALA A O 1
ATOM 1418 N N . TYR A 1 186 ? 6.088 -17.426 1.370 1.00 96.69 186 TYR A N 1
ATOM 1419 C CA . TYR A 1 186 ? 7.178 -17.908 0.522 1.00 96.69 186 TYR A CA 1
ATOM 1420 C C . TYR A 1 186 ? 8.498 -17.911 1.282 1.00 96.69 186 TYR A C 1
ATOM 1422 O O . TYR A 1 186 ? 8.940 -16.871 1.765 1.00 96.69 186 TYR A O 1
ATOM 1430 N N . ASP A 1 187 ? 9.156 -19.065 1.331 1.00 92.69 187 ASP A N 1
ATOM 1431 C CA . ASP A 1 187 ? 10.358 -19.313 2.137 1.00 92.69 187 ASP A CA 1
ATOM 1432 C C . ASP A 1 187 ? 11.664 -19.336 1.330 1.00 92.69 187 ASP A C 1
ATOM 1434 O O . ASP A 1 187 ? 12.642 -19.959 1.741 1.00 92.69 187 ASP A O 1
ATOM 1438 N N . SER A 1 188 ? 11.671 -18.695 0.157 1.00 90.50 188 SER A N 1
ATOM 1439 C CA . SER A 1 188 ? 12.722 -18.743 -0.878 1.00 90.50 188 SER A CA 1
ATOM 1440 C C . SER A 1 188 ? 12.742 -19.997 -1.752 1.00 90.50 188 SER A C 1
ATOM 1442 O O . SER A 1 188 ? 13.442 -19.996 -2.769 1.00 90.50 188 SER A O 1
ATOM 1444 N N . THR A 1 189 ? 11.958 -21.023 -1.415 1.00 90.25 189 THR A N 1
ATOM 1445 C CA . THR A 1 189 ? 11.859 -22.265 -2.190 1.00 90.25 189 THR A CA 1
ATOM 1446 C C . THR A 1 189 ? 10.461 -22.460 -2.752 1.00 90.25 189 THR A C 1
ATOM 1448 O O . THR A 1 189 ? 10.313 -22.654 -3.959 1.00 90.25 189 THR A O 1
ATOM 1451 N N . GLU A 1 190 ? 9.434 -22.398 -1.909 1.00 93.19 190 GLU A N 1
ATOM 1452 C CA . GLU A 1 190 ? 8.057 -22.669 -2.312 1.00 93.19 190 GLU A CA 1
ATOM 1453 C C . GLU A 1 190 ? 7.048 -21.742 -1.639 1.00 93.19 190 GLU A C 1
ATOM 1455 O O . GLU A 1 190 ? 7.303 -21.150 -0.591 1.00 93.19 190 GLU A O 1
ATOM 1460 N N . TRP A 1 191 ? 5.891 -21.603 -2.285 1.00 96.31 191 TRP A N 1
ATOM 1461 C CA . TRP A 1 191 ? 4.739 -20.931 -1.703 1.00 96.31 191 TRP A CA 1
ATOM 1462 C C . TRP A 1 191 ? 3.878 -21.938 -0.950 1.00 96.31 191 TRP A C 1
ATOM 1464 O O . TRP A 1 191 ? 3.566 -23.009 -1.476 1.00 96.31 191 TRP A O 1
ATOM 1474 N N . THR A 1 192 ? 3.400 -21.563 0.231 1.00 97.44 192 THR A N 1
ATOM 1475 C CA . THR A 1 192 ? 2.317 -22.297 0.886 1.00 97.44 192 THR A CA 1
ATOM 1476 C C . THR A 1 192 ? 1.004 -22.147 0.108 1.00 97.44 192 THR A C 1
ATOM 1478 O O . THR A 1 192 ? 0.826 -21.243 -0.720 1.00 97.44 192 THR A O 1
ATOM 1481 N N . ALA A 1 193 ? 0.056 -23.050 0.372 1.00 97.38 193 ALA A N 1
ATOM 1482 C CA . ALA A 1 193 ? -1.323 -22.854 -0.058 1.00 97.38 193 ALA A CA 1
ATOM 1483 C C . ALA A 1 193 ? -1.951 -21.674 0.699 1.00 97.38 193 ALA A C 1
ATOM 1485 O O . ALA A 1 193 ? -1.617 -21.429 1.859 1.00 97.38 193 ALA A O 1
ATOM 1486 N N . TRP A 1 194 ? -2.899 -20.991 0.058 1.00 98.00 194 TRP A N 1
ATOM 1487 C CA . TRP A 1 194 ? -3.706 -19.973 0.723 1.00 98.00 194 TRP A CA 1
ATOM 1488 C C . TRP A 1 194 ? -4.500 -20.580 1.886 1.00 98.00 194 TRP A C 1
ATOM 1490 O O . TRP A 1 194 ? -5.180 -21.597 1.723 1.00 98.00 194 TRP A O 1
ATOM 1500 N N . ALA A 1 195 ? -4.437 -19.933 3.044 1.00 97.25 195 ALA A N 1
ATOM 1501 C CA . ALA A 1 195 ? -5.171 -20.297 4.248 1.00 97.25 195 ALA A CA 1
ATOM 1502 C C . ALA A 1 195 ? -5.852 -19.062 4.843 1.00 97.25 195 ALA A C 1
ATOM 1504 O O . ALA A 1 195 ? -5.276 -17.973 4.845 1.00 97.25 195 ALA A O 1
ATOM 1505 N N . ALA A 1 196 ? -7.082 -19.229 5.328 1.00 97.31 196 ALA A N 1
ATOM 1506 C CA . ALA A 1 196 ? -7.867 -18.126 5.865 1.00 97.31 196 ALA A CA 1
ATOM 1507 C C . ALA A 1 196 ? -7.154 -17.475 7.063 1.00 97.31 196 ALA A C 1
ATOM 1509 O O . ALA A 1 196 ? -6.614 -18.163 7.932 1.00 97.31 196 ALA A O 1
ATOM 1510 N N . VAL A 1 197 ? -7.156 -16.144 7.100 1.00 97.44 197 VAL A N 1
ATOM 1511 C CA . VAL A 1 197 ? -6.689 -15.345 8.245 1.00 97.44 197 VAL A CA 1
ATOM 1512 C C . VAL A 1 197 ? -7.731 -15.362 9.366 1.00 97.44 197 VAL A C 1
ATOM 1514 O O . VAL A 1 197 ? -7.396 -15.195 10.537 1.00 97.44 197 VAL A O 1
ATOM 1517 N N . SER A 1 198 ? -9.003 -15.580 9.032 1.00 93.69 198 SER A N 1
ATOM 1518 C CA . SER A 1 198 ? -10.107 -15.706 9.980 1.00 93.69 198 SER A CA 1
ATOM 1519 C C . SER A 1 198 ? -11.172 -16.659 9.448 1.00 93.69 198 SER A C 1
ATOM 1521 O O . SER A 1 198 ? -11.457 -16.644 8.255 1.00 93.69 198 SER A O 1
ATOM 1523 N N . ASP A 1 199 ? -11.792 -17.433 10.342 1.00 87.75 199 ASP A N 1
ATOM 1524 C CA . ASP A 1 199 ? -12.954 -18.273 10.020 1.00 87.75 199 ASP A CA 1
ATOM 1525 C C . ASP A 1 199 ? -14.298 -17.532 10.185 1.00 87.75 199 ASP A C 1
ATOM 1527 O O . ASP A 1 199 ? -15.325 -18.001 9.698 1.00 87.75 199 ASP A O 1
ATOM 1531 N N . ASP A 1 200 ? -14.309 -16.393 10.890 1.00 86.94 200 ASP A N 1
ATOM 1532 C CA . ASP A 1 200 ? -15.540 -15.778 11.415 1.00 86.94 200 ASP A CA 1
ATOM 1533 C C . ASP A 1 200 ? -15.770 -14.328 10.954 1.00 86.94 200 ASP A C 1
ATOM 1535 O O . ASP A 1 200 ? -16.868 -13.796 11.130 1.00 86.94 200 ASP A O 1
ATOM 1539 N N . ALA A 1 201 ? -14.752 -13.666 10.399 1.00 88.31 201 ALA A N 1
ATOM 1540 C CA . ALA A 1 201 ? -14.819 -12.262 10.002 1.00 88.31 201 ALA A CA 1
ATOM 1541 C C . ALA A 1 201 ? -14.701 -12.114 8.482 1.00 88.31 201 ALA A C 1
ATOM 1543 O O . ALA A 1 201 ? -13.662 -12.414 7.895 1.00 88.31 201 ALA A O 1
ATOM 1544 N N . THR A 1 202 ? -15.775 -11.619 7.868 1.00 94.12 202 THR A N 1
ATOM 1545 C CA . THR A 1 202 ? -15.832 -11.289 6.440 1.00 94.12 202 THR A CA 1
ATOM 1546 C C . THR A 1 202 ? -14.947 -10.087 6.120 1.00 94.12 202 THR A C 1
ATOM 1548 O O . THR A 1 202 ? -14.744 -9.224 6.977 1.00 94.12 202 THR A O 1
ATOM 1551 N N . ALA A 1 203 ? -14.481 -9.994 4.882 1.00 95.50 203 ALA A N 1
ATOM 1552 C CA . ALA A 1 203 ? -13.654 -8.922 4.355 1.00 95.50 203 ALA A CA 1
ATOM 1553 C C . ALA A 1 203 ? -14.309 -8.310 3.111 1.00 95.50 203 ALA A C 1
ATOM 1555 O O . ALA A 1 203 ? -14.735 -9.023 2.205 1.00 95.50 203 ALA A O 1
ATOM 1556 N N . ALA A 1 204 ? -14.383 -6.982 3.074 1.00 94.62 204 ALA A N 1
ATOM 1557 C CA . ALA A 1 204 ? -14.736 -6.244 1.873 1.00 94.62 204 ALA A CA 1
ATOM 1558 C C . ALA A 1 204 ? -13.556 -6.253 0.888 1.00 9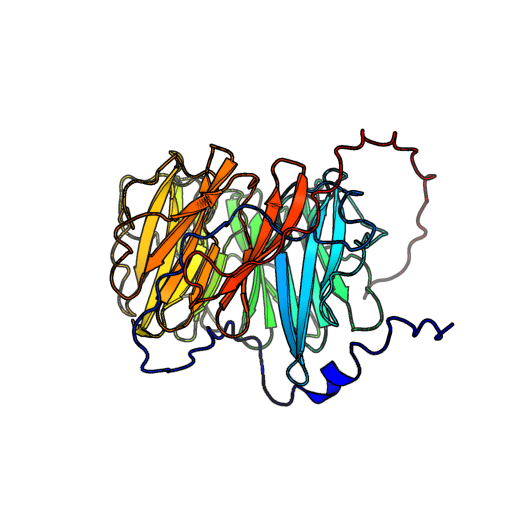4.62 204 ALA A C 1
ATOM 1560 O O . ALA A 1 204 ? -12.397 -6.377 1.290 1.00 94.62 204 ALA A O 1
ATOM 1561 N N . ALA A 1 205 ? -13.856 -6.107 -0.403 1.00 93.62 205 ALA A N 1
ATOM 1562 C CA . ALA A 1 205 ? -12.898 -6.180 -1.505 1.00 93.62 205 ALA A CA 1
ATOM 1563 C C . ALA A 1 205 ? -11.945 -4.968 -1.559 1.00 93.62 205 ALA A C 1
ATOM 1565 O O . ALA A 1 205 ? -12.021 -4.142 -2.463 1.00 93.62 205 ALA A O 1
ATOM 1566 N N . TYR A 1 206 ? -11.048 -4.883 -0.583 1.00 93.38 206 TYR A N 1
ATOM 1567 C CA . TYR A 1 206 ? -9.957 -3.921 -0.488 1.00 93.38 206 TYR A CA 1
ATOM 1568 C C . TYR A 1 206 ? -8.640 -4.667 -0.268 1.00 93.38 206 TYR A C 1
ATOM 1570 O O . TYR A 1 206 ? -8.628 -5.760 0.312 1.00 93.38 206 TYR A O 1
ATOM 1578 N N . GLN A 1 207 ? -7.527 -4.070 -0.698 1.00 93.94 207 GLN A N 1
ATOM 1579 C CA . GLN A 1 207 ? -6.193 -4.554 -0.343 1.00 93.94 207 GLN A CA 1
ATOM 1580 C C . GLN A 1 207 ? -6.037 -4.471 1.188 1.00 93.94 207 GLN A C 1
ATOM 1582 O O . GLN A 1 207 ? -6.269 -3.400 1.743 1.00 93.94 207 GLN A O 1
ATOM 1587 N N . PRO A 1 208 ? -5.736 -5.568 1.905 1.00 96.44 208 PRO A N 1
ATOM 1588 C CA . PRO A 1 208 ? -5.526 -5.534 3.357 1.00 96.44 208 PRO A CA 1
ATOM 1589 C C . PRO A 1 208 ? -4.228 -4.790 3.708 1.00 96.44 208 PRO A C 1
ATOM 1591 O O . PRO A 1 208 ? -3.448 -4.463 2.824 1.00 96.44 208 PRO A O 1
ATOM 1594 N N . HIS A 1 209 ? -3.956 -4.563 4.992 1.00 96.50 209 HIS A N 1
ATOM 1595 C CA . HIS A 1 209 ? -2.675 -3.999 5.441 1.00 96.50 209 HIS A CA 1
ATOM 1596 C C . HIS A 1 209 ? -2.015 -4.909 6.469 1.00 96.50 209 HIS A C 1
ATOM 1598 O O . HIS A 1 209 ? -2.699 -5.448 7.341 1.00 96.50 209 HIS A O 1
ATOM 1604 N N . ALA A 1 210 ? -0.697 -5.071 6.381 1.00 96.56 210 ALA A N 1
ATOM 1605 C CA . ALA A 1 210 ? 0.076 -5.891 7.305 1.00 96.56 210 ALA A CA 1
ATOM 1606 C C . ALA A 1 210 ? 1.320 -5.145 7.813 1.00 96.56 210 ALA A C 1
ATOM 1608 O O . ALA A 1 210 ? 1.945 -4.371 7.081 1.00 96.56 210 ALA A O 1
ATOM 1609 N N . VAL A 1 211 ? 1.645 -5.335 9.092 1.00 95.12 211 VAL A N 1
ATOM 1610 C CA . VAL A 1 211 ? 2.813 -4.728 9.732 1.00 95.12 211 VAL A CA 1
ATOM 1611 C C . VAL A 1 211 ? 3.332 -5.571 10.901 1.00 95.12 211 VAL A C 1
ATOM 1613 O O . VAL A 1 211 ? 2.603 -5.938 11.833 1.00 95.12 211 VAL A O 1
ATOM 1616 N N . ALA A 1 212 ? 4.644 -5.796 10.915 1.00 94.06 212 ALA A N 1
ATOM 1617 C CA . ALA A 1 212 ? 5.324 -6.424 12.036 1.00 94.06 212 ALA A CA 1
ATOM 1618 C C . ALA A 1 212 ? 5.378 -5.474 13.246 1.00 94.06 212 ALA A C 1
ATOM 1620 O O . ALA A 1 212 ? 5.969 -4.395 13.192 1.00 94.06 212 ALA A O 1
ATOM 1621 N N . TRP A 1 213 ? 4.805 -5.889 14.375 1.00 93.44 213 TRP A N 1
ATOM 1622 C CA . TRP A 1 213 ? 4.852 -5.136 15.630 1.00 93.44 213 TRP A CA 1
ATOM 1623 C C . TRP A 1 213 ? 4.709 -6.050 16.846 1.00 93.44 213 TRP A C 1
ATOM 1625 O O . TRP A 1 213 ? 3.896 -6.978 16.864 1.00 93.44 213 TRP A O 1
ATOM 1635 N N . GLY A 1 214 ? 5.490 -5.779 17.897 1.00 90.31 214 GLY A N 1
ATOM 1636 C CA . GLY A 1 214 ? 5.396 -6.507 19.166 1.00 90.31 214 GLY A CA 1
ATOM 1637 C C . GLY A 1 214 ? 5.704 -8.007 19.060 1.00 90.31 214 GLY A C 1
ATOM 1638 O O . GLY A 1 214 ? 5.216 -8.784 19.876 1.00 90.31 214 GLY A O 1
ATOM 1639 N N . GLY A 1 215 ? 6.480 -8.421 18.052 1.00 90.19 215 GLY A N 1
ATOM 1640 C CA . GLY A 1 215 ? 6.803 -9.826 17.775 1.00 90.19 215 GLY A CA 1
ATOM 1641 C C . GLY A 1 215 ? 5.759 -10.577 16.944 1.00 90.19 215 GLY A C 1
ATOM 1642 O O . GLY A 1 215 ? 5.954 -11.757 16.671 1.00 90.19 215 GLY A O 1
ATOM 1643 N N . TYR A 1 216 ? 4.692 -9.909 16.512 1.00 95.94 216 TYR A N 1
ATOM 1644 C CA . TYR A 1 216 ? 3.643 -10.488 15.678 1.00 95.94 216 TYR A CA 1
ATOM 1645 C C . TYR A 1 216 ? 3.608 -9.815 14.316 1.00 95.94 216 TYR A C 1
ATOM 1647 O O . TYR A 1 216 ? 3.938 -8.634 14.201 1.00 95.94 216 TYR A O 1
ATOM 1655 N N . GLU A 1 217 ? 3.121 -10.550 13.328 1.00 96.62 217 GLU A N 1
ATOM 1656 C CA . GLU A 1 217 ? 2.590 -9.962 12.108 1.00 96.62 217 GLU A CA 1
ATOM 1657 C C . GLU A 1 217 ? 1.145 -9.528 12.371 1.00 96.62 217 GLU A C 1
ATOM 1659 O O . GLU A 1 217 ? 0.335 -10.324 12.858 1.00 96.62 217 GLU A O 1
ATOM 1664 N N . ASN A 1 218 ? 0.832 -8.252 12.145 1.00 97.75 218 ASN A N 1
ATOM 1665 C CA . ASN A 1 218 ? -0.464 -7.652 12.462 1.00 97.75 218 ASN A CA 1
ATOM 1666 C C . ASN A 1 218 ? -1.197 -7.357 11.165 1.00 97.75 218 ASN A C 1
ATOM 1668 O O . ASN A 1 218 ? -0.784 -6.468 10.431 1.00 97.75 218 ASN A O 1
ATOM 1672 N N . VAL A 1 219 ? -2.305 -8.051 10.919 1.00 98.19 219 VAL A N 1
ATOM 1673 C CA . VAL A 1 219 ? -3.069 -7.907 9.679 1.00 98.19 219 VAL A CA 1
ATOM 1674 C C . VAL A 1 219 ? -4.391 -7.225 9.958 1.00 98.19 219 VAL A C 1
ATOM 1676 O O . VAL A 1 219 ? -5.121 -7.627 10.867 1.00 98.19 219 VAL A O 1
ATOM 1679 N N . PHE A 1 220 ? -4.692 -6.212 9.157 1.00 98.00 220 PHE A N 1
ATOM 1680 C CA . PHE A 1 220 ? -5.870 -5.372 9.249 1.00 98.00 220 PHE A CA 1
ATOM 1681 C C . PHE A 1 220 ? -6.663 -5.401 7.945 1.00 98.00 220 PHE A C 1
ATOM 1683 O O . PHE A 1 220 ? -6.095 -5.444 6.853 1.00 98.00 220 PHE A O 1
ATOM 1690 N N . TRP A 1 221 ? -7.986 -5.361 8.063 1.00 97.25 221 TRP A N 1
ATOM 1691 C CA . TRP A 1 221 ? -8.890 -5.288 6.919 1.00 97.25 221 TRP A CA 1
ATOM 1692 C C . TRP A 1 221 ? -10.213 -4.645 7.314 1.00 97.25 221 TRP A C 1
ATOM 1694 O O . TRP A 1 221 ? -10.591 -4.631 8.488 1.00 97.25 221 TRP A O 1
ATOM 1704 N N . THR A 1 222 ? -10.936 -4.150 6.318 1.00 95.88 222 THR A N 1
ATOM 1705 C CA . THR A 1 222 ? -12.315 -3.687 6.487 1.00 95.88 222 THR A CA 1
ATOM 1706 C C . THR A 1 222 ? -13.275 -4.818 6.136 1.00 95.88 222 THR A C 1
ATOM 1708 O O . THR A 1 222 ? -13.123 -5.476 5.108 1.00 95.88 222 THR A O 1
ATOM 1711 N N . GLY A 1 223 ? -14.241 -5.092 7.008 1.00 95.31 223 GLY A N 1
ATOM 1712 C CA . GLY A 1 223 ? -15.277 -6.094 6.795 1.00 95.31 223 GLY A CA 1
ATOM 1713 C C . GLY A 1 223 ? -16.405 -5.599 5.896 1.00 95.31 223 GLY A C 1
ATOM 1714 O O . GLY A 1 223 ? -16.596 -4.399 5.718 1.00 95.31 223 GLY A O 1
ATOM 1715 N N . GLU A 1 224 ? -17.204 -6.524 5.358 1.00 93.44 224 GLU A N 1
ATOM 1716 C CA . GLU A 1 224 ? -18.417 -6.190 4.585 1.00 93.44 224 GLU A CA 1
ATOM 1717 C C . GLU A 1 224 ? -19.465 -5.415 5.408 1.00 93.44 224 GLU A C 1
ATOM 1719 O O . GLU A 1 224 ? -20.374 -4.800 4.856 1.00 93.44 224 GLU A O 1
ATOM 1724 N N . ASP A 1 225 ? -19.341 -5.437 6.737 1.00 92.25 225 ASP A N 1
ATOM 1725 C CA . ASP A 1 225 ? -20.143 -4.662 7.683 1.00 92.25 225 ASP A CA 1
ATOM 1726 C C . ASP A 1 225 ? -19.614 -3.234 7.917 1.00 92.25 225 ASP A C 1
ATOM 1728 O O . ASP A 1 225 ? -20.146 -2.523 8.771 1.00 92.25 225 ASP A O 1
ATOM 1732 N N . GLY A 1 226 ? -18.568 -2.822 7.192 1.00 91.44 226 GLY A N 1
ATOM 1733 C CA . GLY A 1 226 ? -17.952 -1.500 7.283 1.00 91.44 226 GLY A CA 1
ATOM 1734 C C . GLY A 1 226 ? -17.057 -1.299 8.507 1.00 91.44 226 GLY A C 1
ATOM 1735 O O . GLY A 1 226 ? -16.608 -0.176 8.734 1.00 91.44 226 GLY A O 1
ATOM 1736 N N . LYS A 1 227 ? -16.789 -2.342 9.307 1.00 93.38 227 LYS A N 1
ATOM 1737 C CA . LYS A 1 227 ? -15.907 -2.269 10.483 1.00 93.38 227 LYS A CA 1
ATOM 1738 C C . LYS A 1 227 ? -14.482 -2.672 10.146 1.00 93.38 227 LYS A C 1
ATOM 1740 O O . LYS A 1 227 ? -14.254 -3.520 9.294 1.00 93.38 227 LYS A O 1
ATOM 1745 N N . VAL A 1 228 ? -13.523 -2.145 10.901 1.00 95.75 228 VAL A N 1
ATOM 1746 C CA . VAL A 1 228 ? -12.134 -2.605 10.830 1.00 95.75 228 VAL A CA 1
ATOM 1747 C C . VAL A 1 228 ? -11.917 -3.801 11.752 1.00 95.75 228 VAL A C 1
ATOM 1749 O O . VAL A 1 228 ? -12.230 -3.756 12.945 1.00 95.75 228 VAL A O 1
ATOM 1752 N N . TYR A 1 229 ? -11.323 -4.849 11.201 1.00 97.00 229 TYR A N 1
ATOM 1753 C CA . TYR A 1 229 ? -10.893 -6.045 11.904 1.00 97.00 229 TYR A CA 1
ATOM 1754 C C . TYR A 1 229 ? -9.373 -6.155 11.916 1.00 97.00 229 TYR A C 1
ATOM 1756 O O . TYR A 1 229 ? -8.669 -5.591 11.078 1.00 97.00 229 TYR A O 1
ATOM 1764 N N . TRP A 1 230 ? -8.882 -6.909 12.892 1.00 97.69 230 TRP A N 1
ATOM 1765 C CA . TRP A 1 230 ? -7.472 -7.187 13.080 1.00 97.69 230 TRP A CA 1
ATOM 1766 C C . TRP A 1 230 ? -7.244 -8.599 13.598 1.00 97.69 230 TRP A C 1
ATOM 1768 O O . TRP A 1 230 ? -7.998 -9.104 14.439 1.00 97.69 230 TRP A O 1
ATOM 1778 N N . ASN A 1 231 ? -6.168 -9.221 13.132 1.00 98.06 231 ASN A N 1
ATOM 1779 C CA . ASN A 1 231 ? -5.646 -10.473 13.656 1.00 98.06 231 ASN A CA 1
ATOM 1780 C C . ASN A 1 231 ? -4.119 -10.396 13.753 1.00 98.06 231 ASN A C 1
ATOM 1782 O O . ASN A 1 231 ? -3.473 -9.607 13.067 1.00 98.06 231 ASN A O 1
ATOM 1786 N N . ARG A 1 232 ? -3.542 -11.229 14.615 1.00 96.56 232 ARG A N 1
ATOM 1787 C CA . ARG A 1 232 ? -2.094 -11.332 14.793 1.00 96.56 232 ARG A CA 1
ATOM 1788 C C . ARG A 1 232 ? -1.609 -12.748 14.607 1.00 96.56 232 ARG A C 1
ATOM 1790 O O . ARG A 1 232 ? -2.239 -13.666 15.140 1.00 96.56 232 ARG A O 1
ATOM 1797 N N . TYR A 1 233 ? -0.480 -12.882 13.931 1.00 96.94 233 TYR A N 1
ATOM 1798 C CA . TYR A 1 233 ? 0.223 -14.130 13.677 1.00 96.94 233 TYR A CA 1
ATOM 1799 C C . TYR A 1 233 ? 1.578 -14.119 14.386 1.00 96.94 233 TYR A C 1
ATOM 1801 O O . TYR A 1 233 ? 2.292 -13.121 14.334 1.00 96.94 233 TYR A O 1
ATOM 1809 N N . ASP A 1 234 ? 1.922 -15.201 15.083 1.00 94.00 234 ASP A N 1
ATOM 1810 C CA . ASP A 1 234 ? 3.167 -15.316 15.866 1.00 94.00 234 ASP A CA 1
ATOM 1811 C C . ASP A 1 234 ? 4.294 -16.077 15.148 1.00 94.00 234 ASP A C 1
ATOM 1813 O O . ASP A 1 234 ? 5.333 -16.363 15.746 1.00 94.00 234 ASP A O 1
ATOM 1817 N N . GLY A 1 235 ? 4.086 -16.426 13.876 1.00 91.69 235 GLY A N 1
ATOM 1818 C CA . GLY A 1 235 ? 4.977 -17.305 13.117 1.00 91.69 235 GLY A CA 1
ATOM 1819 C C . GLY A 1 235 ? 4.490 -18.750 13.033 1.00 91.69 235 GLY A C 1
ATOM 1820 O O . GLY A 1 235 ? 4.966 -19.484 12.169 1.00 91.69 235 GLY A O 1
ATOM 1821 N N . GLU A 1 236 ? 3.519 -19.150 13.858 1.00 91.19 236 GLU A N 1
ATOM 1822 C CA . GLU A 1 236 ? 2.942 -20.498 13.854 1.00 91.19 236 GLU A CA 1
ATOM 1823 C C . GLU A 1 236 ? 1.411 -20.492 13.763 1.00 91.19 236 GLU A C 1
ATOM 1825 O O . GLU A 1 236 ? 0.829 -21.298 13.031 1.00 91.19 236 GLU A O 1
ATOM 1830 N N . VAL A 1 237 ? 0.736 -19.613 14.508 1.00 94.50 237 VAL A N 1
ATOM 1831 C CA . VAL A 1 237 ? -0.726 -19.583 14.619 1.00 94.50 237 VAL A CA 1
ATOM 1832 C C . VAL A 1 237 ? -1.296 -18.169 14.634 1.00 94.50 237 VAL A C 1
ATOM 1834 O O . VAL A 1 237 ? -0.697 -17.207 15.113 1.00 94.50 237 VAL A O 1
ATOM 1837 N N . TRP A 1 238 ? -2.528 -18.059 14.140 1.00 97.12 238 TRP A N 1
ATOM 1838 C CA . TRP A 1 238 ? -3.348 -16.866 14.297 1.00 97.12 238 TRP A CA 1
ATOM 1839 C C . TRP A 1 238 ? -3.959 -16.811 15.698 1.00 97.12 238 TRP A C 1
ATOM 1841 O O . TRP A 1 238 ? -4.503 -17.796 16.200 1.00 97.12 238 TRP A O 1
ATOM 1851 N N . THR A 1 239 ? -3.924 -15.635 16.317 1.00 95.56 239 THR A N 1
ATOM 1852 C CA . THR A 1 239 ? -4.450 -15.413 17.677 1.00 95.56 239 THR A CA 1
ATOM 1853 C C . THR A 1 239 ? -5.970 -15.217 17.728 1.00 95.56 239 THR A C 1
ATOM 1855 O O . THR A 1 239 ? -6.563 -15.253 18.811 1.00 95.56 239 THR A O 1
ATOM 1858 N N . GLY A 1 240 ? -6.602 -15.047 16.565 1.00 95.75 240 GLY A N 1
ATOM 1859 C CA . GLY A 1 240 ? -8.042 -14.896 16.386 1.00 95.75 240 GLY A CA 1
ATOM 1860 C C . GLY A 1 240 ? -8.436 -13.455 16.069 1.00 95.75 240 GLY A C 1
ATOM 1861 O O . GLY A 1 240 ? -8.042 -12.516 16.765 1.00 95.75 240 GLY A O 1
ATOM 1862 N N . ALA A 1 241 ? -9.251 -13.301 15.024 1.00 96.75 241 ALA A N 1
ATOM 1863 C CA . ALA A 1 241 ? -9.714 -12.009 14.538 1.00 96.75 241 ALA A CA 1
ATOM 1864 C C . ALA A 1 241 ? -10.615 -11.290 15.549 1.00 96.75 241 ALA A C 1
ATOM 1866 O O . ALA A 1 241 ? -11.444 -11.906 16.225 1.00 96.75 241 ALA A O 1
ATOM 1867 N N . LYS A 1 242 ? -10.474 -9.966 15.631 1.00 95.19 242 LYS A N 1
ATOM 1868 C CA . LYS A 1 242 ? -11.290 -9.089 16.475 1.00 95.19 242 LYS A CA 1
ATOM 1869 C C . LYS A 1 242 ? -11.591 -7.801 15.722 1.00 95.19 242 LYS A C 1
ATOM 1871 O O . LYS A 1 242 ? -10.698 -7.243 15.095 1.00 95.19 242 LYS A O 1
ATOM 1876 N N . ALA A 1 243 ? -12.823 -7.313 15.831 1.00 95.12 243 ALA A N 1
ATOM 1877 C CA . ALA A 1 243 ? -13.132 -5.946 15.430 1.00 95.12 243 ALA A CA 1
ATOM 1878 C C . ALA A 1 243 ? -12.383 -4.966 16.348 1.00 95.12 243 ALA A C 1
ATOM 1880 O O . ALA A 1 243 ? -12.339 -5.171 17.569 1.00 95.12 243 ALA A O 1
ATOM 1881 N N . LEU A 1 244 ? -11.811 -3.909 15.773 1.00 95.75 244 LEU A N 1
ATOM 1882 C CA . LEU A 1 244 ? -11.268 -2.804 16.555 1.00 95.75 244 LEU A CA 1
ATOM 1883 C C . LEU A 1 244 ? -12.425 -2.099 17.285 1.00 95.75 244 LEU A C 1
ATOM 1885 O O . LEU A 1 244 ? -13.476 -1.872 16.684 1.00 95.75 244 LEU A O 1
ATOM 1889 N N . PRO A 1 245 ? -12.279 -1.787 18.586 1.00 94.56 245 PRO A N 1
ATOM 1890 C CA . PRO A 1 245 ? -13.328 -1.129 19.351 1.00 94.56 245 PRO A CA 1
ATOM 1891 C C . PRO A 1 245 ? -13.559 0.304 18.857 1.00 94.56 245 PRO A C 1
ATOM 1893 O O . PRO A 1 245 ? -12.668 0.929 18.285 1.00 94.56 245 PRO A O 1
ATOM 1896 N N . GLY A 1 246 ? -14.745 0.837 19.142 1.00 84.44 246 GLY A N 1
ATOM 1897 C CA . GLY A 1 246 ? -15.216 2.126 18.634 1.00 84.44 246 GLY A CA 1
ATOM 1898 C C . GLY A 1 246 ? -16.351 1.904 17.639 1.00 84.44 246 GLY A C 1
ATOM 1899 O O . GLY A 1 246 ? -16.158 1.270 16.608 1.00 84.44 246 GLY A O 1
ATOM 1900 N N . ASP A 1 247 ? -17.546 2.379 17.986 1.00 76.38 247 ASP A N 1
ATOM 1901 C CA . ASP A 1 247 ? -18.750 2.257 17.158 1.00 76.38 247 ASP A CA 1
ATOM 1902 C C . ASP A 1 247 ? -19.075 3.598 16.485 1.00 76.38 247 ASP A C 1
ATOM 1904 O O . ASP A 1 247 ? -18.704 4.659 16.987 1.00 76.38 247 ASP A O 1
ATOM 1908 N N . GLY A 1 248 ? -19.860 3.553 15.405 1.00 82.06 248 GLY A N 1
ATOM 1909 C CA . GLY A 1 248 ? -20.418 4.748 14.758 1.00 82.06 248 GLY A CA 1
ATOM 1910 C C . GLY A 1 248 ? -19.646 5.250 13.540 1.00 82.06 248 GLY A C 1
ATOM 1911 O O . GLY A 1 248 ? -20.027 6.277 12.987 1.00 82.06 248 GLY A O 1
ATOM 1912 N N . TYR A 1 249 ? -18.619 4.516 13.113 1.00 86.94 249 TYR A N 1
ATOM 1913 C CA . TYR A 1 249 ? -17.883 4.769 11.881 1.00 86.94 249 TYR A CA 1
ATOM 1914 C C . TYR A 1 249 ? -18.120 3.637 10.881 1.00 86.94 249 TYR A C 1
ATOM 1916 O O . TYR A 1 249 ? -18.205 2.470 11.268 1.00 86.94 249 TYR A O 1
ATOM 1924 N N . GLU A 1 250 ? -18.221 4.002 9.608 1.00 88.81 250 GLU A N 1
ATOM 1925 C CA . GLU A 1 250 ? -18.248 3.077 8.478 1.00 88.81 250 GLU A CA 1
ATOM 1926 C C . GLU A 1 250 ? -17.054 3.400 7.582 1.00 88.81 250 GLU A C 1
ATOM 1928 O O . GLU A 1 250 ? -16.803 4.569 7.274 1.00 88.81 250 GLU A O 1
ATOM 1933 N N . TYR A 1 251 ? -16.304 2.374 7.191 1.00 90.62 251 TYR A N 1
ATOM 1934 C CA . TYR A 1 251 ? -15.084 2.501 6.398 1.00 90.62 251 TYR A CA 1
ATOM 1935 C C . TYR A 1 251 ? -15.282 1.895 5.008 1.00 90.62 251 TYR A C 1
ATOM 1937 O O . TYR A 1 251 ? -15.927 0.857 4.864 1.00 90.62 251 TYR A O 1
ATOM 1945 N N . ALA A 1 252 ? -14.719 2.546 3.987 1.00 86.06 252 ALA A N 1
ATOM 1946 C CA . ALA A 1 252 ? -14.857 2.153 2.581 1.00 86.06 252 ALA A CA 1
ATOM 1947 C C . ALA A 1 252 ? -13.509 1.873 1.891 1.00 86.06 252 ALA A C 1
ATOM 1949 O O . ALA A 1 252 ? -13.437 1.885 0.665 1.00 86.06 252 ALA A O 1
ATOM 1950 N N . GLN A 1 253 ? -12.456 1.640 2.679 1.00 88.31 253 GLN A N 1
ATOM 1951 C CA . GLN A 1 253 ? -11.126 1.163 2.281 1.00 88.31 253 GLN A CA 1
ATOM 1952 C C . GLN A 1 253 ? -10.499 0.440 3.491 1.00 88.31 253 GLN A C 1
ATOM 1954 O O . GLN A 1 253 ? -11.011 0.560 4.610 1.00 88.31 253 GLN A O 1
ATOM 1959 N N . SER A 1 254 ? -9.423 -0.326 3.298 1.00 88.38 254 SER A N 1
ATOM 1960 C CA . SER A 1 254 ? -8.685 -0.944 4.414 1.00 88.38 254 SER A CA 1
ATOM 1961 C C . SER A 1 254 ? -7.928 0.098 5.235 1.00 88.38 254 SER A C 1
ATOM 1963 O O . SER A 1 254 ? -7.470 1.075 4.666 1.00 88.38 254 SER A O 1
ATOM 1965 N N . PRO A 1 255 ? -7.749 -0.086 6.549 1.00 93.25 255 PRO A N 1
ATOM 1966 C CA . PRO A 1 255 ? -6.966 0.843 7.362 1.00 93.25 255 PRO A CA 1
ATOM 1967 C C . PRO A 1 255 ? -5.465 0.748 7.049 1.00 93.25 255 PRO A C 1
ATOM 1969 O O . PRO A 1 255 ? -4.973 -0.296 6.622 1.00 93.25 255 PRO A O 1
ATOM 1972 N N . TYR A 1 256 ? -4.723 1.799 7.385 1.00 93.81 256 TYR A N 1
ATOM 1973 C CA . TYR A 1 256 ? -3.261 1.798 7.409 1.00 93.81 256 TYR A CA 1
ATOM 1974 C C . TYR A 1 256 ? -2.763 1.651 8.851 1.00 93.81 256 TYR A C 1
ATOM 1976 O O . TYR A 1 256 ? -3.319 2.271 9.755 1.00 93.81 256 TYR A O 1
ATOM 1984 N N . ALA A 1 257 ? -1.715 0.866 9.103 1.00 95.31 257 ALA A N 1
ATOM 1985 C CA . ALA A 1 257 ? -1.155 0.717 10.448 1.00 95.31 257 ALA A CA 1
ATOM 1986 C C . ALA A 1 257 ? 0.369 0.863 10.482 1.00 95.31 257 ALA A C 1
ATOM 1988 O O . ALA A 1 257 ? 1.076 0.388 9.593 1.00 95.31 257 ALA A O 1
ATOM 1989 N N . VAL A 1 258 ? 0.877 1.492 11.540 1.00 94.56 258 VAL A N 1
ATOM 1990 C CA . VAL A 1 258 ? 2.305 1.765 11.735 1.00 94.56 258 VAL A CA 1
ATOM 1991 C C . VAL A 1 258 ? 2.669 1.746 13.216 1.00 94.56 258 VAL A C 1
ATOM 1993 O O . VAL A 1 258 ? 1.876 2.119 14.083 1.00 94.56 258 VAL A O 1
ATOM 1996 N N . GLY A 1 259 ? 3.873 1.267 13.512 1.00 93.75 259 GLY A N 1
ATOM 1997 C CA . GLY A 1 259 ? 4.439 1.326 14.852 1.00 93.75 259 GLY A CA 1
ATOM 1998 C C . GLY A 1 259 ? 4.772 2.755 15.275 1.00 93.75 259 GLY A C 1
ATOM 1999 O O . GLY A 1 259 ? 5.180 3.568 14.456 1.00 93.75 259 GLY A O 1
ATOM 2000 N N . TYR A 1 260 ? 4.619 3.034 16.562 1.00 93.19 260 TYR A N 1
ATOM 2001 C CA . TYR A 1 260 ? 5.054 4.256 17.220 1.00 93.19 260 TYR A CA 1
ATOM 2002 C C . TYR A 1 260 ? 6.016 3.880 18.339 1.00 93.19 260 TYR A C 1
ATOM 2004 O O . TYR A 1 260 ? 5.596 3.478 19.429 1.00 93.19 260 TYR A O 1
ATOM 2012 N N . SER A 1 261 ? 7.312 3.939 18.047 1.00 89.31 261 SER A N 1
ATOM 2013 C CA . SER A 1 261 ? 8.359 3.431 18.928 1.00 89.31 261 SER A CA 1
ATOM 2014 C C . SER A 1 261 ? 8.479 4.222 20.231 1.00 89.31 261 SER A C 1
ATOM 2016 O O . SER A 1 261 ? 8.580 3.602 21.288 1.00 89.31 261 SER A O 1
ATOM 2018 N N . GLU A 1 262 ? 8.363 5.552 20.192 1.00 87.88 262 GLU A N 1
ATOM 2019 C CA . GLU A 1 262 ? 8.430 6.406 21.394 1.00 87.88 262 GLU A CA 1
ATOM 2020 C C . GLU A 1 262 ? 7.284 6.133 22.378 1.00 87.88 262 GLU A C 1
ATOM 2022 O O . GLU A 1 262 ? 7.468 6.179 23.596 1.00 87.88 262 GLU A O 1
ATOM 2027 N N . GLY A 1 263 ? 6.093 5.823 21.863 1.00 89.25 263 GLY A N 1
ATOM 2028 C CA . GLY A 1 263 ? 4.938 5.469 22.688 1.00 89.25 263 GLY A CA 1
ATOM 2029 C C . GLY A 1 263 ? 4.797 3.979 22.975 1.00 89.25 263 GLY A C 1
ATOM 2030 O O . GLY A 1 263 ? 3.860 3.614 23.679 1.00 89.25 263 GLY A O 1
ATOM 2031 N N . GLU A 1 264 ? 5.666 3.127 22.421 1.00 93.94 264 GLU A N 1
ATOM 2032 C CA . GLU A 1 264 ? 5.538 1.663 22.445 1.00 93.94 264 GLU A CA 1
ATOM 2033 C C . GLU A 1 264 ? 4.139 1.180 21.996 1.00 93.94 264 GLU A C 1
ATOM 2035 O O . GLU A 1 264 ? 3.590 0.210 22.522 1.00 93.94 264 GLU A O 1
ATOM 2040 N N . GLN A 1 265 ? 3.564 1.833 20.980 1.00 96.00 265 GLN A N 1
ATOM 2041 C CA . GLN A 1 265 ? 2.203 1.579 20.495 1.00 96.00 265 GLN A CA 1
ATOM 2042 C C . GLN A 1 265 ? 2.161 1.160 19.026 1.00 96.00 265 GLN A C 1
ATOM 2044 O O . GLN A 1 265 ? 2.974 1.597 18.223 1.00 96.00 265 GLN A O 1
ATOM 2049 N N . LEU A 1 266 ? 1.147 0.384 18.647 1.00 97.19 266 LEU A N 1
ATOM 2050 C CA . LEU A 1 266 ? 0.757 0.217 17.243 1.00 97.19 266 LEU A CA 1
ATOM 2051 C C . LEU A 1 266 ? -0.432 1.130 16.953 1.00 97.19 266 LEU A C 1
ATOM 2053 O O . LEU A 1 266 ? -1.447 1.045 17.641 1.00 97.19 266 LEU A O 1
ATOM 2057 N N . HIS A 1 267 ? -0.316 1.991 15.950 1.00 97.44 267 HIS A N 1
ATOM 2058 C CA . HIS A 1 267 ? -1.379 2.903 15.539 1.00 97.44 267 HIS A CA 1
ATOM 2059 C C . HIS A 1 267 ? -2.048 2.373 14.277 1.00 97.44 267 HIS A C 1
ATOM 2061 O O . HIS A 1 267 ? -1.365 1.966 13.340 1.00 97.44 267 HIS A O 1
ATOM 2067 N N . ALA A 1 268 ? -3.377 2.375 14.263 1.00 96.88 268 ALA A N 1
ATOM 2068 C CA . ALA A 1 268 ? -4.194 2.122 13.087 1.00 96.88 268 ALA A CA 1
ATOM 2069 C C . ALA A 1 268 ? -4.930 3.409 12.711 1.00 96.88 268 ALA A C 1
ATOM 2071 O O . ALA A 1 268 ? -5.491 4.085 13.571 1.00 96.88 268 ALA A O 1
ATOM 2072 N N . TYR A 1 269 ? -4.942 3.713 11.424 1.00 95.69 269 TYR A N 1
ATOM 2073 C CA . TYR A 1 269 ? -5.546 4.884 10.818 1.00 95.69 269 TYR A CA 1
ATOM 2074 C C . TYR A 1 269 ? -6.589 4.439 9.816 1.00 95.69 269 TYR A C 1
ATOM 2076 O O . TYR A 1 269 ? -6.366 3.491 9.062 1.00 95.69 269 TYR A O 1
ATOM 2084 N N . ALA A 1 270 ? -7.722 5.124 9.814 1.00 94.38 270 ALA A N 1
ATOM 2085 C CA . ALA A 1 270 ? -8.778 4.854 8.863 1.00 94.38 270 ALA A CA 1
ATOM 2086 C C . ALA A 1 270 ? -9.519 6.142 8.503 1.00 94.38 270 ALA A C 1
ATOM 2088 O O . ALA A 1 270 ? -9.903 6.913 9.385 1.00 94.38 270 ALA A O 1
ATOM 2089 N N . VAL A 1 271 ? -9.754 6.358 7.213 1.00 94.38 271 VAL A N 1
ATOM 2090 C CA . VAL A 1 271 ? -10.684 7.385 6.722 1.00 94.38 271 VAL A CA 1
ATOM 2091 C C . VAL A 1 271 ? -12.076 6.779 6.572 1.00 94.38 271 VAL A C 1
ATOM 2093 O O . VAL A 1 271 ? -12.235 5.740 5.927 1.00 94.38 271 VAL A O 1
ATOM 2096 N N . THR A 1 272 ? -13.079 7.399 7.197 1.00 93.75 272 THR A N 1
ATOM 2097 C CA . THR A 1 272 ? -14.481 6.963 7.096 1.00 93.75 272 THR A CA 1
ATOM 2098 C C . THR A 1 272 ? -15.026 7.165 5.682 1.00 93.75 272 THR A C 1
ATOM 2100 O O . THR A 1 272 ? -14.479 7.935 4.899 1.00 93.75 272 THR A O 1
ATOM 2103 N N . ALA A 1 273 ? -16.151 6.527 5.355 1.00 90.62 273 ALA A N 1
ATOM 2104 C CA . ALA A 1 273 ? -16.821 6.693 4.064 1.00 90.62 273 ALA A CA 1
ATOM 2105 C C . ALA A 1 273 ? -17.241 8.148 3.756 1.00 90.62 273 ALA A C 1
ATOM 2107 O O . ALA A 1 273 ? -17.407 8.493 2.591 1.00 90.62 273 ALA A O 1
ATOM 2108 N N . ASP A 1 274 ? -17.384 8.991 4.787 1.00 91.62 274 ASP A N 1
ATOM 2109 C CA . ASP A 1 274 ? -17.688 10.425 4.666 1.00 91.62 274 ASP A CA 1
ATOM 2110 C C . ASP A 1 274 ? -16.421 11.313 4.710 1.00 91.62 274 ASP A C 1
ATOM 2112 O O . ASP A 1 274 ? -16.512 12.530 4.881 1.00 91.62 274 ASP A O 1
ATOM 2116 N N . GLY A 1 275 ? -15.227 10.721 4.604 1.00 94.12 275 GLY A N 1
ATOM 2117 C CA . GLY A 1 275 ? -13.960 11.445 4.505 1.00 94.12 275 GLY A CA 1
ATOM 2118 C C . GLY A 1 275 ? -13.415 11.990 5.827 1.00 94.12 275 GLY A C 1
ATOM 2119 O O . GLY A 1 275 ? -12.668 12.968 5.820 1.00 94.12 275 GLY A O 1
ATOM 2120 N N . VAL A 1 276 ? -13.775 11.390 6.968 1.00 94.62 276 VAL A N 1
ATOM 2121 C CA . VAL A 1 276 ? -13.294 11.808 8.298 1.00 94.62 276 VAL A CA 1
ATOM 2122 C C . VAL A 1 276 ? -12.066 10.981 8.705 1.00 94.62 276 VAL A C 1
ATOM 2124 O O . VAL A 1 276 ? -12.148 9.750 8.681 1.00 94.62 276 VAL A O 1
ATOM 2127 N N . PRO A 1 277 ? -10.945 11.602 9.121 1.00 95.25 277 PRO A N 1
ATOM 2128 C CA . PRO A 1 277 ? -9.785 10.872 9.620 1.00 95.25 277 PRO A CA 1
ATOM 2129 C C . PRO A 1 277 ? -10.040 10.342 11.031 1.00 95.25 277 PRO A C 1
ATOM 2131 O O . PRO A 1 277 ? -10.453 11.075 11.933 1.00 95.25 277 PRO A O 1
ATOM 2134 N N . THR A 1 278 ? -9.756 9.061 11.232 1.00 95.31 278 THR A N 1
ATOM 2135 C CA . THR A 1 278 ? -9.828 8.411 12.539 1.00 95.31 278 THR A CA 1
ATOM 2136 C C . THR A 1 278 ? -8.550 7.645 12.835 1.00 95.31 278 THR A C 1
ATOM 2138 O O . THR A 1 278 ? -7.864 7.173 11.925 1.00 95.31 278 THR A O 1
ATOM 2141 N N . TYR A 1 279 ? -8.233 7.507 14.118 1.00 95.06 279 TYR A N 1
ATOM 2142 C CA . TYR A 1 279 ? -7.118 6.690 14.579 1.00 95.06 279 TYR A CA 1
ATOM 2143 C C . TYR A 1 279 ? -7.505 5.848 15.797 1.00 95.06 279 TYR A C 1
ATOM 2145 O O . TYR A 1 279 ? -8.474 6.137 16.503 1.00 95.06 279 TYR A O 1
ATOM 2153 N N . ASN A 1 280 ? -6.746 4.785 16.028 1.00 96.38 280 ASN A N 1
ATOM 2154 C CA . ASN A 1 280 ? -6.864 3.885 17.167 1.00 96.38 280 ASN A CA 1
ATOM 2155 C C . ASN A 1 280 ? -5.455 3.421 17.552 1.00 96.38 280 ASN A C 1
ATOM 2157 O O . ASN A 1 280 ? -4.6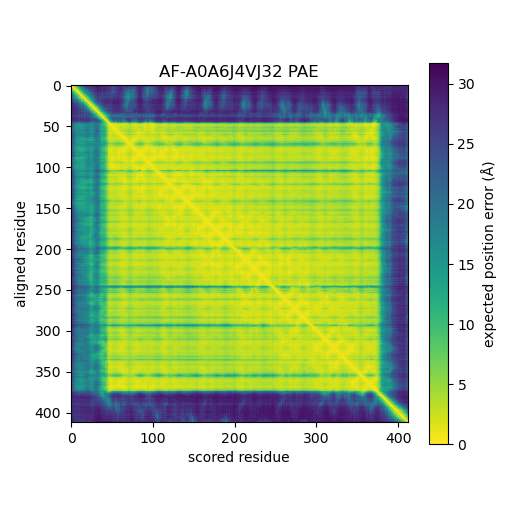30 3.182 16.671 1.00 96.38 280 ASN A O 1
ATOM 2161 N N . ALA A 1 281 ? -5.166 3.277 18.842 1.00 96.81 281 ALA A N 1
ATOM 2162 C CA . ALA A 1 281 ? -3.839 2.892 19.316 1.00 96.81 281 ALA A CA 1
ATOM 2163 C C . ALA A 1 281 ? -3.905 1.626 20.173 1.00 96.81 281 ALA A C 1
ATOM 2165 O O . ALA A 1 281 ? -4.768 1.491 21.041 1.00 96.81 281 ALA A O 1
ATOM 2166 N N . PHE A 1 282 ? -2.976 0.705 19.938 1.00 97.62 282 PHE A N 1
ATOM 2167 C CA . PHE A 1 282 ? -2.793 -0.521 20.701 1.00 97.62 282 PHE A CA 1
ATOM 2168 C C . PHE A 1 282 ? -1.583 -0.392 21.625 1.00 97.62 282 PHE A C 1
ATOM 2170 O O . PHE A 1 282 ? -0.460 -0.215 21.156 1.00 97.62 282 PHE A O 1
ATOM 2177 N N . ASP A 1 283 ? -1.807 -0.527 22.931 1.00 95.19 283 ASP A N 1
ATOM 2178 C CA . ASP A 1 283 ? -0.806 -0.319 23.991 1.00 95.19 283 ASP A CA 1
ATOM 2179 C C . ASP A 1 283 ? -0.105 -1.605 24.469 1.00 95.19 283 ASP A C 1
ATOM 2181 O O . ASP A 1 283 ? 0.611 -1.604 25.468 1.00 95.19 283 ASP A O 1
ATOM 2185 N N . GLY A 1 284 ? -0.334 -2.727 23.782 1.00 92.31 284 GLY A N 1
ATOM 2186 C CA . GLY A 1 284 ? 0.136 -4.048 24.207 1.00 92.31 284 GLY A CA 1
ATOM 2187 C C . GLY A 1 284 ? -0.930 -4.881 24.923 1.00 92.31 284 GLY A C 1
ATOM 2188 O O . GLY A 1 284 ? -0.889 -6.112 24.837 1.00 92.31 284 GLY A O 1
ATOM 2189 N N . GLU A 1 285 ? -1.925 -4.251 25.547 1.00 92.38 285 GLU A N 1
ATOM 2190 C CA . GLU A 1 285 ? -3.036 -4.919 26.234 1.00 92.38 285 GLU A CA 1
ATOM 2191 C C . GLU A 1 285 ? -4.342 -4.812 25.437 1.00 92.38 285 GLU A C 1
ATOM 2193 O O . GLU A 1 285 ? -5.051 -5.812 25.262 1.00 92.38 285 GLU A O 1
ATOM 2198 N N . GLY A 1 286 ? -4.650 -3.628 24.907 1.00 95.31 286 GLY A N 1
ATOM 2199 C CA . GLY A 1 286 ? -5.904 -3.346 24.219 1.00 95.31 286 GLY A CA 1
ATOM 2200 C C . GLY A 1 286 ? -5.828 -2.167 23.254 1.00 95.31 286 GLY A C 1
ATOM 2201 O O . GLY A 1 286 ? -4.889 -1.382 23.255 1.00 95.31 286 GLY A O 1
ATOM 2202 N N . TRP A 1 287 ? -6.843 -2.081 22.396 1.00 97.62 287 TRP A N 1
ATOM 2203 C CA . TRP A 1 287 ? -7.057 -0.939 21.508 1.00 97.62 287 TRP A CA 1
ATOM 2204 C C . TRP A 1 287 ? -7.831 0.155 22.251 1.00 97.62 287 TRP A C 1
ATOM 2206 O O . TRP A 1 287 ? -8.802 -0.155 22.948 1.00 97.62 287 TRP A O 1
ATOM 2216 N N . SER A 1 288 ? -7.438 1.416 22.076 1.00 96.00 288 SER A N 1
ATOM 2217 C CA . SER A 1 288 ? -8.059 2.584 22.717 1.00 96.00 288 SER A CA 1
ATOM 2218 C C . SER A 1 288 ? -9.525 2.787 22.330 1.00 96.00 288 SER A C 1
ATOM 2220 O O . SER A 1 288 ? -10.311 3.304 23.123 1.00 96.00 288 SER A O 1
ATOM 2222 N N . GLY A 1 289 ? -9.889 2.366 21.121 1.00 96.00 289 GLY A N 1
ATOM 2223 C CA . GLY A 1 289 ? -11.126 2.757 20.461 1.00 96.00 289 GLY A CA 1
ATOM 2224 C C . GLY A 1 289 ? -10.857 3.792 19.372 1.00 96.00 289 GLY A C 1
ATOM 2225 O O . GLY A 1 289 ? -9.931 4.589 19.514 1.00 96.00 289 GLY A O 1
ATOM 2226 N N . TRP A 1 290 ? -11.648 3.758 18.297 1.00 95.38 290 TRP A N 1
ATOM 2227 C CA . TRP A 1 290 ? -11.590 4.767 17.237 1.00 95.38 290 TRP A CA 1
ATOM 2228 C C . TRP A 1 290 ? -11.949 6.155 17.764 1.00 95.38 290 TRP A C 1
ATOM 2230 O O . TRP A 1 290 ? -13.006 6.334 18.377 1.00 95.38 290 TRP A O 1
ATOM 2240 N N . ASP A 1 291 ? -11.101 7.133 17.461 1.00 93.00 291 ASP A N 1
ATOM 2241 C CA . ASP A 1 291 ? -11.351 8.549 17.710 1.00 93.00 291 ASP A CA 1
ATOM 2242 C C . ASP A 1 291 ? -11.059 9.382 16.458 1.00 93.00 291 ASP A C 1
ATOM 2244 O O . ASP A 1 291 ? -10.241 9.000 15.618 1.00 93.00 291 ASP A O 1
ATOM 2248 N N . THR A 1 292 ? -11.739 10.519 16.329 1.00 92.75 292 THR A N 1
ATOM 2249 C CA . THR A 1 292 ? -11.493 11.480 15.247 1.00 92.75 292 THR A CA 1
ATOM 2250 C C . THR A 1 292 ? -10.308 12.356 15.626 1.00 92.75 292 THR A C 1
ATOM 2252 O O . THR A 1 292 ? -10.383 13.113 16.593 1.00 92.75 292 THR A O 1
ATOM 2255 N N . ALA A 1 293 ? -9.221 12.286 14.865 1.00 87.31 293 ALA A N 1
ATOM 2256 C CA . ALA A 1 293 ? -8.047 13.129 15.069 1.00 87.31 293 ALA A CA 1
ATOM 2257 C C . ALA A 1 293 ? -7.192 13.171 13.795 1.00 87.31 293 ALA A C 1
ATOM 2259 O O . ALA A 1 293 ? -7.318 12.258 12.971 1.00 87.31 293 ALA A O 1
ATOM 2260 N N . PRO A 1 294 ? -6.325 14.188 13.605 1.00 70.12 294 PRO A N 1
ATOM 2261 C CA . PRO A 1 294 ? -5.888 15.270 14.523 1.00 70.12 294 PRO A CA 1
ATOM 2262 C C . PRO A 1 294 ? -6.927 16.351 14.876 1.00 70.12 294 PRO A C 1
ATOM 2264 O O . PRO A 1 294 ? -6.970 16.830 16.005 1.00 70.12 294 PRO A O 1
ATOM 2267 N N . SER A 1 295 ? -7.770 16.745 13.929 1.00 83.38 295 SER A N 1
ATOM 2268 C CA . SER A 1 295 ? -8.873 17.708 14.061 1.00 83.38 295 SER A CA 1
ATOM 2269 C C . SER A 1 295 ? -9.749 17.594 12.803 1.00 83.38 295 SER A C 1
ATOM 2271 O O . SER A 1 295 ? -9.457 16.762 11.940 1.00 83.38 295 SER A O 1
ATOM 2273 N N . GLU A 1 296 ? -10.822 18.382 12.671 1.00 91.31 296 GLU A N 1
ATOM 2274 C CA . GLU A 1 296 ? -11.622 18.396 11.433 1.00 91.31 296 GLU A CA 1
ATOM 2275 C C . GLU A 1 296 ? -10.725 18.745 10.231 1.00 91.31 296 GLU A C 1
ATOM 2277 O O . GLU A 1 296 ? -10.044 19.773 10.240 1.00 91.31 296 GLU A O 1
ATOM 2282 N N . ALA A 1 297 ? -10.683 17.857 9.232 1.00 92.12 297 ALA A N 1
ATOM 2283 C CA . ALA A 1 297 ? -9.877 18.053 8.032 1.00 92.12 297 ALA A CA 1
ATOM 2284 C C . ALA A 1 297 ? -10.382 19.268 7.226 1.00 92.12 297 ALA A C 1
ATOM 2286 O O . ALA A 1 297 ? -11.586 19.539 7.233 1.00 92.12 297 ALA A O 1
ATOM 2287 N N . PRO A 1 298 ? -9.505 19.996 6.504 1.00 93.44 298 PRO A N 1
ATOM 2288 C CA . PRO A 1 298 ? -9.917 21.172 5.732 1.00 93.44 298 PRO A CA 1
ATOM 2289 C C . PRO A 1 298 ? -10.947 20.865 4.631 1.00 93.44 298 PRO A C 1
ATOM 2291 O O . PRO A 1 298 ? -11.775 21.719 4.307 1.00 93.44 298 PRO A O 1
ATOM 2294 N N . ALA A 1 299 ? -10.914 19.642 4.100 1.00 95.69 299 ALA A N 1
ATOM 2295 C CA . ALA A 1 299 ? -11.872 19.082 3.157 1.00 95.69 299 ALA A CA 1
ATOM 2296 C C . ALA A 1 299 ? -12.008 17.559 3.388 1.00 95.69 299 ALA A C 1
ATOM 2298 O O . ALA A 1 299 ? -11.130 16.963 4.024 1.00 95.69 299 ALA A O 1
ATOM 2299 N N . PRO A 1 300 ? -13.093 16.913 2.909 1.00 96.12 300 PRO A N 1
ATOM 2300 C CA . PRO A 1 300 ? -13.262 15.466 3.027 1.00 96.12 300 PRO A CA 1
ATOM 2301 C C . PRO A 1 300 ? -12.078 14.705 2.427 1.00 96.12 300 PRO A C 1
ATOM 2303 O O . PRO A 1 300 ? -11.577 15.040 1.351 1.00 96.12 300 PRO A O 1
ATOM 2306 N N . LEU A 1 301 ? -11.601 13.694 3.141 1.00 95.56 301 LEU A N 1
ATOM 2307 C CA . LEU A 1 301 ? -10.462 12.884 2.724 1.00 95.56 301 LEU A CA 1
ATOM 2308 C C . LEU A 1 301 ? -10.925 11.775 1.772 1.00 95.56 301 LEU A C 1
ATOM 2310 O O . LEU A 1 301 ? -11.919 11.108 2.040 1.00 95.56 301 LEU A O 1
ATOM 2314 N N . ALA A 1 302 ? -10.207 11.583 0.667 1.00 93.06 302 ALA A N 1
ATOM 2315 C CA . ALA A 1 302 ? -10.590 10.651 -0.395 1.00 93.06 302 ALA A CA 1
ATOM 2316 C C . ALA A 1 302 ? -9.943 9.268 -0.248 1.00 93.06 302 ALA A C 1
ATOM 2318 O O . ALA A 1 302 ? -10.499 8.277 -0.715 1.00 93.06 302 ALA A O 1
ATOM 2319 N N . ASN A 1 303 ? -8.757 9.209 0.365 1.00 90.44 303 ASN A N 1
ATOM 2320 C CA . ASN A 1 303 ? -7.958 7.992 0.474 1.00 90.44 303 ASN A CA 1
ATOM 2321 C C . ASN A 1 303 ? -7.389 7.824 1.882 1.00 90.44 303 ASN A C 1
ATOM 2323 O O . ASN A 1 303 ? -7.306 8.780 2.660 1.00 90.44 303 ASN A O 1
ATOM 2327 N N . GLN A 1 304 ? -6.945 6.608 2.185 1.00 90.12 304 GLN A N 1
ATOM 2328 C CA . GLN A 1 304 ? -6.218 6.315 3.414 1.00 90.12 304 GLN A CA 1
ATOM 2329 C C . GLN A 1 304 ? -4.906 7.096 3.490 1.00 90.12 304 GLN A C 1
ATOM 2331 O O . GLN A 1 304 ? -4.319 7.434 2.456 1.00 90.12 304 GLN A O 1
ATOM 2336 N N . PRO A 1 305 ? -4.425 7.400 4.707 1.00 92.44 305 PRO A N 1
ATOM 2337 C CA . PRO A 1 305 ? -3.165 8.093 4.837 1.00 92.44 305 PRO A CA 1
ATOM 2338 C C . PRO A 1 305 ? -1.991 7.183 4.515 1.00 92.44 305 PRO A C 1
ATOM 2340 O O . PRO A 1 305 ? -1.985 6.000 4.853 1.00 92.44 305 PRO A O 1
ATOM 2343 N N . SER A 1 306 ? -0.918 7.801 4.035 1.00 89.25 306 SER A N 1
ATOM 2344 C CA . SER A 1 306 ? 0.418 7.277 4.285 1.00 89.25 306 SER A CA 1
ATOM 2345 C C . SER A 1 306 ? 0.899 7.811 5.624 1.00 89.25 306 SER A C 1
ATOM 2347 O O . SER A 1 306 ? 0.984 9.028 5.802 1.00 89.25 306 SER A O 1
ATOM 2349 N N . VAL A 1 307 ? 1.251 6.916 6.550 1.00 89.50 307 VAL A N 1
ATOM 2350 C CA . VAL A 1 307 ? 1.832 7.299 7.845 1.00 89.50 307 VAL A CA 1
ATOM 2351 C C . VAL A 1 307 ? 3.211 6.678 8.014 1.00 89.50 307 VAL A C 1
ATOM 2353 O O . VAL A 1 307 ? 3.396 5.481 7.797 1.00 89.50 307 VAL A O 1
ATOM 2356 N N . TYR A 1 308 ? 4.189 7.480 8.414 1.00 84.88 308 TYR A N 1
ATOM 2357 C CA . TYR A 1 308 ? 5.532 6.994 8.714 1.00 84.88 308 TYR A CA 1
ATOM 2358 C C . TYR A 1 308 ? 6.031 7.575 10.036 1.00 84.88 308 TYR A C 1
ATOM 2360 O O . TYR A 1 308 ? 5.670 8.687 10.415 1.00 84.88 308 TYR A O 1
ATOM 2368 N N . GLU A 1 309 ? 6.852 6.801 10.740 1.00 83.19 309 GLU A N 1
ATOM 2369 C CA . GLU A 1 309 ? 7.534 7.259 11.946 1.00 83.19 309 GLU A CA 1
ATOM 2370 C C . GLU A 1 309 ? 8.897 7.853 11.578 1.00 83.19 309 GLU A C 1
ATOM 2372 O O . GLU A 1 309 ? 9.692 7.215 10.882 1.00 83.19 309 GLU A O 1
ATOM 2377 N N . HIS A 1 310 ? 9.177 9.060 12.064 1.00 79.44 310 HIS A N 1
ATOM 2378 C CA . HIS A 1 310 ? 10.473 9.724 11.944 1.00 79.44 310 HIS A CA 1
ATOM 2379 C C . HIS A 1 310 ? 10.699 10.626 13.155 1.00 79.44 310 HIS A C 1
ATOM 2381 O O . HIS A 1 310 ? 9.772 11.279 13.618 1.00 79.44 310 HIS A O 1
ATOM 2387 N N . GLU A 1 311 ? 11.920 10.630 13.693 1.00 77.88 311 GLU A N 1
ATOM 2388 C CA . GLU A 1 311 ? 12.315 11.486 14.830 1.00 77.88 311 GLU A CA 1
ATOM 2389 C C . GLU A 1 311 ? 11.346 11.470 16.030 1.00 77.88 311 GLU A C 1
ATOM 2391 O O . GLU A 1 311 ? 11.155 12.467 16.724 1.00 77.88 311 GLU A O 1
ATOM 2396 N N . GLY A 1 312 ? 10.750 10.306 16.303 1.00 81.69 312 GLY A N 1
ATOM 2397 C CA . GLY A 1 312 ? 9.843 10.127 17.435 1.00 81.69 312 GLY A CA 1
ATOM 2398 C C . GLY A 1 312 ? 8.453 10.734 17.240 1.00 81.69 312 GLY A C 1
ATOM 2399 O O . GLY A 1 312 ? 7.717 10.883 18.212 1.00 81.69 312 GLY A O 1
ATOM 2400 N N . ALA A 1 313 ? 8.077 11.062 16.004 1.00 86.38 313 ALA A N 1
ATOM 2401 C CA . ALA A 1 313 ? 6.728 11.454 15.630 1.00 86.38 313 ALA A CA 1
ATOM 2402 C C . ALA A 1 313 ? 6.200 10.578 14.486 1.00 86.38 313 ALA A C 1
ATOM 2404 O O . ALA A 1 313 ? 6.943 10.094 13.631 1.00 86.38 313 ALA A O 1
ATOM 2405 N N . LEU A 1 314 ? 4.886 10.385 14.462 1.00 89.38 314 LEU A N 1
ATOM 2406 C CA . LEU A 1 314 ? 4.163 9.858 13.315 1.00 89.38 314 LEU A CA 1
ATOM 2407 C C . LEU A 1 314 ? 3.764 11.019 12.417 1.00 89.38 314 LEU A C 1
ATOM 2409 O O . LEU A 1 314 ? 3.251 12.034 12.884 1.00 89.38 314 LEU A O 1
ATOM 2413 N N . HIS A 1 315 ? 3.954 10.843 11.124 1.00 88.62 315 HIS A N 1
ATOM 2414 C CA . HIS A 1 315 ? 3.695 11.842 10.105 1.00 88.62 315 HIS A CA 1
ATOM 2415 C C . HIS A 1 315 ? 2.683 11.278 9.121 1.00 88.62 315 HIS A C 1
ATOM 2417 O O . HIS A 1 315 ? 2.990 10.336 8.391 1.00 88.62 315 HIS A O 1
ATOM 2423 N N . ALA A 1 316 ? 1.472 11.827 9.128 1.00 91.44 316 ALA A N 1
ATOM 2424 C CA . ALA A 1 316 ? 0.354 11.351 8.332 1.00 91.44 316 ALA A CA 1
ATOM 2425 C C . ALA A 1 316 ? 0.066 12.319 7.183 1.00 91.44 316 ALA A C 1
ATOM 2427 O O . ALA A 1 316 ? -0.116 13.516 7.405 1.00 91.44 316 ALA A O 1
ATOM 2428 N N . VAL A 1 317 ? -0.001 11.790 5.962 1.00 92.31 317 VAL A N 1
ATOM 2429 C CA . VAL A 1 317 ? -0.371 12.536 4.755 1.00 92.31 317 VAL A CA 1
ATOM 2430 C C . VAL A 1 317 ? -1.606 11.903 4.136 1.00 92.31 317 VAL A C 1
ATOM 2432 O O . VAL A 1 317 ? -1.606 10.705 3.859 1.00 92.31 317 VAL A O 1
ATOM 2435 N N . TYR A 1 318 ? -2.629 12.714 3.889 1.00 93.62 318 TYR A N 1
ATOM 2436 C CA . TYR A 1 318 ? -3.912 12.294 3.335 1.00 93.62 318 TYR A CA 1
ATOM 2437 C C . TYR A 1 318 ? -4.189 13.016 2.025 1.00 93.62 318 TYR A C 1
ATOM 2439 O O . TYR A 1 318 ? -4.022 14.230 1.955 1.00 93.62 318 TYR A O 1
ATOM 2447 N N . THR A 1 319 ? -4.692 12.298 1.026 1.00 94.69 319 THR A N 1
ATOM 2448 C CA . THR A 1 319 ? -5.256 12.906 -0.187 1.00 94.69 319 THR A CA 1
ATOM 2449 C C . THR A 1 319 ? -6.722 13.261 0.051 1.00 94.69 319 THR A C 1
ATOM 2451 O O . THR A 1 319 ? -7.481 12.446 0.582 1.00 94.69 319 THR A O 1
ATOM 2454 N N . SER A 1 320 ? -7.134 14.461 -0.349 1.00 95.62 320 SER A N 1
ATOM 2455 C CA . SER A 1 320 ? -8.494 14.978 -0.190 1.00 95.62 320 SER A CA 1
ATOM 2456 C C . SER A 1 320 ? -9.279 14.988 -1.502 1.00 95.62 320 SER A C 1
ATOM 2458 O O . SER A 1 320 ? -8.711 14.996 -2.593 1.00 95.62 320 SER A O 1
ATOM 2460 N N . GLU A 1 321 ? -10.610 14.972 -1.398 1.00 95.38 321 GLU A N 1
ATOM 2461 C CA . GLU A 1 321 ? -11.536 15.028 -2.536 1.00 95.38 321 GLU A CA 1
ATOM 2462 C C . GLU A 1 321 ? -11.407 16.312 -3.371 1.00 95.38 321 GLU A C 1
ATOM 2464 O O . GLU A 1 321 ? -11.839 16.345 -4.525 1.00 95.38 321 GLU A O 1
ATOM 2469 N N . ASP A 1 322 ? -10.818 17.372 -2.817 1.00 95.31 322 ASP A N 1
ATOM 2470 C CA . ASP A 1 322 ? -10.539 18.617 -3.538 1.00 95.31 322 ASP A CA 1
ATOM 2471 C C . ASP A 1 322 ? -9.249 18.569 -4.380 1.00 95.31 322 ASP A C 1
ATOM 2473 O O . ASP A 1 322 ? -8.929 19.537 -5.071 1.00 95.31 322 ASP A O 1
ATOM 2477 N N . GLY A 1 323 ? -8.541 17.434 -4.380 1.00 92.25 323 GLY A N 1
ATOM 2478 C CA . GLY A 1 323 ? -7.301 17.223 -5.125 1.00 92.25 323 GLY A CA 1
ATOM 2479 C C . GLY A 1 323 ? -6.049 17.747 -4.421 1.00 92.25 323 GLY A C 1
ATOM 2480 O O . GLY A 1 323 ? -4.975 17.732 -5.035 1.00 92.25 323 GLY A O 1
ATOM 2481 N N . HIS A 1 324 ? -6.169 18.204 -3.170 1.00 93.50 324 HIS A N 1
ATOM 2482 C CA . HIS A 1 324 ? -5.038 18.531 -2.308 1.00 93.50 324 HIS A CA 1
ATOM 2483 C C . HIS A 1 324 ? -4.538 17.309 -1.529 1.00 93.50 324 HIS A C 1
ATOM 2485 O O . HIS A 1 324 ? -5.239 16.303 -1.383 1.00 93.50 324 HIS A O 1
ATOM 2491 N N . ALA A 1 325 ? -3.336 17.420 -0.965 1.00 92.56 325 ALA A N 1
ATOM 2492 C CA . ALA A 1 325 ? -2.929 16.591 0.163 1.00 92.56 325 ALA A CA 1
ATOM 2493 C C . ALA A 1 325 ? -2.799 17.423 1.441 1.00 92.56 325 ALA A C 1
ATOM 2495 O O . ALA A 1 325 ? -2.329 18.557 1.415 1.00 92.56 325 ALA A O 1
ATOM 2496 N N . TYR A 1 326 ? -3.169 16.838 2.576 1.00 92.19 326 TYR A N 1
ATOM 2497 C CA . TYR A 1 326 ? -3.063 17.454 3.893 1.00 92.19 326 TYR A CA 1
ATOM 2498 C C . TYR A 1 326 ? -2.183 16.623 4.814 1.00 92.19 326 TYR A C 1
ATOM 2500 O O . TYR A 1 326 ? -2.269 15.395 4.852 1.00 92.19 326 TYR A O 1
ATOM 2508 N N . TYR A 1 327 ? -1.345 17.312 5.578 1.00 91.25 327 TYR A N 1
ATOM 2509 C CA . TYR A 1 327 ? -0.409 16.725 6.520 1.00 91.25 327 TYR A CA 1
ATOM 2510 C C . TYR A 1 327 ? -0.766 17.068 7.965 1.00 91.25 327 TYR A C 1
ATOM 2512 O O . TYR A 1 327 ? -1.162 18.196 8.274 1.00 91.25 327 TYR A O 1
ATOM 2520 N N . ALA A 1 328 ? -0.535 16.104 8.850 1.00 90.94 328 ALA A N 1
ATOM 2521 C CA . ALA A 1 328 ? -0.511 16.299 10.288 1.00 90.94 328 ALA A CA 1
ATOM 2522 C C . ALA A 1 328 ? 0.475 15.339 10.959 1.00 90.94 328 ALA A C 1
ATOM 2524 O O . ALA A 1 328 ? 0.801 14.282 10.414 1.00 90.94 328 ALA A O 1
ATOM 2525 N N . SER A 1 329 ? 0.919 15.683 12.167 1.00 90.06 329 SER A N 1
ATOM 2526 C CA . SER A 1 329 ? 1.836 14.846 12.947 1.00 90.06 329 SER A CA 1
ATOM 2527 C C . SER A 1 329 ? 1.310 14.499 14.326 1.00 90.06 329 SER A C 1
ATOM 2529 O O . SER A 1 329 ? 0.498 15.228 14.890 1.00 90.06 329 SER A O 1
ATOM 2531 N N . TYR A 1 330 ? 1.827 13.408 14.882 1.00 91.38 330 TYR A N 1
ATOM 2532 C CA . TYR A 1 330 ? 1.536 12.932 16.225 1.00 91.38 330 TYR A CA 1
ATOM 2533 C C . TYR A 1 330 ? 2.826 12.551 16.959 1.00 91.38 330 TYR A C 1
ATOM 2535 O O . TYR A 1 330 ? 3.529 11.641 16.536 1.00 91.38 330 TYR A O 1
ATOM 2543 N N . ASP A 1 331 ? 3.109 13.196 18.087 1.00 89.56 331 ASP A N 1
ATOM 2544 C CA . ASP A 1 331 ? 4.275 12.942 18.959 1.00 89.56 331 ASP A CA 1
ATOM 2545 C C . ASP A 1 331 ? 3.852 12.486 20.374 1.00 89.56 331 ASP A C 1
ATOM 2547 O O . ASP A 1 331 ? 4.536 12.686 21.380 1.00 89.56 331 ASP A O 1
ATOM 2551 N N . GLY A 1 332 ? 2.659 11.894 20.466 1.00 90.38 332 GLY A N 1
ATOM 2552 C CA . GLY A 1 332 ? 1.910 11.726 21.713 1.00 90.38 332 GLY A CA 1
ATOM 2553 C C . GLY A 1 332 ? 0.767 12.732 21.843 1.00 90.38 332 GLY A C 1
ATOM 2554 O O . GLY A 1 332 ? -0.180 12.499 22.595 1.00 90.38 332 GLY A O 1
ATOM 2555 N N . THR A 1 333 ? 0.807 13.833 21.093 1.00 90.94 333 THR A N 1
ATOM 2556 C CA . THR A 1 333 ? -0.349 14.687 20.805 1.00 90.94 333 THR A CA 1
ATOM 2557 C C . THR A 1 333 ? -0.361 15.032 19.320 1.00 90.94 333 THR A C 1
ATOM 2559 O O . THR A 1 333 ? 0.677 15.099 18.672 1.00 90.94 333 THR A O 1
ATOM 2562 N N . TRP A 1 334 ? -1.551 15.211 18.760 1.00 91.38 334 TRP A N 1
ATOM 2563 C CA . TRP A 1 334 ? -1.696 15.643 17.377 1.00 91.38 334 TRP A CA 1
ATOM 2564 C C . TRP A 1 334 ? -1.334 17.120 17.194 1.00 91.38 334 TRP A C 1
ATOM 2566 O O . TRP A 1 334 ? -1.591 17.941 18.077 1.00 91.38 334 TRP A O 1
ATOM 2576 N N . SER A 1 335 ? -0.790 17.467 16.028 1.00 88.44 335 SER A N 1
ATOM 2577 C CA . SER A 1 335 ? -0.569 18.854 15.620 1.00 88.44 335 SER A CA 1
ATOM 2578 C C . SER A 1 335 ? -1.876 19.655 15.634 1.00 88.44 335 SER A C 1
ATOM 2580 O O . SER A 1 335 ? -2.931 19.150 15.252 1.00 88.44 335 SER A O 1
ATOM 2582 N N . GLU A 1 336 ? -1.807 20.918 16.068 1.00 84.44 336 GLU A N 1
ATOM 2583 C CA . GLU A 1 336 ? -2.999 21.769 16.228 1.00 84.44 336 GLU A CA 1
ATOM 2584 C C . GLU A 1 336 ? -3.660 22.133 14.891 1.00 84.44 336 GLU A C 1
ATOM 2586 O O . GLU A 1 336 ? -4.883 22.256 14.817 1.00 84.44 336 GLU A O 1
ATOM 2591 N N . GLU A 1 337 ? -2.856 22.299 13.841 1.00 86.19 337 GLU A N 1
ATOM 2592 C CA . GLU A 1 337 ? -3.307 22.700 12.511 1.00 86.19 337 GLU A CA 1
ATOM 2593 C C . GLU A 1 337 ? -2.869 21.673 11.464 1.00 86.19 337 GLU A C 1
ATOM 2595 O O . GLU A 1 337 ? -1.798 21.066 11.563 1.00 86.19 337 GLU A O 1
ATOM 2600 N N . TRP A 1 338 ? -3.718 21.498 10.452 1.00 89.88 338 TRP A N 1
ATOM 2601 C CA . TRP A 1 338 ? -3.362 20.793 9.228 1.00 89.88 338 TRP A CA 1
ATOM 2602 C C . TRP A 1 338 ? -2.446 21.658 8.373 1.00 89.88 338 TRP A C 1
ATOM 2604 O O . TRP A 1 338 ? -2.634 22.872 8.270 1.00 89.88 338 TRP A O 1
ATOM 2614 N N . VAL A 1 339 ? -1.501 21.018 7.697 1.00 88.88 339 VAL A N 1
ATOM 2615 C CA . VAL A 1 339 ? -0.665 21.664 6.688 1.00 88.88 339 VAL A CA 1
ATOM 2616 C C . VAL A 1 339 ? -1.167 21.257 5.309 1.00 88.88 339 VAL A C 1
ATOM 2618 O O . VAL A 1 339 ? -1.213 20.073 4.990 1.00 88.88 339 VAL A O 1
ATOM 2621 N N . ASP A 1 340 ? -1.544 22.238 4.495 1.00 89.25 340 ASP A N 1
ATOM 2622 C CA . ASP A 1 340 ? -1.885 22.032 3.086 1.00 89.25 340 ASP A CA 1
ATOM 2623 C C . ASP A 1 340 ? -0.605 21.804 2.272 1.00 89.25 340 ASP A C 1
ATOM 2625 O O . ASP A 1 340 ? 0.287 22.658 2.239 1.00 89.25 340 ASP A O 1
ATOM 2629 N N . LEU A 1 341 ? -0.502 20.634 1.643 1.00 85.00 341 LEU A N 1
ATOM 2630 C CA . LEU A 1 341 ? 0.621 20.254 0.793 1.00 85.00 341 LEU A CA 1
ATOM 2631 C C . LEU A 1 341 ? 0.435 20.691 -0.672 1.00 85.00 341 LEU A C 1
ATOM 2633 O O . LEU A 1 341 ? 1.304 20.426 -1.502 1.00 85.00 341 LEU A O 1
ATOM 2637 N N . GLY A 1 342 ? -0.656 21.385 -0.988 1.00 87.25 342 GLY A N 1
ATOM 2638 C CA . GLY A 1 342 ? -1.000 21.854 -2.323 1.00 87.25 342 GLY A CA 1
ATOM 2639 C C . GLY A 1 342 ? -1.801 20.840 -3.138 1.00 87.25 342 GLY A C 1
ATOM 2640 O O . GLY A 1 342 ? -2.110 19.742 -2.680 1.00 87.25 342 GLY A O 1
ATOM 2641 N N . GLU A 1 343 ? -2.132 21.254 -4.360 1.00 90.00 343 GLU A N 1
ATOM 2642 C CA . GLU A 1 343 ? -2.925 20.499 -5.337 1.00 90.00 343 GLU A CA 1
ATOM 2643 C C . GLU A 1 343 ? -2.124 19.361 -6.010 1.00 90.00 343 GLU A C 1
ATOM 2645 O O . GLU A 1 343 ? -0.922 19.204 -5.797 1.00 90.00 343 GLU A O 1
ATOM 2650 N N . ASN A 1 344 ? -2.798 18.631 -6.908 1.00 91.94 344 ASN A N 1
ATOM 2651 C CA . ASN A 1 344 ? -2.264 17.563 -7.761 1.00 91.94 344 ASN A CA 1
ATOM 2652 C C . ASN A 1 344 ? -2.010 16.231 -7.037 1.00 91.94 344 ASN A C 1
ATOM 2654 O O . ASN A 1 344 ? -0.999 15.578 -7.277 1.00 91.94 344 ASN A O 1
ATOM 2658 N N . TYR A 1 345 ? -2.957 15.794 -6.202 1.00 93.44 345 TYR A N 1
ATOM 2659 C CA . TYR A 1 345 ? -2.969 14.459 -5.595 1.00 93.44 345 TYR A CA 1
ATOM 2660 C C . TYR A 1 345 ? -4.251 13.717 -5.986 1.00 93.44 345 TYR A C 1
ATOM 2662 O O . TYR A 1 345 ? -5.350 14.205 -5.733 1.00 93.44 345 TYR A O 1
ATOM 2670 N N . ALA A 1 346 ? -4.125 12.550 -6.627 1.00 93.88 346 ALA A N 1
ATOM 2671 C CA . ALA A 1 346 ? -5.277 11.773 -7.106 1.00 93.88 346 ALA A CA 1
ATOM 2672 C C . ALA A 1 346 ? -5.592 10.528 -6.264 1.00 93.88 346 ALA A C 1
ATOM 2674 O O . ALA A 1 346 ? -6.752 10.143 -6.135 1.00 93.88 346 ALA A O 1
ATOM 2675 N N . TYR A 1 347 ? -4.565 9.900 -5.694 1.00 94.00 347 TYR A N 1
ATOM 2676 C CA . TYR A 1 347 ? -4.655 8.614 -4.993 1.00 94.00 347 TYR A CA 1
ATOM 2677 C C . TYR A 1 347 ? -3.912 8.676 -3.657 1.00 94.00 347 TYR A C 1
ATOM 2679 O O . TYR A 1 347 ? -3.344 9.722 -3.325 1.00 94.00 347 TYR A O 1
ATOM 2687 N N . GLU A 1 348 ? -3.897 7.584 -2.886 1.00 91.25 348 GLU A N 1
ATOM 2688 C CA . GLU A 1 348 ? -3.029 7.509 -1.710 1.00 91.25 348 GLU A CA 1
ATOM 2689 C C . GLU A 1 348 ? -1.556 7.727 -2.101 1.00 91.25 348 GLU A C 1
ATOM 2691 O O . GLU A 1 348 ? -1.057 7.122 -3.059 1.00 91.25 348 GLU A O 1
ATOM 2696 N N . PRO A 1 349 ? -0.843 8.622 -1.402 1.00 92.12 349 PRO A N 1
ATOM 2697 C CA . PRO A 1 349 ? 0.580 8.767 -1.609 1.00 92.12 349 PRO A CA 1
ATOM 2698 C C . PRO A 1 349 ? 1.330 7.652 -0.867 1.00 92.12 349 PRO A C 1
ATOM 2700 O O . PRO A 1 349 ? 0.780 6.968 -0.011 1.00 92.12 349 PRO A O 1
ATOM 2703 N N . TYR A 1 350 ? 2.617 7.498 -1.155 1.00 90.94 350 TYR A N 1
ATOM 2704 C CA . TYR A 1 350 ? 3.508 6.570 -0.473 1.00 90.94 350 TYR A CA 1
ATOM 2705 C C . TYR A 1 350 ? 4.694 7.335 0.111 1.00 90.94 350 TYR A C 1
ATOM 2707 O O . TYR A 1 350 ? 5.544 7.846 -0.626 1.00 90.94 350 TYR A O 1
ATOM 2715 N N . ALA A 1 351 ? 4.753 7.436 1.436 1.00 88.19 351 ALA A N 1
ATOM 2716 C CA . ALA A 1 351 ? 5.841 8.090 2.149 1.00 88.19 351 ALA A CA 1
ATOM 2717 C C . ALA A 1 351 ? 6.908 7.082 2.586 1.00 88.19 351 ALA A C 1
ATOM 2719 O O . ALA A 1 351 ? 6.604 5.988 3.058 1.00 88.19 351 ALA A O 1
ATOM 2720 N N . TYR A 1 352 ? 8.173 7.477 2.485 1.00 82.50 352 TYR A N 1
ATOM 2721 C CA . TYR A 1 352 ? 9.290 6.715 3.035 1.00 82.50 352 TYR A CA 1
ATOM 2722 C C . TYR A 1 352 ? 10.385 7.632 3.580 1.00 82.50 352 TYR A C 1
ATOM 2724 O O . TYR A 1 352 ? 10.595 8.737 3.079 1.00 82.50 352 TYR A O 1
ATOM 2732 N N . ALA A 1 353 ? 11.110 7.154 4.594 1.00 76.62 353 ALA A N 1
ATOM 2733 C CA . ALA A 1 353 ? 12.169 7.915 5.253 1.00 76.62 353 ALA A CA 1
ATOM 2734 C C . ALA A 1 353 ? 13.301 8.297 4.283 1.00 76.62 353 ALA A C 1
ATOM 2736 O O . ALA A 1 353 ? 13.778 7.462 3.504 1.00 76.62 353 ALA A O 1
ATOM 2737 N N . ASP A 1 354 ? 13.753 9.554 4.349 1.00 74.00 354 ASP A N 1
ATOM 2738 C CA . ASP A 1 354 ? 14.757 10.166 3.478 1.00 74.00 354 ASP A CA 1
ATOM 2739 C C . ASP A 1 354 ? 15.847 11.005 4.140 1.00 74.00 354 ASP A C 1
ATOM 2741 O O . ASP A 1 354 ? 15.842 12.237 4.080 1.00 74.00 354 ASP A O 1
ATOM 2745 N N . GLY A 1 355 ? 16.849 10.308 4.693 1.00 73.44 355 GLY A N 1
ATOM 2746 C CA . GLY A 1 355 ? 17.891 10.921 5.507 1.00 73.44 355 GLY A CA 1
ATOM 2747 C C . GLY A 1 355 ? 17.245 11.563 6.730 1.00 73.44 355 GLY A C 1
ATOM 2748 O O . GLY A 1 355 ? 16.543 10.886 7.472 1.00 73.44 355 GLY A O 1
ATOM 2749 N N . ASP A 1 356 ? 17.418 12.874 6.872 1.00 69.69 356 ASP A N 1
ATOM 2750 C CA . ASP A 1 356 ? 16.818 13.691 7.939 1.00 69.69 356 ASP A CA 1
ATOM 2751 C C . ASP A 1 356 ? 15.391 14.175 7.576 1.00 69.69 356 ASP A C 1
ATOM 2753 O O . ASP A 1 356 ? 14.995 15.310 7.835 1.00 69.69 356 ASP A O 1
ATOM 2757 N N . GLY A 1 357 ? 14.621 13.367 6.851 1.00 75.06 357 GLY A N 1
ATOM 2758 C CA . GLY A 1 357 ? 13.297 13.748 6.367 1.00 75.06 357 GLY A CA 1
ATOM 2759 C C . GLY A 1 357 ? 12.560 12.574 5.746 1.00 75.06 357 GLY A C 1
ATOM 2760 O O . GLY A 1 357 ? 12.798 11.424 6.102 1.00 75.06 357 GLY A O 1
ATOM 2761 N N . TYR A 1 358 ? 11.684 12.849 4.787 1.00 79.31 358 TYR A N 1
ATOM 2762 C CA . TYR A 1 358 ? 10.938 11.833 4.050 1.00 79.31 358 TYR A CA 1
ATOM 2763 C C . TYR A 1 358 ? 10.721 12.247 2.603 1.00 79.31 358 TYR A C 1
ATOM 2765 O O . TYR A 1 358 ? 10.795 13.424 2.250 1.00 79.31 358 TYR A O 1
ATOM 2773 N N . THR A 1 359 ? 10.436 11.269 1.757 1.00 85.69 359 THR A N 1
ATOM 2774 C CA . THR A 1 359 ? 9.994 11.505 0.389 1.00 85.69 359 THR A CA 1
ATOM 2775 C C . THR A 1 359 ? 8.604 10.920 0.207 1.00 85.69 359 THR A C 1
ATOM 2777 O O . THR A 1 359 ? 8.338 9.786 0.600 1.00 85.69 359 THR A O 1
ATOM 2780 N N . LEU A 1 360 ? 7.723 11.714 -0.394 1.00 89.56 360 LEU A N 1
ATOM 2781 C CA . LEU A 1 360 ? 6.384 11.331 -0.803 1.00 89.56 360 LEU A CA 1
ATOM 2782 C C . LEU A 1 360 ? 6.397 11.013 -2.298 1.00 89.56 360 LEU A C 1
ATOM 2784 O O . LEU A 1 360 ? 6.745 11.871 -3.114 1.00 89.56 360 LEU A O 1
ATOM 2788 N N . LEU A 1 361 ? 6.022 9.792 -2.654 1.00 93.56 361 LEU A N 1
ATOM 2789 C CA . LEU A 1 361 ? 5.685 9.405 -4.019 1.00 93.56 361 LEU A CA 1
ATOM 2790 C C . LEU A 1 361 ? 4.172 9.477 -4.187 1.00 93.56 361 LEU A C 1
ATOM 2792 O O . LEU A 1 361 ? 3.443 8.945 -3.359 1.00 93.56 361 LEU A O 1
ATOM 2796 N N . TYR A 1 362 ? 3.687 10.120 -5.238 1.00 94.56 362 TYR A N 1
ATOM 2797 C CA . TYR A 1 362 ? 2.251 10.242 -5.471 1.00 94.56 362 TYR A CA 1
ATOM 2798 C C . TYR A 1 362 ? 1.931 10.316 -6.956 1.00 94.56 362 TYR A C 1
ATOM 2800 O O . TYR A 1 362 ? 2.750 10.765 -7.757 1.00 94.56 362 TYR A O 1
ATOM 2808 N N . THR A 1 363 ? 0.729 9.875 -7.308 1.00 96.25 363 THR A N 1
ATOM 2809 C CA . THR A 1 363 ? 0.165 10.050 -8.646 1.00 96.25 363 THR A CA 1
ATOM 2810 C C . THR A 1 363 ? -0.715 11.296 -8.636 1.00 96.25 363 THR A C 1
ATOM 2812 O O . THR A 1 363 ? -1.602 11.429 -7.785 1.00 96.25 363 THR A O 1
ATOM 2815 N N . GLY A 1 364 ? -0.444 12.215 -9.557 1.00 94.62 364 GLY A N 1
ATOM 2816 C CA . GLY A 1 364 ? -1.164 13.468 -9.701 1.00 94.62 364 GLY A CA 1
ATOM 2817 C C . GLY A 1 364 ? -2.523 13.319 -10.370 1.00 94.62 364 GLY A C 1
ATOM 2818 O O . GLY A 1 364 ? -2.832 12.301 -10.990 1.00 94.62 364 GLY A O 1
ATOM 2819 N N . THR A 1 365 ? -3.348 14.360 -10.268 1.00 93.62 365 THR A N 1
ATOM 2820 C CA . THR A 1 365 ? -4.639 14.448 -10.976 1.00 93.62 365 THR A CA 1
ATOM 2821 C C . THR A 1 365 ? -4.464 14.620 -12.485 1.00 93.62 365 THR A C 1
ATOM 2823 O O . THR A 1 365 ? -5.407 14.412 -13.247 1.00 93.62 365 THR A O 1
ATOM 2826 N N . ASP A 1 366 ? -3.249 14.944 -12.925 1.00 92.94 366 ASP A N 1
ATOM 2827 C CA . ASP A 1 366 ? -2.797 14.891 -14.315 1.00 92.94 366 ASP A CA 1
ATOM 2828 C C . ASP A 1 366 ? -2.392 13.482 -14.796 1.00 92.94 366 ASP A C 1
ATOM 2830 O O . ASP A 1 366 ? -2.131 13.299 -15.986 1.00 92.94 366 ASP A O 1
ATOM 2834 N N . GLY A 1 367 ? -2.367 12.494 -13.897 1.00 94.75 367 GLY A N 1
ATOM 2835 C CA . GLY A 1 367 ? -2.029 11.102 -14.176 1.00 94.75 367 GLY A CA 1
ATOM 2836 C C . GLY A 1 367 ? -0.537 10.772 -14.097 1.00 94.75 367 GLY A C 1
ATOM 2837 O O . GLY A 1 367 ? -0.194 9.605 -14.268 1.00 94.75 367 GLY A O 1
ATOM 2838 N N . TYR A 1 368 ? 0.363 11.724 -13.831 1.00 96.31 368 TYR A N 1
ATOM 2839 C CA . TYR A 1 368 ? 1.806 11.455 -13.739 1.00 96.31 368 TYR A CA 1
ATOM 2840 C C . TYR A 1 368 ? 2.250 11.162 -12.304 1.00 96.31 368 TYR A C 1
ATOM 2842 O O . TYR A 1 368 ? 1.603 11.568 -11.343 1.00 96.31 368 TYR A O 1
ATOM 2850 N N . VAL A 1 369 ? 3.377 10.465 -12.141 1.00 96.88 369 VAL A N 1
ATOM 2851 C CA . VAL A 1 369 ? 3.945 10.178 -10.814 1.00 96.88 369 VAL A CA 1
ATOM 2852 C C . VAL A 1 369 ? 5.012 11.207 -10.469 1.00 96.88 369 VAL A C 1
ATOM 2854 O O . VAL A 1 369 ? 5.906 11.495 -11.268 1.00 96.88 369 VAL A O 1
ATOM 2857 N N . TYR A 1 370 ? 4.962 11.697 -9.239 1.00 94.88 370 TYR A N 1
ATOM 2858 C CA . TYR A 1 370 ? 5.870 12.689 -8.694 1.00 94.88 370 TYR A CA 1
ATOM 2859 C C . TYR A 1 370 ? 6.544 12.168 -7.429 1.00 94.88 370 TYR A C 1
ATOM 2861 O O . TYR A 1 370 ? 5.964 11.405 -6.659 1.00 94.88 370 TYR A O 1
ATOM 2869 N N . ALA A 1 371 ? 7.782 12.602 -7.213 1.00 92.19 371 ALA A N 1
ATOM 2870 C CA . ALA A 1 371 ? 8.519 12.414 -5.976 1.00 92.19 371 ALA A CA 1
ATOM 2871 C C . ALA A 1 371 ? 8.784 13.782 -5.355 1.00 92.19 371 ALA A C 1
ATOM 2873 O O . ALA A 1 371 ? 9.314 14.681 -6.016 1.00 92.19 371 ALA A O 1
ATOM 2874 N N . LYS A 1 372 ? 8.460 13.941 -4.078 1.00 87.50 372 LYS A N 1
ATOM 2875 C CA . LYS A 1 372 ? 8.729 15.175 -3.351 1.00 87.50 372 LYS A CA 1
ATOM 2876 C C . LYS A 1 372 ? 9.387 14.887 -2.018 1.00 87.50 372 LYS A C 1
ATOM 2878 O O . LYS A 1 372 ? 8.839 14.152 -1.207 1.00 87.50 372 LYS A O 1
ATOM 2883 N N . LYS A 1 373 ? 10.559 15.482 -1.807 1.00 82.25 373 LYS A N 1
ATOM 2884 C CA . LYS A 1 373 ? 11.274 15.409 -0.538 1.00 82.25 373 LYS A CA 1
ATOM 2885 C C . LYS A 1 373 ? 10.783 16.505 0.402 1.00 82.25 373 LYS A C 1
ATOM 2887 O O . LYS A 1 373 ? 10.614 17.651 -0.006 1.00 82.25 373 LYS A O 1
ATOM 2892 N N . TYR A 1 374 ? 10.619 16.137 1.657 1.00 74.50 374 TYR A N 1
ATOM 2893 C CA . TYR A 1 374 ? 10.226 16.983 2.766 1.00 74.50 374 TYR A CA 1
ATOM 2894 C C . TYR A 1 374 ? 11.295 16.816 3.848 1.00 74.50 374 TYR A C 1
ATOM 2896 O O . TYR A 1 374 ? 11.596 15.698 4.267 1.00 74.50 374 TYR A O 1
ATOM 2904 N N . ALA A 1 375 ? 11.934 17.910 4.253 1.00 65.06 375 ALA A N 1
ATOM 2905 C CA . ALA A 1 375 ? 12.928 17.870 5.323 1.00 65.06 375 ALA A CA 1
ATOM 2906 C C . ALA A 1 375 ? 12.238 18.045 6.678 1.00 65.06 375 ALA A C 1
ATOM 2908 O O . ALA A 1 375 ? 11.365 18.906 6.783 1.00 65.06 375 ALA A O 1
ATOM 2909 N N . ALA A 1 376 ? 12.669 17.298 7.701 1.00 53.16 376 ALA A N 1
ATOM 2910 C CA . ALA A 1 376 ? 12.173 17.460 9.071 1.00 53.16 376 ALA A CA 1
ATOM 2911 C C . ALA A 1 376 ? 12.382 18.900 9.593 1.00 53.16 376 ALA A C 1
ATOM 2913 O O . ALA A 1 376 ? 11.524 19.451 10.277 1.00 53.16 376 ALA A O 1
ATOM 2914 N N . ASP A 1 377 ? 13.466 19.553 9.150 1.00 48.47 377 ASP A N 1
ATOM 2915 C CA . ASP A 1 377 ? 13.925 20.857 9.649 1.00 48.47 377 ASP A CA 1
ATOM 2916 C C . ASP A 1 377 ? 13.710 22.044 8.692 1.00 48.47 377 ASP A C 1
ATOM 2918 O O . ASP A 1 377 ? 14.210 23.144 8.956 1.00 48.47 377 ASP A O 1
ATOM 2922 N N . ALA A 1 378 ? 13.023 21.867 7.557 1.00 43.00 378 ALA A N 1
ATOM 2923 C CA . ALA A 1 378 ? 12.848 22.977 6.620 1.00 43.00 378 ALA A CA 1
ATOM 2924 C C . ALA A 1 378 ? 12.001 24.076 7.272 1.00 43.00 378 ALA A C 1
ATOM 2926 O O . ALA A 1 378 ? 10.833 23.860 7.580 1.00 43.00 378 ALA A O 1
ATOM 2927 N N . ALA A 1 379 ? 12.586 25.264 7.451 1.00 32.09 379 ALA A N 1
ATOM 2928 C CA . ALA A 1 379 ? 11.829 26.503 7.585 1.00 32.09 379 ALA A CA 1
ATOM 2929 C C . ALA A 1 379 ? 11.082 26.767 6.261 1.00 32.09 379 ALA A C 1
ATOM 2931 O O . ALA A 1 379 ? 11.522 26.276 5.220 1.00 32.09 379 ALA A O 1
ATOM 2932 N N . PRO A 1 380 ? 9.981 27.542 6.252 1.00 37.09 380 PRO A N 1
ATOM 2933 C CA . PRO A 1 380 ? 9.095 27.644 5.091 1.00 37.09 380 PRO A CA 1
ATOM 2934 C C . PRO A 1 380 ? 9.680 28.471 3.923 1.00 37.09 380 PRO A C 1
ATOM 2936 O O . PRO A 1 380 ? 8.923 29.097 3.197 1.00 37.09 380 PRO A O 1
ATOM 2939 N N . ASP A 1 381 ? 11.004 28.513 3.751 1.00 34.09 381 ASP A N 1
ATOM 2940 C CA . ASP A 1 381 ? 11.688 29.408 2.808 1.00 34.09 381 ASP A CA 1
ATOM 2941 C C . ASP A 1 381 ? 12.954 28.817 2.137 1.00 34.09 381 ASP A C 1
ATOM 2943 O O . ASP A 1 381 ? 13.685 29.555 1.475 1.00 34.09 381 ASP A O 1
ATOM 2947 N N . ASP A 1 382 ? 13.245 27.513 2.252 1.00 35.28 382 ASP A N 1
ATOM 2948 C CA . ASP A 1 382 ? 14.430 26.933 1.590 1.00 35.28 382 ASP A CA 1
ATOM 2949 C C . ASP A 1 382 ? 14.116 26.390 0.179 1.00 35.28 382 ASP A C 1
ATOM 2951 O O . ASP A 1 382 ? 13.801 25.224 -0.049 1.00 35.28 382 ASP A O 1
ATOM 2955 N N . ASP A 1 383 ? 14.239 27.328 -0.759 1.00 32.91 383 ASP A N 1
ATOM 2956 C CA . ASP A 1 383 ? 14.340 27.272 -2.223 1.00 32.91 383 ASP A CA 1
ATOM 2957 C C . ASP A 1 383 ? 14.843 25.927 -2.815 1.00 32.91 383 ASP A C 1
ATOM 2959 O O . ASP A 1 383 ? 16.031 25.739 -3.097 1.00 32.91 383 ASP A O 1
ATOM 2963 N N . TYR A 1 384 ? 13.917 25.003 -3.101 1.00 34.91 384 TYR A N 1
ATOM 2964 C CA . TYR A 1 384 ? 14.091 23.992 -4.150 1.00 34.91 384 TYR A CA 1
ATOM 2965 C C . TYR A 1 384 ? 13.480 24.534 -5.441 1.00 34.91 384 TYR A C 1
ATOM 2967 O O . TYR A 1 384 ? 12.315 24.300 -5.748 1.00 34.91 384 TYR A O 1
ATOM 2975 N N . ALA A 1 385 ? 14.278 25.286 -6.201 1.00 26.64 385 ALA A N 1
ATOM 2976 C CA . ALA A 1 385 ? 13.873 25.855 -7.479 1.00 26.64 385 ALA A CA 1
ATOM 2977 C C . ALA A 1 385 ? 13.220 24.800 -8.398 1.00 26.64 385 ALA A C 1
ATOM 2979 O O . ALA A 1 385 ? 13.890 23.910 -8.933 1.00 26.64 385 ALA A O 1
ATOM 2980 N N . ALA A 1 386 ? 11.910 24.948 -8.604 1.00 28.28 386 ALA A N 1
ATOM 2981 C CA . ALA A 1 386 ? 11.089 24.130 -9.481 1.00 28.28 386 ALA A CA 1
ATOM 2982 C C . ALA A 1 386 ? 11.692 24.051 -10.892 1.00 28.28 386 ALA A C 1
ATOM 2984 O O . ALA A 1 386 ? 11.793 25.048 -11.620 1.00 28.28 386 ALA A O 1
ATOM 2985 N N . THR A 1 387 ? 12.061 22.845 -11.326 1.00 29.56 387 THR A N 1
ATOM 2986 C CA . THR A 1 387 ? 12.325 22.592 -12.745 1.00 29.56 387 THR A CA 1
ATOM 2987 C C . THR A 1 387 ? 11.032 22.147 -13.414 1.00 29.56 387 THR A C 1
ATOM 2989 O O . THR A 1 387 ? 10.685 20.981 -13.429 1.00 29.56 387 THR A O 1
ATOM 2992 N N . LYS A 1 388 ? 10.320 23.149 -13.944 1.00 28.50 388 LYS A N 1
ATOM 2993 C CA . LYS A 1 388 ? 9.380 23.106 -15.074 1.00 28.50 388 LYS A CA 1
ATOM 2994 C C . LYS A 1 388 ? 8.519 21.831 -15.190 1.00 28.50 388 LYS A C 1
ATOM 2996 O O . LYS A 1 388 ? 8.957 20.848 -15.780 1.00 28.50 388 LYS A O 1
ATOM 3001 N N . ALA A 1 389 ? 7.255 21.937 -14.772 1.00 28.58 389 ALA A N 1
ATOM 3002 C CA . ALA A 1 389 ? 6.199 20.988 -15.126 1.00 28.58 389 ALA A CA 1
ATOM 3003 C C . ALA A 1 389 ? 6.248 20.631 -16.631 1.00 28.58 389 ALA A C 1
ATOM 3005 O O . ALA A 1 389 ? 6.434 21.541 -17.462 1.00 28.58 389 ALA A O 1
ATOM 3006 N N . PRO A 1 390 ? 6.110 19.345 -17.010 1.00 32.19 390 PRO A N 1
ATOM 3007 C CA . PRO A 1 390 ? 6.005 18.972 -18.411 1.00 32.19 390 PRO A CA 1
ATOM 3008 C C . PRO A 1 390 ? 4.794 19.681 -19.022 1.00 32.19 390 PRO A C 1
ATOM 3010 O O . PRO A 1 390 ? 3.728 19.808 -18.422 1.00 32.19 390 PRO A O 1
ATOM 3013 N N . ALA A 1 391 ? 4.989 20.252 -20.208 1.00 32.88 391 ALA A N 1
ATOM 3014 C CA . ALA A 1 391 ? 3.911 20.939 -20.897 1.00 32.88 391 ALA A CA 1
ATOM 3015 C C . ALA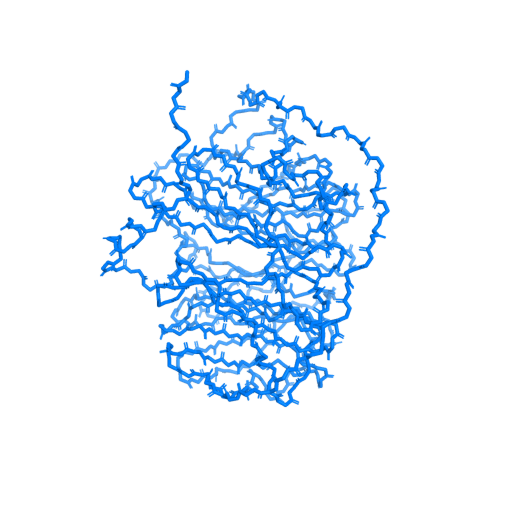 A 1 391 ? 2.821 19.917 -21.239 1.00 32.88 391 ALA A C 1
ATOM 3017 O O . ALA A 1 391 ? 3.133 18.891 -21.831 1.00 32.88 391 ALA A O 1
ATOM 3018 N N . ASN A 1 392 ? 1.559 20.231 -20.925 1.00 33.62 392 ASN A N 1
ATOM 3019 C CA . ASN A 1 392 ? 0.385 19.514 -21.428 1.00 33.62 392 ASN A CA 1
ATOM 3020 C C . ASN A 1 392 ? 0.544 19.221 -22.930 1.00 33.62 392 ASN A C 1
ATOM 3022 O O . ASN A 1 392 ? 0.364 20.117 -23.764 1.00 33.62 392 ASN A O 1
ATOM 3026 N N . THR A 1 393 ? 0.880 17.979 -23.276 1.00 32.12 393 THR A N 1
ATOM 3027 C CA . THR A 1 393 ? 0.959 17.518 -24.664 1.00 32.12 393 THR A CA 1
ATOM 3028 C C . THR A 1 393 ? -0.183 16.525 -24.878 1.00 32.12 393 THR A C 1
ATOM 3030 O O . THR A 1 393 ? -0.376 15.647 -24.043 1.00 32.12 393 THR A O 1
ATOM 3033 N N . PRO A 1 394 ? -1.004 16.671 -25.934 1.00 28.44 394 PRO A N 1
ATOM 3034 C CA . PRO A 1 394 ? -2.149 15.793 -26.144 1.00 28.44 394 PRO A CA 1
ATOM 3035 C C . PRO A 1 394 ? -1.715 14.347 -26.418 1.00 28.44 394 PRO A C 1
ATOM 3037 O O . PRO A 1 394 ? -0.737 14.107 -27.126 1.00 28.44 394 PRO A O 1
ATOM 3040 N N . THR A 1 395 ? -2.503 13.419 -25.879 1.00 29.88 395 THR A N 1
ATOM 3041 C CA . THR A 1 395 ? -2.395 11.957 -25.953 1.00 29.88 395 THR A CA 1
ATOM 3042 C C . THR A 1 395 ? -2.033 11.459 -27.366 1.00 29.88 395 THR A C 1
ATOM 3044 O O . THR A 1 395 ? -2.749 11.789 -28.318 1.00 29.88 395 THR A O 1
ATOM 3047 N N . PRO A 1 396 ? -0.962 10.663 -27.557 1.00 31.39 396 PRO A N 1
ATOM 3048 C CA . PRO A 1 396 ? -0.700 10.014 -28.839 1.00 31.39 396 PRO A CA 1
ATOM 3049 C C . PRO A 1 396 ? -1.661 8.834 -29.070 1.00 31.39 396 PRO A C 1
ATOM 3051 O O . PRO A 1 396 ? -1.906 8.025 -28.179 1.00 31.39 396 PRO A O 1
ATOM 3054 N N . GLU A 1 397 ? -2.208 8.724 -30.286 1.00 28.44 397 GLU A N 1
ATOM 3055 C CA . GLU A 1 397 ? -3.064 7.602 -30.695 1.00 28.44 397 GLU A CA 1
ATOM 3056 C C . GLU A 1 397 ? -2.290 6.267 -30.655 1.00 28.44 397 GLU A C 1
ATOM 3058 O O . GLU A 1 397 ? -1.284 6.081 -31.344 1.00 28.44 397 GLU A O 1
ATOM 3063 N N . TYR A 1 398 ? -2.794 5.322 -29.857 1.00 31.20 398 TYR A N 1
ATOM 3064 C CA . TYR A 1 398 ? -2.282 3.959 -29.724 1.00 31.20 398 TYR A CA 1
ATOM 3065 C C . TYR A 1 398 ? -2.428 3.156 -31.029 1.00 31.20 398 TYR A C 1
ATOM 3067 O O . TYR A 1 398 ? -3.494 3.125 -31.647 1.00 31.20 398 TYR A O 1
ATOM 3075 N N . THR A 1 399 ? -1.363 2.450 -31.425 1.00 26.62 399 THR A N 1
ATOM 3076 C CA . THR A 1 399 ? -1.396 1.445 -32.502 1.00 26.62 399 THR A CA 1
ATOM 3077 C C . THR A 1 399 ? -1.181 0.059 -31.880 1.00 26.62 399 THR A C 1
ATOM 3079 O O . THR A 1 399 ? -0.122 -0.153 -31.290 1.00 26.62 399 THR A O 1
ATOM 3082 N N . PRO A 1 400 ? -2.129 -0.893 -31.986 1.00 28.06 400 PRO A N 1
ATOM 3083 C CA . PRO A 1 400 ? -1.991 -2.199 -31.343 1.00 28.06 400 PRO A CA 1
ATOM 3084 C C . PRO A 1 400 ? -0.849 -3.028 -31.941 1.00 28.06 400 PRO A C 1
ATOM 3086 O O . PRO A 1 400 ? -0.670 -3.085 -33.162 1.00 28.06 400 PRO A O 1
ATOM 3089 N N . ALA A 1 401 ? -0.093 -3.693 -31.065 1.00 32.25 401 ALA A N 1
ATOM 3090 C CA . ALA A 1 401 ? 0.932 -4.665 -31.431 1.00 32.25 401 ALA A CA 1
ATOM 3091 C C . ALA A 1 401 ? 0.301 -5.967 -31.985 1.00 32.25 401 ALA A C 1
ATOM 3093 O O . ALA A 1 401 ? -0.830 -6.303 -31.630 1.00 32.25 401 ALA A O 1
ATOM 3094 N N . PRO A 1 402 ? 0.996 -6.702 -32.877 1.00 30.39 402 PRO A N 1
ATOM 3095 C CA . PRO A 1 402 ? 0.462 -7.911 -33.503 1.00 30.39 402 PRO A CA 1
ATOM 3096 C C . PRO A 1 402 ? 0.312 -9.079 -32.515 1.00 30.39 402 PRO A C 1
ATOM 3098 O O . PRO A 1 402 ? 1.174 -9.303 -31.670 1.00 30.39 402 PRO A O 1
ATOM 3101 N N . GLU A 1 403 ? -0.767 -9.851 -32.684 1.00 28.84 403 GLU A N 1
ATOM 3102 C CA . GLU A 1 403 ? -1.106 -11.035 -31.883 1.00 28.84 403 GLU A CA 1
ATOM 3103 C C . GLU A 1 403 ? 0.033 -12.073 -31.860 1.00 28.84 403 GLU A C 1
ATOM 3105 O O . GLU A 1 403 ? 0.468 -12.570 -32.905 1.00 28.84 403 GLU A O 1
ATOM 3110 N N . TYR A 1 404 ? 0.488 -12.435 -30.657 1.00 32.50 404 TYR A N 1
ATOM 3111 C CA . TYR A 1 404 ? 1.415 -13.541 -30.421 1.00 32.50 404 TYR A CA 1
ATOM 3112 C C . TYR A 1 404 ? 0.649 -14.778 -29.936 1.00 32.50 404 TYR A C 1
ATOM 3114 O O . TYR A 1 404 ? -0.071 -14.730 -28.942 1.00 32.50 404 TYR A O 1
ATOM 3122 N N . THR A 1 405 ? 0.811 -15.905 -30.630 1.00 30.89 405 THR A N 1
ATOM 3123 C CA . THR A 1 405 ? 0.304 -17.216 -30.194 1.00 30.89 405 THR A CA 1
ATOM 3124 C C . THR A 1 405 ? 1.385 -17.966 -29.407 1.00 30.89 405 THR A C 1
ATOM 3126 O O . THR A 1 405 ? 2.397 -18.330 -30.016 1.00 30.89 405 THR A O 1
ATOM 3129 N N . PRO A 1 406 ? 1.196 -18.247 -28.104 1.00 35.06 406 PRO A N 1
ATOM 3130 C CA . PRO A 1 406 ? 2.187 -18.953 -27.299 1.00 35.06 406 PRO A CA 1
ATOM 3131 C C . PRO A 1 406 ? 2.214 -20.462 -27.594 1.00 35.06 406 PRO A C 1
ATOM 3133 O O . PRO A 1 406 ? 1.178 -21.110 -27.754 1.00 35.06 406 PRO A O 1
ATOM 3136 N N . THR A 1 407 ? 3.417 -21.037 -27.631 1.00 32.53 407 THR A N 1
ATOM 3137 C CA . THR A 1 407 ? 3.662 -22.486 -27.528 1.00 32.53 407 THR A CA 1
ATOM 3138 C C . THR A 1 407 ? 3.875 -22.879 -26.063 1.00 32.53 407 THR A C 1
ATOM 3140 O O . THR A 1 407 ? 4.573 -22.146 -25.363 1.00 32.53 407 THR A O 1
ATOM 3143 N N . PRO A 1 408 ? 3.334 -24.017 -25.592 1.00 39.00 408 PRO A N 1
ATOM 3144 C CA . PRO A 1 408 ? 3.463 -24.431 -24.199 1.00 39.00 408 PRO A CA 1
ATOM 3145 C C . PRO A 1 408 ? 4.793 -25.158 -23.963 1.00 39.00 408 PRO A C 1
ATOM 3147 O O . PRO A 1 408 ? 5.111 -26.056 -24.741 1.00 39.00 408 PRO A O 1
ATOM 3150 N N . ASP A 1 409 ? 5.518 -24.833 -22.885 1.00 33.62 409 ASP A N 1
ATOM 3151 C CA . ASP A 1 409 ? 6.139 -25.885 -22.067 1.00 33.62 409 ASP A CA 1
ATOM 3152 C C . ASP A 1 409 ? 6.623 -25.462 -20.662 1.00 33.62 409 ASP A C 1
ATOM 3154 O O . ASP A 1 409 ? 7.252 -24.424 -20.474 1.00 33.62 409 ASP A O 1
ATOM 3158 N N . SER A 1 410 ? 6.324 -26.396 -19.748 1.00 31.91 410 SER A N 1
ATOM 3159 C CA . SER A 1 410 ? 6.897 -26.813 -18.452 1.00 31.91 410 SER A CA 1
ATOM 3160 C C . SER A 1 410 ? 7.150 -25.845 -17.283 1.00 31.91 410 SER A C 1
ATOM 3162 O O . SER A 1 410 ? 8.092 -25.054 -17.289 1.00 31.91 410 SER A O 1
ATOM 3164 N N . ASP A 1 411 ? 6.366 -26.115 -16.231 1.00 35.12 411 ASP A N 1
ATOM 3165 C CA . ASP A 1 411 ? 6.491 -25.844 -14.791 1.00 35.12 411 ASP A CA 1
ATOM 3166 C C . ASP A 1 411 ? 7.917 -25.736 -14.222 1.00 35.12 411 ASP A C 1
ATOM 3168 O O . ASP A 1 411 ? 8.696 -26.679 -14.368 1.00 35.12 411 ASP A O 1
ATOM 3172 N N . TYR A 1 412 ? 8.176 -24.646 -13.483 1.00 34.47 412 TYR A N 1
ATOM 3173 C CA . TYR A 1 412 ? 8.923 -24.581 -12.211 1.00 34.47 412 TYR A CA 1
ATOM 3174 C C . TYR A 1 412 ? 8.594 -23.286 -11.467 1.00 34.47 412 TYR A C 1
ATOM 3176 O O . TYR A 1 412 ? 8.600 -22.208 -12.118 1.00 34.47 412 TYR A O 1
#

pLDDT: mean 80.89, std 23.88, range [24.08, 98.38]

Solvent-accessible surface area (backbone atoms only — not comparable to full-atom values): 23145 Å² total; per-residue (Å²): 142,76,81,87,77,78,97,74,64,89,51,73,56,62,79,70,68,71,90,74,77,72,62,62,90,59,63,68,79,60,89,65,100,62,81,89,61,69,68,41,85,44,74,60,57,71,52,45,67,40,11,46,96,40,25,86,73,58,43,44,66,32,19,41,31,74,52,72,50,76,53,98,93,41,67,36,33,39,37,35,37,22,28,68,84,16,46,53,32,36,30,41,35,46,97,91,43,47,35,50,60,40,74,70,63,89,64,95,58,47,35,45,50,44,40,30,58,45,76,53,93,78,26,39,38,40,34,35,7,26,80,88,22,33,34,35,36,34,39,32,63,80,84,51,72,76,53,72,41,84,69,37,82,97,52,39,20,76,35,14,43,30,52,47,51,56,95,81,21,44,37,39,31,31,20,29,81,87,27,40,34,30,32,32,42,31,67,91,82,55,70,53,71,77,42,70,65,40,97,83,58,54,27,34,86,32,43,33,32,73,41,76,53,98,80,22,42,38,39,31,32,23,20,74,85,22,41,51,34,37,33,38,31,66,88,86,53,69,76,58,63,40,68,60,52,59,82,93,69,46,39,77,54,32,40,41,66,44,67,36,76,80,75,62,24,44,38,37,34,39,36,28,70,81,18,48,52,28,35,31,42,30,66,87,85,51,65,73,28,59,42,78,41,70,62,89,64,97,56,47,37,67,36,44,54,27,64,45,52,52,81,67,24,38,41,37,39,28,19,23,72,86,25,26,30,40,33,44,39,35,66,93,54,56,41,95,62,76,42,73,35,37,60,56,26,62,34,31,44,35,65,46,85,46,89,76,27,30,32,40,33,30,19,23,69,87,19,32,41,26,41,35,79,46,50,38,76,39,60,52,73,80,82,74,81,77,81,70,80,81,74,93,67,84,83,80,86,86,76,86,77,82,91,82,84,85,80,91,83,82,93,134

Nearest PDB structures (foldseek):
  3jrp-assembly1_A  TM=6.629E-01  e=1.290E-05  Saccharomyces cerevisiae
  7fik-assembly1_h  TM=7.565E-01  e=2.836E-04  Xenopus laevis
  8adl-assembly1_P  TM=6.996E-01  e=2.132E-04  Saccharomyces cerevisiae
  7uhy-assembly1_H-2  TM=6.253E-01  e=6.496E-05  Homo sapiens
  6lk8-assembly1_h  TM=5.910E-01  e=1.603E-04  Xenopus laevis